Protein AF-A0A6P1VQV6-F1 (afdb_monomer)

Sequence (583 aa):
MKTQILFVFLLLISAYSWAQAPTNGLVAYYPFNAPNATDASGNNRDGTFVGGVSATNDRLGNPSQAYNFDGSAGCIVVSNWGILTGNAARTISVWFKTTIPASPQYMVSWGFLGTNQSNNIGTYTDGNNSTRSLGFFATDVNTLAVTDAVQYYDGRWHLLTFTHDGSTLKLYLDGTVQKTATNVTLNTASSGLAIGRFATGPYYFAGSLDEVRIYNRALTDTEVQQMYTAEAPVPPLAEFAKIGSNRFIHTIGQFNTSVGNMAGNTLSNSSGTNNTFTGYQTGRDNSTGSFNTLMGYRTGFANTTGSQNTLVGSEAGNQLTSSSNTMFGYQAGKSTTTGQNNTFVGVKAGINNTTGSNNIIIGPFSGTLITDGSDNVLIGYNSQSENGLHNATAIGTNSRVAISNAIILGNKANVGIGTSTPTARLHVRSEQAGESGVRFEQLTSQSPVTQTADQFLTVNEKGDVIKARYQLRISSASDWSDKVFAPTYQLRPLSSVDTYIKQYQHLPGIPSAKQVAKEGIDLVKMNTSLLEKVEELTLYSIQLEKELTSTKQQRQQDLQKLQALEQKQAELEGLLNQLLNRK

Secondary structure (DSSP, 8-state):
---SSSSSSSSS-SS--------TTEEEEE---TT-B--TTSS---BEEESSEEEE--TT--TTSEEEEESSS-EEEES----S-TT--EEEEEEEE-S--SS-EEEEEES-GGGS--EEEEEEE-TTS--EEEEEEETTEEEEEEETTS---SSS-EEEEEEE-SS-EEEEETTEEEEEE-S------S--EEESB-SSSS-B-EEEEEEEEEESSPPPHHHHHHHHHHHPPPPPS--S---SSS-SEE--STT-EEESTTTTGGGGG----S-EEESTTTTTT-SS--S-EEESTTTTTT-SS--S-EEESTTTTTT--SSS-EEESTTTTTT-SS--S-EEESTTTTTT-SS--S-EEESTTTTTT-SS-BS-EEESTT-EE-TT-BSEEEESTT-EE-STTEEEE-TT--EEES-SS--SSEEE--SSTT--S---TT--TTS---S--SEEEEE-TT--EEEEE-----SSGGGSGGGGGSTT--PPPHHHHHHHHHHHSS-TTSPPHHHHHHH---HHHHHHHHHHHHHHHHHHHHHHHHHHHHHHHHHHHHHHHHHHHHHHHHHHHHHHHHHHTT-

pLDDT: mean 85.8, std 14.9, range [31.5, 98.88]

Foldseek 3Di:
DPDDPPPPPPPPPPDPPLLAQDLVQWQFKQQQQPDFRATPNPNGQGWDWWPAKDFQADLQRHGRRWIFGAFFITKIWGFPQLDPAWLFWKKKKKKWFAQDQQAWWFFKKAQADVPQQIKTFTWHAPPVSPWIWGFIDGRPDDTDTDTPVDPRRPRHIKMWMWTHASFKIFTDILLHTRDIDGRDTGHGHSGIMMGQAYSDDRHGHGGMMGIIIMGRHGDDSVSSNSNSVSRHRPPPPQDDDDPDDARQWDPAPEAETAGEHLGCVQSNQACEHNEYYYEYQWCNQAHYEYQEYTYYALTVNCQHHEYQEYTYEHLTCNQDPYYQEYAAYHQFCNQAYHEHNEYAHEHCFCNQAHHEYQEYTHYYLEANQEHHEYQEYAEEHHGYEHYNEHCEYFYYHNTYTDHHPDHTYDDLDADEDVDPDGPDNYHYDDPDPPDRNDDDPPDDPPDDDPDDDQKDWDADPVRDIDIDGPDQDDPDPVLALCCCVDPPHDQDDVVVQVVCCVVQVDGPPADHPVCCVVPNDDPNNNVRSVVNVVSSVVVVVVVVVVVVVVVVVVVVVVVVVVVVVVVVVVVVVVVVVVVVVPD

Nearest PDB structures (foldseek):
  2uur-assembly1_A  TM=5.782E-01  e=1.391E-06  Homo sapiens
  8hl9-assembly1_A  TM=5.816E-01  e=2.232E-03  Homo sapiens
  2yro-assembly1_A  TM=5.698E-01  e=3.042E-03  Homo sapiens
  4gxl-assembly1_A  TM=5.493E-01  e=5.097E-03  Homo sapiens
  5glt-assembly2_B  TM=6.021E-01  e=4.689E-02  Toxascaris leonina

Radius of gyration: 60.09 Å; Cα contacts (8 Å, |Δi|>4): 1386; chains: 1; bounding box: 136×40×196 Å

InterPro domains:
  IPR006558 LamG-like jellyroll fold [SM00560] (88-222)
  IPR011049 Serralysin-like metalloprotease, C-terminal [G3DSA:2.150.10.10] (302-430)
  IPR013320 Concanavalin A-like lectin/glucanase domain superfamily [SSF49899] (15-230)

Organism: NCBI:txid2666025

Structure (mmCIF, N/CA/C/O backbone):
data_AF-A0A6P1VQV6-F1
#
_entry.id   AF-A0A6P1VQV6-F1
#
loop_
_atom_site.group_PDB
_atom_site.id
_atom_site.type_symbol
_atom_site.label_atom_id
_atom_site.label_alt_id
_atom_site.label_comp_id
_atom_site.label_asym_id
_atom_site.label_entity_id
_atom_site.label_seq_id
_atom_site.pdbx_PDB_ins_code
_atom_site.Cartn_x
_atom_site.Cartn_y
_atom_site.Cartn_z
_atom_site.occupancy
_atom_site.B_iso_or_equiv
_atom_site.auth_seq_id
_atom_site.auth_comp_id
_atom_site.auth_asym_id
_atom_site.auth_atom_id
_atom_site.pdbx_PDB_model_num
ATOM 1 N N . MET A 1 1 ? 31.727 -19.366 8.678 1.00 38.53 1 MET A N 1
ATOM 2 C CA . MET A 1 1 ? 30.779 -19.386 7.541 1.00 38.53 1 MET A CA 1
ATOM 3 C C . MET A 1 1 ? 31.203 -18.342 6.509 1.00 38.53 1 MET A C 1
ATOM 5 O O . MET A 1 1 ? 30.749 -17.210 6.560 1.00 38.53 1 MET A O 1
ATOM 9 N N . LYS A 1 2 ? 32.148 -18.686 5.628 1.00 38.84 2 LYS A N 1
ATOM 10 C CA . LYS A 1 2 ? 32.601 -17.858 4.495 1.00 38.84 2 LYS A CA 1
ATOM 11 C C . LYS A 1 2 ? 33.018 -18.802 3.364 1.00 38.84 2 LYS A C 1
ATOM 13 O O . LYS A 1 2 ? 34.196 -18.950 3.080 1.00 38.84 2 LYS A O 1
ATOM 18 N N . THR A 1 3 ? 32.046 -19.500 2.784 1.00 41.78 3 THR A N 1
ATOM 19 C CA . THR A 1 3 ? 32.271 -20.382 1.628 1.00 41.78 3 THR A CA 1
ATOM 20 C C . THR A 1 3 ? 30.920 -20.740 1.022 1.00 41.78 3 THR A C 1
ATOM 22 O O . THR A 1 3 ? 30.378 -21.784 1.351 1.00 41.78 3 THR A O 1
ATOM 25 N N . GLN A 1 4 ? 30.326 -19.845 0.217 1.00 40.72 4 GLN A N 1
ATOM 26 C CA . GLN A 1 4 ? 29.209 -20.197 -0.687 1.00 40.72 4 GLN A CA 1
ATOM 27 C C . GLN A 1 4 ? 28.824 -19.111 -1.723 1.00 40.72 4 GLN A C 1
ATOM 29 O O . GLN A 1 4 ? 27.684 -19.063 -2.165 1.00 40.72 4 GLN A O 1
ATOM 34 N N . ILE A 1 5 ? 29.754 -18.246 -2.161 1.00 38.34 5 ILE A N 1
ATOM 35 C CA . ILE A 1 5 ? 29.496 -17.252 -3.240 1.00 38.34 5 ILE A CA 1
ATOM 36 C C . ILE A 1 5 ? 30.551 -17.359 -4.364 1.00 38.34 5 ILE A C 1
ATOM 38 O O . ILE A 1 5 ? 30.891 -16.390 -5.024 1.00 38.34 5 ILE A O 1
ATOM 42 N N . LEU A 1 6 ? 31.097 -18.557 -4.609 1.00 34.12 6 LEU A N 1
ATOM 43 C CA . LEU A 1 6 ? 32.097 -18.772 -5.673 1.00 34.12 6 LEU A CA 1
ATOM 44 C C . LEU A 1 6 ? 31.663 -19.776 -6.757 1.00 34.12 6 LEU A C 1
ATOM 46 O O . LEU A 1 6 ? 32.505 -20.260 -7.501 1.00 34.12 6 LEU A O 1
ATOM 50 N N . PHE A 1 7 ? 30.368 -20.099 -6.860 1.00 34.22 7 PHE A N 1
ATOM 51 C CA . PHE A 1 7 ? 29.882 -21.169 -7.752 1.00 34.22 7 PHE A CA 1
ATOM 52 C C . PHE A 1 7 ? 28.947 -20.726 -8.890 1.00 34.22 7 PHE A C 1
ATOM 54 O O . PHE A 1 7 ? 28.450 -21.573 -9.622 1.00 34.22 7 PHE A O 1
ATOM 61 N N . VAL A 1 8 ? 28.735 -19.419 -9.095 1.00 34.22 8 VAL A N 1
ATOM 62 C CA . VAL A 1 8 ? 27.869 -18.910 -10.187 1.00 34.22 8 VAL A CA 1
ATOM 63 C C . VAL A 1 8 ? 28.660 -18.226 -11.317 1.00 34.22 8 VAL A C 1
ATOM 65 O O . VAL A 1 8 ? 28.112 -17.964 -12.379 1.00 34.22 8 VAL A O 1
ATOM 68 N N . PHE A 1 9 ? 29.974 -18.024 -11.169 1.00 32.59 9 PHE A N 1
ATOM 69 C CA . PHE A 1 9 ? 30.797 -17.342 -12.185 1.00 32.59 9 PHE A CA 1
ATOM 70 C C . PHE A 1 9 ? 31.570 -18.269 -13.144 1.00 32.59 9 PHE A C 1
ATOM 72 O O . PHE A 1 9 ? 32.328 -17.783 -13.976 1.00 32.59 9 PHE A O 1
ATOM 79 N N . LEU A 1 10 ? 31.381 -19.593 -13.062 1.00 31.50 10 LEU A N 1
ATOM 80 C CA . LEU A 1 10 ? 32.205 -20.578 -13.787 1.00 31.50 10 LEU A CA 1
ATOM 81 C C . LEU A 1 10 ? 31.443 -21.448 -14.808 1.00 31.50 10 LEU A C 1
ATOM 83 O O . LEU A 1 10 ? 32.001 -22.411 -15.319 1.00 31.50 10 LEU A O 1
ATOM 87 N N . LEU A 1 11 ? 30.197 -21.097 -15.148 1.00 32.72 11 LEU A N 1
ATOM 88 C CA . LEU A 1 11 ? 29.341 -21.856 -16.083 1.00 32.72 11 LEU A CA 1
ATOM 89 C C . LEU A 1 11 ? 29.078 -21.150 -17.432 1.00 32.72 11 LEU A C 1
ATOM 91 O O . LEU A 1 11 ? 28.146 -21.509 -18.143 1.00 32.72 11 LEU A O 1
ATOM 95 N N . LEU A 1 12 ? 29.910 -20.171 -17.811 1.00 34.69 12 LEU A N 1
ATOM 96 C CA . LEU A 1 12 ? 29.825 -19.461 -19.104 1.00 34.69 12 LEU A CA 1
ATOM 97 C C . LEU A 1 12 ? 31.150 -19.410 -19.894 1.00 34.69 12 LEU A C 1
ATOM 99 O O . LEU A 1 12 ? 31.277 -18.617 -20.820 1.00 34.69 12 LEU A O 1
ATOM 103 N N . ILE A 1 13 ? 32.138 -20.260 -19.578 1.00 36.28 13 ILE A N 1
ATOM 104 C CA . ILE A 1 13 ? 33.421 -20.326 -20.321 1.00 36.28 13 ILE A CA 1
ATOM 105 C C . ILE A 1 13 ? 33.730 -21.759 -20.792 1.00 36.28 13 ILE A C 1
ATOM 107 O O . ILE A 1 13 ? 34.865 -22.219 -20.766 1.00 36.28 13 ILE A O 1
ATOM 111 N N . SER A 1 14 ? 32.727 -22.510 -21.246 1.00 36.03 14 SER A N 1
ATOM 112 C CA . SER A 1 14 ? 32.969 -23.825 -21.856 1.00 36.03 14 SER A CA 1
ATOM 113 C C . SER A 1 14 ? 32.146 -24.004 -23.127 1.00 36.03 14 SER A C 1
ATOM 115 O O . SER A 1 14 ? 31.112 -24.664 -23.093 1.00 36.03 14 SER A O 1
ATOM 117 N N . ALA A 1 15 ? 32.610 -23.355 -24.206 1.00 33.25 15 ALA A N 1
ATOM 118 C CA . ALA A 1 15 ? 32.485 -23.754 -25.625 1.00 33.25 15 ALA A CA 1
ATOM 119 C C . ALA A 1 15 ? 32.636 -22.575 -26.622 1.00 33.25 15 ALA A C 1
ATOM 121 O O . ALA A 1 15 ? 32.031 -22.600 -27.687 1.00 33.25 15 ALA A O 1
ATOM 122 N N . TYR A 1 16 ? 33.453 -21.554 -26.342 1.00 35.62 16 TYR A N 1
ATOM 123 C CA . TYR A 1 16 ? 33.969 -20.704 -27.423 1.00 35.62 16 TYR A CA 1
ATOM 124 C C . TYR A 1 16 ? 35.334 -21.248 -27.839 1.00 35.62 16 TYR A C 1
ATOM 126 O O . TYR A 1 16 ? 36.373 -20.849 -27.316 1.00 35.62 16 TYR A O 1
ATOM 134 N N . SER A 1 17 ? 35.341 -22.199 -28.777 1.00 34.19 17 SER A N 1
ATOM 135 C CA . SER A 1 17 ? 36.482 -22.297 -29.686 1.00 34.19 17 SER A CA 1
ATOM 136 C C . SER A 1 17 ? 36.593 -20.928 -30.343 1.00 34.19 17 SER A C 1
ATOM 138 O O . SER A 1 17 ? 35.621 -20.482 -30.954 1.00 34.19 17 SER A O 1
ATOM 140 N N . TRP A 1 18 ? 37.708 -20.229 -30.155 1.00 40.75 18 TRP A N 1
ATOM 141 C CA . TRP A 1 18 ? 37.922 -18.932 -30.783 1.00 40.75 18 TRP A CA 1
ATOM 142 C C . TRP A 1 18 ? 37.828 -19.166 -32.290 1.00 40.75 18 TRP A C 1
ATOM 144 O O . TRP A 1 18 ? 38.700 -19.815 -32.867 1.00 40.75 18 TRP A O 1
ATOM 154 N N . ALA A 1 19 ? 36.718 -18.750 -32.904 1.00 53.16 19 ALA A N 1
ATOM 155 C CA . ALA A 1 19 ? 36.594 -18.776 -34.348 1.00 53.16 19 ALA A CA 1
ATOM 156 C C . ALA A 1 19 ? 37.734 -17.900 -34.873 1.00 53.16 19 ALA A C 1
ATOM 158 O O . ALA A 1 19 ? 37.881 -16.763 -34.439 1.00 53.16 19 ALA A O 1
ATOM 159 N N . GLN A 1 20 ? 38.599 -18.452 -35.713 1.00 65.06 20 GLN A N 1
ATOM 160 C CA . GLN A 1 20 ? 39.647 -17.685 -36.377 1.00 65.06 20 GLN A CA 1
ATOM 161 C C . GLN A 1 20 ? 39.238 -17.479 -37.829 1.00 65.06 20 GLN A C 1
ATOM 163 O O . GLN A 1 20 ? 38.557 -18.333 -38.405 1.00 65.06 20 GLN A O 1
ATOM 168 N N . ALA A 1 21 ? 39.651 -16.358 -38.424 1.00 77.00 21 ALA A N 1
ATOM 169 C CA . ALA A 1 21 ? 39.481 -16.156 -39.855 1.00 77.00 21 ALA A CA 1
ATOM 170 C C . ALA A 1 21 ? 40.073 -17.347 -40.630 1.00 77.00 21 ALA A C 1
ATOM 172 O O . ALA A 1 21 ? 41.138 -17.856 -40.256 1.00 77.00 21 ALA A O 1
ATOM 173 N N . PRO A 1 22 ? 39.419 -17.804 -41.713 1.00 85.31 22 PRO A N 1
ATOM 174 C CA . PRO A 1 22 ? 39.949 -18.889 -42.523 1.00 85.31 22 PRO A CA 1
ATOM 175 C C . PRO A 1 22 ? 41.367 -18.562 -43.005 1.00 85.31 22 PRO A C 1
ATOM 177 O O . PRO A 1 22 ? 41.625 -17.451 -43.464 1.00 85.31 22 PRO A O 1
ATOM 180 N N . THR A 1 23 ? 42.279 -19.532 -42.940 1.00 86.81 23 THR A N 1
ATOM 181 C CA . THR A 1 23 ? 43.652 -19.411 -43.472 1.00 86.81 23 THR A CA 1
ATOM 182 C C . THR A 1 23 ? 43.844 -20.205 -44.762 1.00 86.81 23 THR A C 1
ATOM 184 O O . THR A 1 23 ? 44.691 -19.870 -45.587 1.00 86.81 23 THR A O 1
ATOM 187 N N . ASN A 1 24 ? 43.024 -21.237 -44.988 1.00 90.56 24 ASN A N 1
ATOM 188 C CA . ASN A 1 24 ? 43.057 -22.016 -46.220 1.00 90.56 24 ASN A CA 1
ATOM 189 C C . ASN A 1 24 ? 42.698 -21.136 -47.428 1.00 90.56 24 ASN A C 1
ATOM 191 O O . ASN A 1 24 ? 41.622 -20.532 -47.462 1.00 90.56 24 ASN A O 1
ATOM 195 N N . GLY A 1 25 ? 43.581 -21.105 -48.426 1.00 91.19 25 GLY A N 1
ATOM 196 C CA . GLY A 1 25 ? 43.436 -20.316 -49.647 1.00 91.19 25 GLY A CA 1
ATOM 197 C C . GLY A 1 25 ? 43.768 -18.831 -49.491 1.00 91.19 25 GLY A C 1
ATOM 198 O O . GLY A 1 25 ? 43.535 -18.077 -50.430 1.00 91.19 25 GLY A O 1
ATOM 199 N N . LEU A 1 26 ? 44.281 -18.389 -48.335 1.00 94.25 26 LEU A N 1
ATOM 200 C CA . LEU A 1 26 ? 44.701 -17.005 -48.108 1.00 94.25 26 LEU A CA 1
ATOM 201 C C . LEU A 1 26 ? 45.962 -16.696 -48.933 1.00 94.25 26 LEU A C 1
ATOM 203 O O . LEU A 1 26 ? 46.981 -17.370 -48.798 1.00 94.25 26 LEU A O 1
ATOM 207 N N . VAL A 1 27 ? 45.889 -15.679 -49.792 1.00 94.12 27 VAL A N 1
ATOM 208 C CA . VAL A 1 27 ? 46.972 -15.294 -50.718 1.00 94.12 27 VAL A CA 1
ATOM 209 C C . VAL A 1 27 ? 47.555 -13.909 -50.457 1.00 94.12 27 VAL A C 1
ATOM 211 O O . VAL A 1 27 ? 48.635 -13.611 -50.963 1.00 94.12 27 VAL A O 1
ATOM 214 N N . ALA A 1 28 ? 46.843 -13.072 -49.702 1.00 94.31 28 ALA A N 1
ATOM 215 C CA . ALA A 1 28 ? 47.359 -11.825 -49.152 1.00 94.31 28 ALA A CA 1
ATOM 216 C C . ALA A 1 28 ? 46.562 -11.430 -47.907 1.00 94.31 28 ALA A C 1
ATOM 218 O O . ALA A 1 28 ? 45.337 -11.606 -47.867 1.00 94.31 28 ALA A O 1
ATOM 219 N N . TYR A 1 29 ? 47.254 -10.893 -46.907 1.00 95.44 29 TYR A N 1
ATOM 220 C CA . TYR A 1 29 ? 46.642 -10.432 -45.669 1.00 95.44 29 TYR A CA 1
ATOM 221 C C . TYR A 1 29 ? 47.349 -9.195 -45.128 1.00 95.44 29 TYR A C 1
ATOM 223 O O . TYR A 1 29 ? 48.518 -9.258 -44.764 1.00 95.44 29 TYR A O 1
ATOM 231 N N . TYR A 1 30 ? 46.617 -8.090 -45.032 1.00 95.50 30 TYR A N 1
ATOM 232 C CA . TYR A 1 30 ? 47.115 -6.833 -44.496 1.00 95.50 30 TYR A CA 1
ATOM 233 C C . TYR A 1 30 ? 46.387 -6.512 -43.184 1.00 95.50 30 TYR A C 1
ATOM 235 O O . TYR A 1 30 ? 45.277 -5.980 -43.228 1.00 95.50 30 TYR A O 1
ATOM 243 N N . PRO A 1 31 ? 46.995 -6.824 -42.023 1.00 91.25 31 PRO A N 1
ATOM 244 C CA . PRO A 1 31 ? 46.416 -6.517 -40.715 1.00 91.25 31 PRO A CA 1
ATOM 245 C C . PRO A 1 31 ? 46.521 -5.032 -40.347 1.00 91.25 31 PRO A C 1
ATOM 247 O O . PRO A 1 31 ? 45.975 -4.626 -39.341 1.00 91.25 31 PRO A O 1
ATOM 250 N N . PHE A 1 32 ? 47.280 -4.231 -41.108 1.00 92.25 32 PHE A N 1
ATOM 251 C CA . PHE A 1 32 ? 47.435 -2.785 -40.885 1.00 92.25 32 PHE A CA 1
ATOM 252 C C . PHE A 1 32 ? 47.920 -2.368 -39.488 1.00 92.25 32 PHE A C 1
ATOM 254 O O . PHE A 1 32 ? 47.651 -1.267 -39.007 1.00 92.25 32 PHE A O 1
ATOM 261 N N . ASN A 1 33 ? 48.779 -3.206 -38.911 1.00 87.56 33 ASN A N 1
ATOM 262 C CA . ASN A 1 33 ? 49.576 -2.877 -37.739 1.00 87.56 33 ASN A CA 1
ATOM 263 C C . ASN A 1 33 ? 50.712 -1.922 -38.121 1.00 87.56 33 ASN A C 1
ATOM 265 O O . ASN A 1 33 ? 51.646 -2.304 -38.827 1.00 87.56 33 ASN A O 1
ATOM 269 N N . ALA A 1 34 ? 50.647 -0.677 -37.648 1.00 86.06 34 ALA A N 1
ATOM 270 C CA . ALA A 1 34 ? 51.658 0.323 -37.960 1.00 86.06 34 ALA A CA 1
ATOM 271 C C . ALA A 1 34 ? 53.080 -0.124 -37.548 1.00 86.06 34 ALA A C 1
ATOM 273 O O . ALA A 1 34 ? 53.240 -0.800 -36.529 1.00 86.06 34 ALA A O 1
ATOM 274 N N . PRO A 1 35 ? 54.137 0.280 -38.284 1.00 84.94 35 PRO A N 1
ATOM 275 C CA . PRO A 1 35 ? 54.156 1.323 -39.314 1.00 84.94 35 PRO A CA 1
ATOM 276 C C . PRO A 1 35 ? 54.160 0.807 -40.765 1.00 84.94 35 PRO A C 1
ATOM 278 O O . PRO A 1 35 ? 54.466 1.585 -41.666 1.00 84.94 35 PRO A O 1
ATOM 281 N N . ASN A 1 36 ? 53.876 -0.474 -41.013 1.00 86.00 36 ASN A N 1
ATOM 282 C CA . ASN A 1 36 ? 54.041 -1.092 -42.329 1.00 86.00 36 ASN A CA 1
ATOM 283 C C . ASN A 1 36 ? 52.724 -1.621 -42.926 1.00 86.00 36 ASN A C 1
ATOM 285 O O . ASN A 1 36 ? 51.732 -1.845 -42.241 1.00 86.00 36 ASN A O 1
ATOM 289 N N . ALA A 1 37 ? 52.725 -1.811 -44.247 1.00 89.75 37 ALA A N 1
ATOM 290 C CA . ALA A 1 37 ? 51.671 -2.507 -44.984 1.00 89.75 37 ALA A CA 1
ATOM 291 C C . ALA A 1 37 ? 52.147 -3.917 -45.375 1.00 89.75 37 ALA A C 1
ATOM 293 O O . ALA A 1 37 ? 52.055 -4.319 -46.534 1.00 89.75 37 ALA A O 1
ATOM 294 N N . THR A 1 38 ? 52.722 -4.639 -44.412 1.00 93.00 38 THR A N 1
ATOM 295 C CA . THR A 1 38 ? 53.301 -5.971 -44.625 1.00 93.00 38 THR A CA 1
ATOM 296 C C . THR A 1 38 ? 52.216 -7.008 -44.900 1.00 93.00 38 THR A C 1
ATOM 298 O O . THR A 1 38 ? 51.170 -7.013 -44.246 1.00 93.00 38 THR A O 1
ATOM 301 N N . ASP A 1 39 ? 52.484 -7.908 -45.843 1.00 93.19 39 ASP A N 1
ATOM 302 C CA . ASP A 1 39 ? 51.649 -9.074 -46.103 1.00 93.19 39 ASP A CA 1
ATOM 303 C C . ASP A 1 39 ? 51.919 -10.177 -45.067 1.00 93.19 39 ASP A C 1
ATOM 305 O O . ASP A 1 39 ? 52.909 -10.908 -45.125 1.00 93.19 39 ASP A O 1
ATOM 309 N N . ALA A 1 40 ? 50.994 -10.334 -44.127 1.00 92.62 40 ALA A N 1
ATOM 310 C CA . ALA A 1 40 ? 51.038 -11.348 -43.082 1.00 92.62 40 ALA A CA 1
ATOM 311 C C . ALA A 1 40 ? 50.563 -12.740 -43.551 1.00 92.62 40 ALA A C 1
ATOM 313 O O . ALA A 1 40 ? 50.505 -13.663 -42.740 1.00 92.62 40 ALA A O 1
ATOM 314 N N . SER A 1 41 ? 50.236 -12.930 -44.839 1.00 90.56 41 SER A N 1
ATOM 315 C CA . SER A 1 41 ? 49.891 -14.258 -45.380 1.00 90.56 41 SER A CA 1
ATOM 316 C C . SER A 1 41 ? 51.109 -15.162 -45.606 1.00 90.56 41 SER A C 1
ATOM 318 O O . SER A 1 41 ? 50.947 -16.367 -45.786 1.00 90.56 41 SER A O 1
ATOM 320 N N . GLY A 1 42 ? 52.321 -14.592 -45.609 1.00 86.94 42 GLY A N 1
ATOM 321 C CA . GLY A 1 42 ? 53.566 -15.307 -45.905 1.00 86.94 42 GLY A CA 1
ATOM 322 C C . GLY A 1 42 ? 53.904 -15.407 -47.399 1.00 86.94 42 GLY A C 1
ATOM 323 O O . GLY A 1 42 ? 54.847 -16.110 -47.754 1.00 86.94 42 GLY A O 1
ATOM 324 N N . ASN A 1 43 ? 53.173 -14.706 -48.277 1.00 89.19 43 ASN A N 1
ATOM 325 C CA . ASN A 1 43 ? 53.386 -14.728 -49.730 1.00 89.19 43 ASN A CA 1
ATOM 326 C C . ASN A 1 43 ? 54.241 -13.556 -50.258 1.00 89.19 43 ASN A C 1
ATOM 328 O O . ASN A 1 43 ? 54.375 -13.400 -51.475 1.00 89.19 43 ASN A O 1
ATOM 332 N N . ASN A 1 44 ? 54.842 -12.755 -49.369 1.00 89.56 44 ASN A N 1
ATOM 333 C CA . ASN A 1 44 ? 55.725 -11.622 -49.685 1.00 89.56 44 ASN A CA 1
ATOM 334 C C . ASN A 1 44 ? 55.094 -10.598 -50.649 1.00 89.56 44 ASN A C 1
ATOM 336 O O . ASN A 1 44 ? 55.737 -10.127 -51.594 1.00 89.56 44 ASN A O 1
ATOM 340 N N . ARG A 1 45 ? 53.817 -10.259 -50.431 1.00 91.12 45 ARG A N 1
ATOM 341 C CA . ARG A 1 45 ? 53.079 -9.254 -51.216 1.00 91.12 45 ARG A CA 1
ATOM 342 C C . ARG A 1 45 ? 52.955 -7.927 -50.479 1.00 91.12 45 ARG A C 1
ATOM 344 O O . ARG A 1 45 ? 51.864 -7.367 -50.388 1.00 91.12 45 ARG A O 1
ATOM 351 N N . ASP A 1 46 ? 54.067 -7.432 -49.953 1.00 92.69 46 ASP A N 1
ATOM 352 C CA . ASP A 1 46 ? 54.083 -6.212 -49.150 1.00 92.69 46 ASP A CA 1
ATOM 353 C C . ASP A 1 46 ? 53.581 -4.996 -49.938 1.00 92.69 46 ASP A C 1
ATOM 355 O O . ASP A 1 46 ? 53.897 -4.791 -51.116 1.00 92.69 46 ASP A O 1
ATOM 359 N N . GLY A 1 47 ? 52.773 -4.184 -49.264 1.00 91.81 47 GLY A N 1
ATOM 360 C CA . GLY A 1 47 ? 52.267 -2.924 -49.772 1.00 91.81 47 GLY A CA 1
ATOM 361 C C . GLY A 1 47 ? 53.240 -1.774 -49.535 1.00 91.81 47 GLY A C 1
ATOM 362 O O . GLY A 1 47 ? 53.959 -1.720 -48.540 1.00 91.81 47 GLY A O 1
ATOM 363 N N . THR A 1 48 ? 53.231 -0.807 -50.446 1.00 93.00 48 THR A N 1
ATOM 364 C CA . THR A 1 48 ? 53.942 0.468 -50.310 1.00 93.00 48 THR A CA 1
ATOM 365 C C . THR A 1 48 ? 52.930 1.595 -50.144 1.00 93.00 48 THR A C 1
ATOM 367 O O . THR A 1 48 ? 52.039 1.744 -50.982 1.00 93.00 48 THR A O 1
ATOM 370 N N . PHE A 1 49 ? 53.063 2.392 -49.082 1.00 92.69 49 PHE A N 1
ATOM 371 C CA . PHE A 1 49 ? 52.237 3.585 -48.880 1.00 92.69 49 PHE A CA 1
ATOM 372 C C . PHE A 1 49 ? 52.536 4.652 -49.932 1.00 92.69 49 PHE A C 1
ATOM 374 O O . PHE A 1 49 ? 53.693 4.917 -50.259 1.00 92.69 49 PHE A O 1
ATOM 381 N N . VAL A 1 50 ? 51.487 5.305 -50.420 1.00 91.19 50 VAL A N 1
ATOM 382 C CA . VAL A 1 50 ? 51.561 6.419 -51.364 1.00 91.19 50 VAL A CA 1
ATOM 383 C C . VAL A 1 50 ? 50.563 7.482 -50.918 1.00 91.19 50 VAL A C 1
ATOM 385 O O . VAL A 1 50 ? 49.364 7.229 -50.953 1.00 91.19 50 VAL A O 1
ATOM 388 N N . GLY A 1 51 ? 51.065 8.658 -50.516 1.00 88.69 51 GLY A N 1
ATOM 389 C CA . GLY A 1 51 ? 50.254 9.804 -50.072 1.00 88.69 51 GLY A CA 1
ATOM 390 C C . GLY A 1 51 ? 49.384 9.524 -48.837 1.00 88.69 51 GLY A C 1
ATOM 391 O O . GLY A 1 51 ? 49.322 8.396 -48.376 1.00 88.69 51 GLY A O 1
ATOM 392 N N . GLY A 1 52 ? 48.740 10.559 -48.286 1.00 89.56 52 GLY A N 1
ATOM 393 C CA . GLY A 1 52 ? 47.468 10.539 -47.529 1.00 89.56 52 GLY A CA 1
ATOM 394 C C . GLY A 1 52 ? 47.073 9.393 -46.573 1.00 89.56 52 GLY A C 1
ATOM 395 O O . GLY A 1 52 ? 45.876 9.229 -46.343 1.00 89.56 52 GLY A O 1
ATOM 396 N N . VAL A 1 53 ? 48.001 8.596 -46.034 1.00 94.75 53 VAL A N 1
ATOM 397 C CA . VAL A 1 53 ? 47.719 7.462 -45.135 1.00 94.75 53 VAL A CA 1
ATOM 398 C C . VAL A 1 53 ? 48.332 7.711 -43.757 1.00 94.75 53 VAL A C 1
ATOM 400 O O . VAL A 1 53 ? 49.520 8.013 -43.644 1.00 94.75 53 VAL A O 1
ATOM 403 N N . SER A 1 54 ? 47.533 7.573 -42.697 1.00 95.38 54 SER A N 1
ATOM 404 C CA . SER A 1 54 ? 47.968 7.759 -41.306 1.00 95.38 54 SER A CA 1
ATOM 405 C C . SER A 1 54 ? 47.420 6.668 -40.387 1.00 95.38 54 SER A C 1
ATOM 407 O O . SER A 1 54 ? 46.330 6.146 -40.609 1.00 95.38 54 SER A O 1
ATOM 409 N N . ALA A 1 55 ? 48.180 6.281 -39.361 1.00 95.31 55 ALA A N 1
ATOM 410 C CA . ALA A 1 55 ? 47.741 5.261 -38.408 1.00 95.31 55 ALA A CA 1
ATOM 411 C C . ALA A 1 55 ? 46.533 5.751 -37.584 1.00 95.31 55 ALA A C 1
ATOM 413 O O . ALA A 1 55 ? 46.441 6.927 -37.228 1.00 95.31 55 ALA A O 1
ATOM 414 N N . THR A 1 56 ? 45.609 4.847 -37.270 1.00 94.44 56 THR A N 1
ATOM 415 C CA . THR A 1 56 ? 44.410 5.109 -36.465 1.00 94.44 56 THR A CA 1
ATOM 416 C C . THR A 1 56 ? 44.073 3.903 -35.583 1.00 94.44 56 THR A C 1
ATOM 418 O O . THR A 1 56 ? 44.764 2.885 -35.621 1.00 94.44 56 THR A O 1
ATOM 421 N N . ASN A 1 57 ? 43.041 4.026 -34.749 1.00 91.44 57 ASN A N 1
ATOM 422 C CA . ASN A 1 57 ? 42.583 2.924 -33.906 1.00 91.44 57 ASN A CA 1
ATOM 423 C C . ASN A 1 57 ? 41.830 1.889 -34.749 1.00 91.44 57 ASN A C 1
ATOM 425 O O . ASN A 1 57 ? 41.007 2.276 -35.585 1.00 91.44 57 ASN A O 1
ATOM 429 N N . ASP A 1 58 ? 42.069 0.608 -34.481 1.00 90.25 58 ASP A N 1
ATOM 430 C CA . ASP A 1 58 ? 41.363 -0.507 -35.120 1.00 90.25 58 ASP A CA 1
ATOM 431 C C . ASP A 1 58 ? 39.891 -0.617 -34.672 1.00 90.25 58 ASP A C 1
ATOM 433 O O . ASP A 1 58 ? 39.336 0.238 -33.963 1.00 90.25 58 ASP A O 1
ATOM 437 N N . ARG A 1 59 ? 39.230 -1.693 -35.101 1.00 88.12 59 ARG A N 1
ATOM 438 C CA . ARG A 1 59 ? 37.852 -2.022 -34.703 1.00 88.12 59 ARG A CA 1
ATOM 439 C C . ARG A 1 59 ? 37.679 -2.414 -33.238 1.00 88.12 59 ARG A C 1
ATOM 441 O O . ARG A 1 59 ? 36.578 -2.286 -32.710 1.00 88.12 59 ARG A O 1
ATOM 448 N N . LEU A 1 60 ? 38.744 -2.828 -32.563 1.00 85.88 60 LEU A N 1
ATOM 449 C CA . LEU A 1 60 ? 38.740 -3.200 -31.148 1.00 85.88 60 LEU A CA 1
ATOM 450 C C . LEU A 1 60 ? 39.160 -2.035 -30.233 1.00 85.88 60 LEU A C 1
ATOM 452 O O . LEU A 1 60 ? 39.125 -2.163 -29.010 1.00 85.88 60 LEU A O 1
ATOM 456 N N . GLY A 1 61 ? 39.509 -0.882 -30.811 1.00 85.56 61 GLY A N 1
ATOM 457 C CA . GLY A 1 61 ? 39.976 0.304 -30.098 1.00 85.56 61 GLY A CA 1
ATOM 458 C C . GLY A 1 61 ? 41.478 0.307 -29.807 1.00 85.56 61 GLY A C 1
ATOM 459 O O . GLY A 1 61 ? 41.949 1.218 -29.124 1.00 85.56 61 GLY A O 1
ATOM 460 N N . ASN A 1 62 ? 42.237 -0.661 -30.325 1.00 86.31 62 ASN A N 1
ATOM 461 C CA . ASN A 1 62 ? 43.683 -0.706 -30.182 1.00 86.31 62 ASN A CA 1
ATOM 462 C C . ASN A 1 62 ? 44.327 0.414 -31.013 1.00 86.31 62 ASN A C 1
ATOM 464 O O . ASN A 1 62 ? 44.021 0.561 -32.201 1.00 86.31 62 ASN A O 1
ATOM 468 N N . PRO A 1 63 ? 45.227 1.215 -30.419 1.00 88.75 63 PRO A N 1
ATOM 469 C CA . PRO A 1 63 ? 45.862 2.320 -31.119 1.00 88.75 63 PRO A CA 1
ATOM 470 C C . PRO A 1 63 ? 46.822 1.827 -32.206 1.00 88.75 63 PRO A C 1
ATOM 472 O O . PRO A 1 63 ? 47.581 0.883 -31.992 1.00 88.75 63 PRO A O 1
ATOM 475 N N . SER A 1 64 ? 46.826 2.520 -33.347 1.00 91.38 64 SER A N 1
ATOM 476 C CA . SER A 1 64 ? 47.745 2.292 -34.475 1.00 91.38 64 SER A CA 1
ATOM 477 C C . SER A 1 64 ? 47.693 0.885 -35.096 1.00 91.38 64 SER A C 1
ATOM 479 O O . SER A 1 64 ? 48.686 0.431 -35.664 1.00 91.38 64 SER A O 1
ATOM 481 N N . GLN A 1 65 ? 46.547 0.208 -34.997 1.00 92.81 65 GLN A N 1
ATOM 482 C CA . GLN A 1 65 ? 46.293 -1.107 -35.607 1.00 92.81 65 GLN A CA 1
ATOM 483 C C . GLN A 1 65 ? 45.328 -1.040 -36.803 1.00 92.81 65 GLN A C 1
ATOM 485 O O . GLN A 1 65 ? 44.793 -2.045 -37.235 1.00 92.81 65 GLN A O 1
ATOM 490 N N . ALA A 1 66 ? 45.094 0.156 -37.342 1.00 94.88 66 ALA A N 1
ATOM 491 C CA . ALA A 1 66 ? 44.418 0.360 -38.616 1.00 94.88 66 ALA A CA 1
ATOM 492 C C . ALA A 1 66 ? 44.982 1.605 -39.310 1.00 94.88 66 ALA A C 1
ATOM 494 O O . ALA A 1 66 ? 45.701 2.406 -38.698 1.00 94.88 66 ALA A O 1
ATOM 495 N N . TYR A 1 67 ? 44.601 1.827 -40.569 1.00 97.06 67 TYR A N 1
ATOM 496 C CA . TYR A 1 67 ? 44.999 3.017 -41.321 1.00 97.06 67 TYR A CA 1
ATOM 497 C C . TYR A 1 67 ? 43.803 3.859 -41.755 1.00 97.06 67 TYR A C 1
ATOM 499 O O . TYR A 1 67 ? 42.811 3.353 -42.274 1.00 97.06 67 TYR A O 1
ATOM 507 N N . ASN A 1 68 ? 43.919 5.172 -41.564 1.00 95.50 68 ASN A N 1
ATOM 508 C CA . ASN A 1 68 ? 43.027 6.177 -42.113 1.00 95.50 68 ASN A CA 1
ATOM 509 C C . ASN A 1 68 ? 43.556 6.676 -43.464 1.00 95.50 68 ASN A C 1
ATOM 511 O O . ASN A 1 68 ? 44.719 7.060 -43.579 1.00 95.50 68 ASN A O 1
ATOM 515 N N . PHE A 1 69 ? 42.668 6.724 -44.449 1.00 94.94 69 PHE A N 1
ATOM 516 C CA . PHE A 1 69 ? 42.887 7.217 -45.801 1.00 94.94 69 PHE A CA 1
ATOM 517 C C . PHE A 1 69 ? 42.166 8.561 -45.955 1.00 94.94 69 PHE A C 1
ATOM 519 O O . PHE A 1 69 ? 41.009 8.712 -45.552 1.00 94.94 69 PHE A O 1
ATOM 526 N N . ASP A 1 70 ? 42.867 9.557 -46.492 1.00 91.44 70 ASP A N 1
ATOM 527 C CA . ASP A 1 70 ? 42.418 10.954 -46.536 1.00 91.44 70 ASP A CA 1
ATOM 528 C C . ASP A 1 70 ? 41.373 11.276 -47.619 1.00 91.44 70 ASP A C 1
ATOM 530 O O . ASP A 1 70 ? 40.815 12.373 -47.624 1.00 91.44 70 ASP A O 1
ATOM 534 N N . GLY A 1 71 ? 41.110 10.347 -48.542 1.00 90.00 71 GLY A N 1
ATOM 535 C CA . GLY A 1 71 ? 40.207 10.557 -49.672 1.00 90.00 71 GLY A CA 1
ATOM 536 C C . GLY A 1 71 ? 40.766 11.408 -50.813 1.00 90.00 71 GLY A C 1
ATOM 537 O O . GLY A 1 71 ? 40.007 11.734 -51.724 1.00 90.00 71 GLY A O 1
ATOM 538 N N . SER A 1 72 ? 42.056 11.763 -50.802 1.00 90.06 72 SER A N 1
ATOM 539 C CA . SER A 1 72 ? 42.652 12.673 -51.795 1.00 90.06 72 SER A CA 1
ATOM 540 C C . SER A 1 72 ? 43.893 12.118 -52.495 1.00 90.06 72 SER A C 1
ATOM 542 O O . SER A 1 72 ? 44.056 12.306 -53.702 1.00 90.06 72 SER A O 1
ATOM 544 N N . ALA A 1 73 ? 44.760 11.430 -51.753 1.00 89.69 73 ALA A N 1
ATOM 545 C CA . ALA A 1 73 ? 46.012 10.883 -52.269 1.00 89.69 73 ALA A CA 1
ATOM 546 C C . ALA A 1 73 ? 46.425 9.579 -51.579 1.00 89.69 73 ALA A C 1
ATOM 548 O O . ALA A 1 73 ? 47.308 8.890 -52.087 1.00 89.69 73 ALA A O 1
ATOM 549 N N . GLY A 1 74 ? 45.819 9.249 -50.432 1.00 92.44 74 GLY A N 1
ATOM 550 C CA . GLY A 1 74 ? 46.179 8.093 -49.625 1.00 92.44 74 GLY A CA 1
ATOM 551 C C . GLY A 1 74 ? 45.840 6.766 -50.279 1.00 92.44 74 GLY A C 1
ATOM 552 O O . GLY A 1 74 ? 44.677 6.480 -50.544 1.00 92.44 74 GLY A O 1
ATOM 553 N N . CYS A 1 75 ? 46.848 5.928 -50.504 1.00 93.12 75 CYS A N 1
ATOM 554 C CA . CYS A 1 75 ? 46.663 4.544 -50.918 1.00 93.12 75 CYS A CA 1
ATOM 555 C C . CYS A 1 75 ? 47.859 3.655 -50.554 1.00 93.12 75 CYS A C 1
ATOM 557 O O . CYS A 1 75 ? 48.933 4.125 -50.178 1.00 93.12 75 CYS A O 1
ATOM 559 N N . ILE A 1 76 ? 47.666 2.347 -50.692 1.00 93.88 76 ILE A N 1
ATOM 560 C CA . ILE A 1 76 ? 48.711 1.329 -50.594 1.00 93.88 76 ILE A CA 1
ATOM 561 C C . ILE A 1 76 ? 48.754 0.583 -51.924 1.00 93.88 76 ILE A C 1
ATOM 563 O O . ILE A 1 76 ? 47.718 0.152 -52.433 1.00 93.88 76 ILE A O 1
ATOM 567 N N . VAL A 1 77 ? 49.945 0.432 -52.496 1.00 91.62 77 VAL A N 1
ATOM 568 C CA . VAL A 1 77 ? 50.155 -0.238 -53.786 1.00 91.62 77 VAL A CA 1
ATOM 569 C C . VAL A 1 77 ? 50.999 -1.485 -53.591 1.00 91.62 77 VAL A C 1
ATOM 571 O O . VAL A 1 77 ? 52.035 -1.437 -52.934 1.00 91.62 77 VAL A O 1
ATOM 574 N N . VAL A 1 78 ? 50.576 -2.589 -54.201 1.00 90.44 78 VAL A N 1
ATOM 575 C CA . VAL A 1 78 ? 51.297 -3.864 -54.177 1.00 90.44 78 VAL A CA 1
ATOM 576 C C . VAL A 1 78 ? 51.779 -4.171 -55.589 1.00 90.44 78 VAL A C 1
ATOM 578 O O . VAL A 1 78 ? 51.000 -4.539 -56.474 1.00 90.44 78 VAL A O 1
ATOM 581 N N . SER A 1 79 ? 53.082 -3.996 -55.806 1.00 81.88 79 SER A N 1
ATOM 582 C CA . SER A 1 79 ? 53.710 -4.123 -57.128 1.00 81.88 79 SER A CA 1
ATOM 583 C C . SER A 1 79 ? 53.862 -5.579 -57.584 1.00 81.88 79 SER A C 1
ATOM 585 O O . SER A 1 79 ? 53.846 -5.853 -58.780 1.00 81.88 79 SER A O 1
ATOM 587 N N . ASN A 1 80 ? 53.963 -6.526 -56.645 1.00 82.50 80 ASN A N 1
ATOM 588 C CA . ASN A 1 80 ? 54.074 -7.961 -56.913 1.00 82.50 80 ASN A CA 1
ATOM 589 C C . ASN A 1 80 ? 52.723 -8.668 -56.678 1.00 82.50 80 ASN A C 1
ATOM 591 O O . ASN A 1 80 ? 52.565 -9.379 -55.687 1.00 82.50 80 ASN A O 1
ATOM 595 N N . TRP A 1 81 ? 51.722 -8.443 -57.540 1.00 86.38 81 TRP A N 1
ATOM 596 C CA . TRP A 1 81 ? 50.407 -9.104 -57.433 1.00 86.38 81 TRP A CA 1
ATOM 597 C C . TRP A 1 81 ? 50.313 -10.351 -58.316 1.00 86.38 81 TRP A C 1
ATOM 599 O O . TRP A 1 81 ? 50.361 -11.455 -57.794 1.00 86.38 81 TRP A O 1
ATOM 609 N N . GLY A 1 82 ? 50.209 -10.216 -59.642 1.00 82.62 82 GLY A N 1
ATOM 610 C CA . GLY A 1 82 ? 50.281 -11.334 -60.598 1.00 82.62 82 GLY A CA 1
ATOM 611 C C . GLY A 1 82 ? 49.240 -12.460 -60.444 1.00 82.62 82 GLY A C 1
ATOM 612 O O . GLY A 1 82 ? 49.310 -13.436 -61.186 1.00 82.62 82 GLY A O 1
ATOM 613 N N . ILE A 1 83 ? 48.293 -12.358 -59.505 1.00 86.00 83 ILE A N 1
ATOM 614 C CA . ILE A 1 83 ? 47.328 -13.407 -59.137 1.00 86.00 83 ILE A CA 1
ATOM 615 C C . ILE A 1 83 ? 45.880 -12.922 -59.278 1.00 86.00 83 ILE A C 1
ATOM 617 O O . ILE A 1 83 ? 45.623 -11.758 -59.574 1.00 86.00 83 ILE A O 1
ATOM 621 N N . LEU A 1 84 ? 44.925 -13.830 -59.045 1.00 86.81 84 LEU A N 1
ATOM 622 C CA . LEU A 1 84 ? 43.486 -13.594 -59.210 1.00 86.81 84 LEU A CA 1
ATOM 623 C C . LEU A 1 84 ? 43.099 -13.144 -60.628 1.00 86.81 84 LEU A C 1
ATOM 625 O O . LEU A 1 84 ? 42.249 -12.269 -60.799 1.00 86.81 84 LEU A O 1
ATOM 629 N N . THR A 1 85 ? 43.699 -13.769 -61.639 1.00 89.12 85 THR A N 1
ATOM 630 C CA . THR A 1 85 ? 43.471 -13.487 -63.060 1.00 89.12 85 THR A CA 1
ATOM 631 C C . THR A 1 85 ? 42.264 -14.231 -63.624 1.00 89.12 85 THR A C 1
ATOM 633 O O . THR A 1 85 ? 41.815 -15.241 -63.076 1.00 89.12 85 THR A O 1
ATOM 636 N N . GLY A 1 86 ? 41.719 -13.720 -64.731 1.00 89.88 86 GLY A N 1
ATOM 637 C CA . GLY A 1 86 ? 40.597 -14.325 -65.446 1.00 89.88 86 GLY A CA 1
ATOM 638 C C . GLY A 1 86 ? 39.408 -14.620 -64.530 1.00 89.88 86 GLY A C 1
ATOM 639 O O . GLY A 1 86 ? 39.090 -13.832 -63.634 1.00 89.88 86 GLY A O 1
ATOM 640 N N . ASN A 1 87 ? 38.796 -15.791 -64.715 1.00 91.81 87 ASN A N 1
ATOM 641 C CA . ASN A 1 87 ? 37.560 -16.209 -64.049 1.00 91.81 87 ASN A CA 1
ATOM 642 C C . ASN A 1 87 ? 37.756 -17.158 -62.837 1.00 91.81 87 ASN A C 1
ATOM 644 O O . ASN A 1 87 ? 36.805 -17.787 -62.391 1.00 91.81 87 ASN A O 1
ATOM 648 N N . ALA A 1 88 ? 38.968 -17.275 -62.283 1.00 92.44 88 ALA A N 1
ATOM 649 C CA . ALA A 1 88 ? 39.248 -18.143 -61.128 1.00 92.44 88 ALA A CA 1
ATOM 650 C C . ALA A 1 88 ? 38.361 -17.880 -59.880 1.00 92.44 88 ALA A C 1
ATOM 652 O O . ALA A 1 88 ? 37.820 -16.799 -59.691 1.00 92.44 88 ALA A O 1
ATOM 653 N N . ALA A 1 89 ? 38.225 -18.835 -58.964 1.00 94.88 89 ALA A N 1
ATOM 654 C CA . ALA A 1 89 ? 37.525 -18.560 -57.705 1.00 94.88 89 ALA A CA 1
ATOM 655 C C . ALA A 1 89 ? 38.332 -17.585 -56.820 1.00 94.88 89 ALA A C 1
ATOM 657 O O . ALA A 1 89 ? 39.564 -17.630 -56.813 1.00 94.88 89 ALA A O 1
ATOM 658 N N . ARG A 1 90 ? 37.661 -16.696 -56.073 1.00 94.75 90 ARG A N 1
ATOM 659 C CA . ARG A 1 90 ? 38.317 -15.738 -55.164 1.00 94.75 90 ARG A CA 1
ATOM 660 C C . ARG A 1 90 ? 37.392 -15.143 -54.107 1.00 94.75 90 ARG A C 1
ATOM 662 O O . ARG A 1 90 ? 36.177 -15.119 -54.276 1.00 94.75 90 ARG A O 1
ATOM 669 N N . THR A 1 91 ? 37.994 -14.604 -53.050 1.00 96.81 91 THR A N 1
ATOM 670 C CA . THR A 1 91 ? 37.309 -13.807 -52.023 1.00 96.81 91 THR A CA 1
ATOM 671 C C . THR A 1 91 ? 38.145 -12.591 -51.670 1.00 96.81 91 THR A C 1
ATOM 673 O O . THR A 1 91 ? 39.358 -12.713 -51.524 1.00 96.81 91 THR A O 1
ATOM 676 N N . ILE A 1 92 ? 37.509 -11.432 -51.525 1.00 95.62 92 ILE A N 1
ATOM 677 C CA . ILE A 1 92 ? 38.141 -10.220 -50.999 1.00 95.62 92 ILE A CA 1
ATOM 678 C C . ILE A 1 92 ? 37.293 -9.751 -49.823 1.00 95.62 92 ILE A C 1
ATOM 680 O O . ILE A 1 92 ? 36.071 -9.666 -49.939 1.00 95.62 92 ILE A O 1
ATOM 684 N N . SER A 1 93 ? 37.938 -9.459 -48.699 1.00 95.75 93 SER A N 1
ATOM 685 C CA . SER A 1 93 ? 37.296 -8.964 -47.489 1.00 95.75 93 SER A CA 1
ATOM 686 C C . SER A 1 93 ? 38.059 -7.779 -46.920 1.00 95.75 93 SER A C 1
ATOM 688 O O . SER A 1 93 ? 39.287 -7.775 -46.943 1.00 95.75 93 SER A O 1
ATOM 690 N N . VAL A 1 94 ? 37.337 -6.791 -46.401 1.00 96.19 94 VAL A N 1
ATOM 691 C CA . VAL A 1 94 ? 37.920 -5.600 -45.779 1.00 96.19 94 VAL A CA 1
ATOM 692 C C . VAL A 1 94 ? 37.015 -5.085 -44.666 1.00 96.19 94 VAL A C 1
ATOM 694 O O . VAL A 1 94 ? 35.801 -4.967 -44.853 1.00 96.19 94 VAL A O 1
ATOM 697 N N . TRP A 1 95 ? 37.607 -4.766 -43.516 1.00 95.31 95 TRP A N 1
ATOM 698 C CA . TRP A 1 95 ? 36.944 -3.959 -42.502 1.00 95.31 95 TRP A CA 1
ATOM 699 C C . TRP A 1 95 ? 37.089 -2.484 -42.873 1.00 95.31 95 TRP A C 1
ATOM 701 O O . TRP A 1 95 ? 38.184 -2.021 -43.193 1.00 95.31 95 TRP A O 1
ATOM 711 N N . PHE A 1 96 ? 35.993 -1.731 -42.847 1.00 93.88 96 PHE A N 1
ATOM 712 C CA . PHE A 1 96 ? 35.996 -0.314 -43.197 1.00 93.88 96 PHE A CA 1
ATOM 713 C C . PHE A 1 96 ? 35.147 0.518 -42.237 1.00 93.88 96 PHE A C 1
ATOM 715 O O . PHE A 1 96 ? 34.193 0.025 -41.642 1.00 93.88 96 PHE A O 1
ATOM 722 N N . LYS A 1 97 ? 35.489 1.800 -42.112 1.00 92.62 97 LYS A N 1
ATOM 723 C CA . LYS A 1 97 ? 34.744 2.805 -41.348 1.00 92.62 97 LYS A CA 1
ATOM 724 C C . LYS A 1 97 ? 34.746 4.123 -42.107 1.00 92.62 97 LYS A C 1
ATOM 726 O O . LYS A 1 97 ? 35.812 4.665 -42.394 1.00 92.62 97 LYS A O 1
ATOM 731 N N . THR A 1 98 ? 33.571 4.667 -42.408 1.00 88.69 98 THR A N 1
ATOM 732 C CA . THR A 1 98 ? 33.441 5.951 -43.113 1.00 88.69 98 THR A CA 1
ATOM 733 C C . THR A 1 98 ? 32.209 6.728 -42.655 1.00 88.69 98 THR A C 1
ATOM 735 O O . THR A 1 98 ? 31.260 6.155 -42.125 1.00 88.69 98 THR A O 1
ATOM 738 N N . THR A 1 99 ? 32.240 8.044 -42.856 1.00 84.31 99 THR A N 1
ATOM 739 C CA . THR A 1 99 ? 31.118 8.975 -42.655 1.00 84.31 99 THR A CA 1
ATOM 740 C C . THR A 1 99 ? 30.773 9.750 -43.929 1.00 84.31 99 THR A C 1
ATOM 742 O O . THR A 1 99 ? 29.875 10.592 -43.913 1.00 84.31 99 THR A O 1
ATOM 745 N N . ILE A 1 100 ? 31.486 9.499 -45.036 1.00 68.88 100 ILE A N 1
ATOM 746 C CA . ILE A 1 100 ? 31.383 10.280 -46.272 1.00 68.88 100 ILE A CA 1
ATOM 747 C C . ILE A 1 100 ? 30.743 9.418 -47.363 1.00 68.88 100 ILE A C 1
ATOM 749 O O . ILE A 1 100 ? 31.362 8.472 -47.840 1.00 68.88 100 ILE A O 1
ATOM 753 N N . PRO A 1 101 ? 29.527 9.757 -47.817 1.00 63.38 101 PRO A N 1
ATOM 754 C CA . PRO A 1 101 ? 28.818 8.938 -48.795 1.00 63.38 101 PRO A CA 1
ATOM 755 C C . PRO A 1 101 ? 28.870 9.484 -50.241 1.00 63.38 101 PRO A C 1
ATOM 757 O O . PRO A 1 101 ? 28.196 8.940 -51.107 1.00 63.38 101 PRO A O 1
ATOM 760 N N . ALA A 1 102 ? 29.579 10.589 -50.518 1.00 56.97 102 ALA A N 1
ATOM 761 C CA . ALA A 1 102 ? 29.224 11.485 -51.633 1.00 56.97 102 ALA A CA 1
ATOM 762 C C . ALA A 1 102 ? 30.072 11.410 -52.926 1.00 56.97 102 ALA A C 1
ATOM 764 O O . ALA A 1 102 ? 29.759 12.123 -53.877 1.00 56.97 102 ALA A O 1
ATOM 765 N N . SER A 1 103 ? 31.101 10.566 -53.016 1.00 71.62 103 SER A N 1
ATOM 766 C CA . SER A 1 103 ? 31.843 10.323 -54.269 1.00 71.62 103 SER A CA 1
ATOM 767 C C . SER A 1 103 ? 32.167 8.833 -54.432 1.00 71.62 103 SER A C 1
ATOM 769 O O . SER A 1 103 ? 32.162 8.115 -53.429 1.00 71.62 103 SER A O 1
ATOM 771 N N . PRO A 1 104 ? 32.434 8.334 -55.659 1.00 80.38 104 PRO A N 1
ATOM 772 C CA . PRO A 1 104 ? 32.970 6.992 -55.838 1.00 80.38 104 PRO A CA 1
ATOM 773 C C . PRO A 1 104 ? 34.300 6.854 -55.098 1.00 80.38 104 PRO A C 1
ATOM 775 O O . PRO A 1 104 ? 35.257 7.582 -55.376 1.00 80.38 104 PRO A O 1
ATOM 778 N N . GLN A 1 105 ? 34.344 5.931 -54.146 1.00 86.50 105 GLN A N 1
ATOM 779 C CA . GLN A 1 105 ? 35.497 5.682 -53.294 1.00 86.50 105 GLN A CA 1
ATOM 780 C C . GLN A 1 105 ? 35.789 4.194 -53.285 1.00 86.50 105 GLN A C 1
ATOM 782 O O . GLN A 1 105 ? 34.895 3.380 -53.083 1.00 86.50 105 GLN A O 1
ATOM 787 N N . TYR A 1 106 ? 37.048 3.818 -53.466 1.00 88.62 106 TYR A N 1
ATOM 788 C CA . TYR A 1 106 ? 37.407 2.418 -53.659 1.00 88.62 106 TYR A CA 1
ATOM 789 C C . TYR A 1 106 ? 38.327 1.952 -52.545 1.00 88.62 106 TYR A C 1
ATOM 791 O O . TYR A 1 106 ? 39.395 2.517 -52.325 1.00 88.62 106 TYR A O 1
ATOM 799 N N . MET A 1 107 ? 37.891 0.912 -51.844 1.00 93.19 107 MET A N 1
ATOM 800 C CA . MET A 1 107 ? 38.609 0.323 -50.722 1.00 93.19 107 MET A CA 1
ATOM 801 C C . MET A 1 107 ? 39.687 -0.630 -51.227 1.00 93.19 107 MET A C 1
ATOM 803 O O . MET A 1 107 ? 40.821 -0.551 -50.775 1.00 93.19 107 MET A O 1
ATOM 807 N N . VAL A 1 108 ? 39.363 -1.503 -52.187 1.00 93.50 108 VAL A N 1
ATOM 808 C CA . VAL A 1 108 ? 40.308 -2.472 -52.766 1.00 93.50 108 VAL A CA 1
ATOM 809 C C . VAL A 1 108 ? 40.050 -2.607 -54.265 1.00 93.50 108 VAL A C 1
ATOM 811 O O . VAL A 1 108 ? 38.913 -2.841 -54.664 1.00 93.50 108 VAL A O 1
ATOM 814 N N . SER A 1 109 ? 41.100 -2.497 -55.080 1.00 90.62 109 SER A N 1
ATOM 815 C CA . SER A 1 109 ? 41.047 -2.544 -56.549 1.00 90.62 109 SER A CA 1
ATOM 816 C C . SER A 1 109 ? 42.147 -3.446 -57.117 1.00 90.62 109 SER A C 1
ATOM 818 O O . SER A 1 109 ? 43.300 -3.346 -56.698 1.00 90.62 109 SER A O 1
ATOM 820 N N . TRP A 1 110 ? 41.828 -4.302 -58.092 1.00 89.12 110 TRP A N 1
ATOM 821 C CA . TRP A 1 110 ? 42.781 -5.213 -58.747 1.00 89.12 110 TRP A CA 1
ATOM 822 C C . TRP A 1 110 ? 42.475 -5.407 -60.240 1.00 89.12 110 TRP A C 1
ATOM 824 O O . TRP A 1 110 ? 41.364 -5.148 -60.696 1.00 89.12 110 TRP A O 1
ATOM 834 N N . GLY A 1 111 ? 43.467 -5.842 -61.027 1.00 81.31 111 GLY A N 1
ATOM 835 C CA . GLY A 1 111 ? 43.314 -6.065 -62.477 1.00 81.31 111 GLY A CA 1
ATOM 836 C C . GLY A 1 111 ? 43.391 -4.806 -63.363 1.00 81.31 111 GLY A C 1
ATOM 837 O O . GLY A 1 111 ? 42.941 -4.850 -64.495 1.00 81.31 111 GLY A O 1
ATOM 838 N N . PHE A 1 112 ? 43.933 -3.694 -62.840 1.00 75.38 112 PHE A N 1
ATOM 839 C CA . PHE A 1 112 ? 4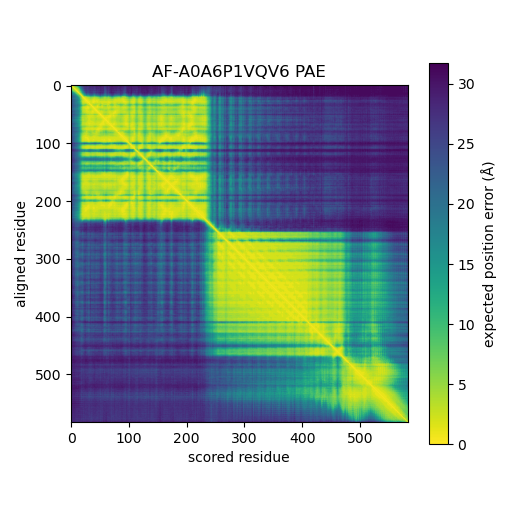4.141 -2.352 -63.437 1.00 75.38 112 PHE A CA 1
ATOM 840 C C . PHE A 1 112 ? 43.627 -2.027 -64.871 1.00 75.38 112 PHE A C 1
ATOM 842 O O . PHE A 1 112 ? 43.989 -2.645 -65.862 1.00 75.38 112 PHE A O 1
ATOM 849 N N . LEU A 1 113 ? 42.916 -0.894 -64.998 1.00 54.19 113 LEU A N 1
ATOM 850 C CA . LEU A 1 113 ? 42.202 -0.397 -66.195 1.00 54.19 113 LEU A CA 1
ATOM 851 C C . LEU A 1 113 ? 43.021 0.068 -67.411 1.00 54.19 113 LEU A C 1
ATOM 853 O O . LEU A 1 113 ? 42.424 0.533 -68.378 1.00 54.19 113 LEU A O 1
ATOM 857 N N . GLY A 1 114 ? 44.341 -0.112 -67.452 1.00 61.06 114 GLY A N 1
ATOM 858 C CA . GLY A 1 114 ? 45.046 0.019 -68.738 1.00 61.06 114 GLY A CA 1
ATOM 859 C C . GLY A 1 114 ? 44.494 -0.939 -69.814 1.00 61.06 114 GLY A C 1
ATOM 860 O O . GLY A 1 114 ? 44.765 -0.748 -70.995 1.00 61.06 114 GLY A O 1
ATOM 861 N N . THR A 1 115 ? 43.718 -1.953 -69.396 1.00 56.06 115 THR A N 1
ATOM 862 C CA . THR A 1 115 ? 43.252 -3.083 -70.207 1.00 56.06 115 THR A CA 1
ATOM 863 C C . THR A 1 115 ? 41.746 -3.397 -70.102 1.00 56.06 115 THR A C 1
ATOM 865 O O . THR A 1 115 ? 41.338 -4.438 -70.600 1.00 56.06 115 THR A O 1
ATOM 868 N N . ASN A 1 116 ? 40.905 -2.546 -69.485 1.00 69.00 116 ASN A N 1
ATOM 869 C CA . ASN A 1 116 ? 39.468 -2.819 -69.237 1.00 69.00 116 ASN A CA 1
ATOM 870 C C . ASN A 1 116 ? 39.165 -4.121 -68.453 1.00 69.00 116 ASN A C 1
ATOM 872 O O . ASN A 1 116 ? 38.145 -4.751 -68.675 1.00 69.00 116 ASN A O 1
ATOM 876 N N . GLN A 1 117 ? 40.037 -4.546 -67.534 1.00 83.00 117 GLN A N 1
ATOM 877 C CA . GLN A 1 117 ? 39.907 -5.835 -66.827 1.00 83.00 117 GLN A CA 1
ATOM 878 C C . GLN A 1 117 ? 40.020 -5.685 -65.298 1.00 83.00 117 GLN A C 1
ATOM 880 O O . GLN A 1 117 ? 40.600 -6.537 -64.612 1.00 83.00 117 GLN A O 1
ATOM 885 N N . SER A 1 118 ? 39.502 -4.573 -64.755 1.00 85.19 118 SER A N 1
ATOM 886 C CA . SER A 1 118 ? 39.605 -4.256 -63.328 1.00 85.19 118 SER A CA 1
ATOM 887 C C . SER A 1 118 ? 38.382 -4.699 -62.535 1.00 85.19 118 SER A C 1
ATOM 889 O O . SER A 1 118 ? 37.269 -4.782 -63.050 1.00 85.19 118 SER A O 1
ATOM 891 N N . ASN A 1 119 ? 38.607 -4.948 -61.250 1.00 87.81 119 ASN A N 1
ATOM 892 C CA . ASN A 1 119 ? 37.596 -5.294 -60.266 1.00 87.81 119 ASN A CA 1
ATOM 893 C C . ASN A 1 119 ? 37.870 -4.500 -58.993 1.00 87.81 119 ASN A C 1
ATOM 895 O O . ASN A 1 119 ? 39.027 -4.265 -58.640 1.00 87.81 119 ASN A O 1
ATOM 899 N N . ASN A 1 120 ? 36.813 -4.062 -58.323 1.00 88.44 120 ASN A N 1
ATOM 900 C CA . ASN A 1 120 ? 36.920 -3.080 -57.261 1.00 88.44 120 ASN A CA 1
ATOM 901 C C . ASN A 1 120 ? 35.803 -3.284 -56.243 1.00 88.44 120 ASN A C 1
ATOM 903 O O . ASN A 1 120 ? 34.684 -3.654 -56.601 1.00 88.44 120 ASN A O 1
ATOM 907 N N . ILE A 1 121 ? 36.102 -2.995 -54.983 1.00 90.31 121 ILE A N 1
ATOM 908 C CA . ILE A 1 121 ? 35.140 -2.971 -53.887 1.00 90.31 121 ILE A CA 1
ATOM 909 C C . ILE A 1 121 ? 35.157 -1.580 -53.269 1.00 90.31 121 ILE A C 1
ATOM 911 O O . ILE A 1 121 ? 36.227 -1.041 -52.974 1.00 90.31 121 ILE A O 1
ATOM 915 N N . GLY A 1 122 ? 33.982 -0.990 -53.080 1.00 87.69 122 GLY A N 1
ATOM 916 C CA . GLY A 1 122 ? 33.864 0.360 -52.546 1.00 87.69 122 GLY A CA 1
ATOM 917 C C . GLY A 1 122 ? 32.470 0.949 -52.696 1.00 87.69 122 GLY A C 1
ATOM 918 O O . GLY A 1 122 ? 31.482 0.219 -52.799 1.00 87.69 122 GLY A O 1
ATOM 919 N N . THR A 1 123 ? 32.396 2.273 -52.703 1.00 83.12 123 THR A N 1
ATOM 920 C CA . THR A 1 123 ? 31.177 3.032 -52.952 1.00 83.12 123 THR A CA 1
ATOM 921 C C . THR A 1 123 ? 31.120 3.527 -54.393 1.00 83.12 123 THR A C 1
ATOM 923 O O . THR A 1 123 ? 32.131 3.869 -55.008 1.00 83.12 123 THR A O 1
ATOM 926 N N . TYR A 1 124 ? 29.907 3.609 -54.921 1.00 75.94 124 TYR A N 1
ATOM 927 C CA . TYR A 1 124 ? 29.604 4.136 -56.243 1.00 75.94 124 TYR A CA 1
ATOM 928 C C . TYR A 1 124 ? 28.343 4.988 -56.188 1.00 75.94 124 TYR A C 1
ATOM 930 O O . TYR A 1 124 ? 27.458 4.763 -55.356 1.00 75.94 124 TYR A O 1
ATOM 938 N N . THR A 1 125 ? 28.268 5.951 -57.097 1.00 69.38 125 THR A N 1
ATOM 939 C CA . THR A 1 125 ? 27.069 6.735 -57.369 1.00 69.38 125 THR A CA 1
ATOM 940 C C . THR A 1 125 ? 26.610 6.437 -58.785 1.00 69.38 125 THR A C 1
ATOM 942 O O . THR A 1 125 ? 27.435 6.348 -59.695 1.00 69.38 125 THR A O 1
ATOM 945 N N . ASP A 1 126 ? 25.300 6.274 -58.989 1.00 63.47 126 ASP A N 1
ATOM 946 C CA . ASP A 1 126 ? 24.769 6.241 -60.354 1.00 63.47 126 ASP A CA 1
ATOM 947 C C . ASP A 1 126 ? 25.151 7.526 -61.117 1.00 63.47 126 ASP A C 1
ATOM 949 O O . ASP A 1 126 ? 25.487 8.551 -60.521 1.00 63.47 126 ASP A O 1
ATOM 953 N N . GLY A 1 127 ? 25.109 7.491 -62.452 1.00 57.94 127 GLY A N 1
ATOM 954 C CA . GLY A 1 127 ? 25.467 8.644 -63.294 1.00 57.94 127 GLY A CA 1
ATOM 955 C C . GLY A 1 127 ? 24.653 9.924 -63.027 1.00 57.94 127 GLY A C 1
ATOM 956 O O . GLY A 1 127 ? 24.992 10.972 -63.569 1.00 57.94 127 GLY A O 1
ATOM 957 N N . ASN A 1 128 ? 23.619 9.852 -62.177 1.00 59.84 128 ASN A N 1
ATOM 958 C CA . ASN A 1 128 ? 22.766 10.956 -61.744 1.00 59.84 128 ASN A CA 1
ATOM 959 C C . ASN A 1 128 ? 22.994 11.354 -60.266 1.00 59.84 128 ASN A C 1
ATOM 961 O O . ASN A 1 128 ? 22.209 12.132 -59.722 1.00 59.84 128 ASN A O 1
ATOM 965 N N . ASN A 1 129 ? 24.028 10.823 -59.598 1.00 60.03 129 ASN A N 1
ATOM 966 C CA . ASN A 1 129 ? 24.358 11.044 -58.181 1.00 60.03 129 ASN A CA 1
ATOM 967 C C . ASN A 1 129 ? 23.190 10.825 -57.193 1.00 60.03 129 ASN A C 1
ATOM 969 O O . ASN A 1 129 ? 23.177 11.404 -56.105 1.00 60.03 129 ASN A O 1
ATOM 973 N N . SER A 1 130 ? 22.202 10.008 -57.564 1.00 58.59 130 SER A N 1
ATOM 974 C CA . SER A 1 130 ? 20.929 9.871 -56.844 1.00 58.59 130 SER A CA 1
ATOM 975 C C . SER A 1 130 ? 20.868 8.620 -55.968 1.00 58.59 130 SER A C 1
ATOM 977 O O . SER A 1 130 ? 20.287 8.669 -54.886 1.00 58.59 130 SER A O 1
ATOM 979 N N . THR A 1 131 ? 21.506 7.528 -56.394 1.00 58.03 131 THR A N 1
ATOM 980 C CA . THR A 1 131 ? 21.598 6.280 -55.624 1.00 58.03 131 THR A CA 1
ATOM 981 C C . THR A 1 131 ? 23.038 6.041 -55.210 1.00 58.03 131 THR A C 1
ATOM 983 O O . THR A 1 131 ? 23.928 5.996 -56.066 1.00 58.03 131 THR A O 1
ATOM 986 N N . ARG A 1 132 ? 23.277 5.860 -53.910 1.00 68.12 132 ARG A N 1
ATOM 987 C CA . ARG A 1 132 ? 24.587 5.483 -53.381 1.00 68.12 132 ARG A CA 1
ATOM 988 C C . ARG A 1 132 ? 24.577 3.995 -53.072 1.00 68.12 132 ARG A C 1
ATOM 990 O O . ARG A 1 132 ? 23.552 3.373 -52.775 1.00 68.12 132 ARG A O 1
ATOM 997 N N . SER A 1 133 ? 25.711 3.379 -53.351 1.00 74.69 133 SER A N 1
ATOM 998 C CA . SER A 1 133 ? 25.799 1.936 -53.493 1.00 74.69 133 SER A CA 1
ATOM 999 C C . SER A 1 133 ? 27.134 1.452 -52.968 1.00 74.69 133 SER A C 1
ATOM 1001 O O . SER A 1 133 ? 28.172 1.912 -53.435 1.00 74.69 133 SER A O 1
ATOM 1003 N N . LEU A 1 134 ? 27.106 0.522 -52.015 1.00 83.56 134 LEU A N 1
ATOM 1004 C CA . LEU A 1 134 ? 28.284 -0.193 -51.526 1.00 83.56 134 LEU A CA 1
ATOM 1005 C C . LEU A 1 134 ? 28.342 -1.548 -52.224 1.00 83.56 134 LEU A C 1
ATOM 1007 O O . LEU A 1 134 ? 27.370 -2.307 -52.164 1.00 83.56 134 LEU A O 1
ATOM 1011 N N . GLY A 1 135 ? 29.445 -1.880 -52.887 1.00 83.75 135 GLY A N 1
ATOM 1012 C CA . GLY A 1 135 ? 29.488 -3.154 -53.588 1.00 83.75 135 GLY A CA 1
ATOM 1013 C C . GLY A 1 135 ? 30.730 -3.454 -54.395 1.00 83.75 135 GLY A C 1
ATOM 1014 O O . GLY A 1 135 ? 31.806 -2.906 -54.162 1.00 83.75 135 GLY A O 1
ATOM 1015 N N . PHE A 1 136 ? 30.540 -4.390 -55.319 1.00 86.75 136 PHE A N 1
ATOM 1016 C CA . PHE A 1 136 ? 31.531 -4.892 -56.249 1.00 86.75 136 PHE A CA 1
ATOM 1017 C C . PHE A 1 136 ? 31.290 -4.323 -57.648 1.00 86.75 136 PHE A C 1
ATOM 1019 O O . PHE A 1 136 ? 30.173 -4.367 -58.175 1.00 86.75 136 PHE A O 1
ATOM 1026 N N . PHE A 1 137 ? 32.371 -3.857 -58.264 1.00 83.88 137 PHE A N 1
ATOM 1027 C CA . PHE A 1 137 ? 32.383 -3.239 -59.583 1.00 83.88 137 PHE A CA 1
ATOM 1028 C C . PHE A 1 137 ? 33.480 -3.874 -60.415 1.00 83.88 137 PHE A C 1
ATOM 1030 O O . PHE A 1 137 ? 34.644 -3.850 -60.012 1.00 83.88 137 PHE A O 1
ATOM 1037 N N . ALA A 1 138 ? 33.140 -4.370 -61.595 1.00 79.88 138 ALA A N 1
ATOM 1038 C CA . ALA A 1 138 ? 34.135 -4.792 -62.562 1.00 79.88 138 ALA A CA 1
ATOM 1039 C C . ALA A 1 138 ? 33.783 -4.287 -63.957 1.00 79.88 138 ALA A C 1
ATOM 1041 O O . ALA A 1 138 ? 32.634 -3.956 -64.232 1.00 79.88 138 ALA A O 1
ATOM 1042 N N . THR A 1 139 ? 34.795 -4.152 -64.811 1.00 72.12 139 THR A N 1
ATOM 1043 C CA . THR A 1 139 ? 34.648 -3.474 -66.109 1.00 72.12 139 THR A CA 1
ATOM 1044 C C . THR A 1 139 ? 33.722 -4.221 -67.075 1.00 72.12 139 THR A C 1
ATOM 1046 O O . THR A 1 139 ? 32.987 -3.587 -67.825 1.00 72.12 139 THR A O 1
ATOM 1049 N N . ASP A 1 140 ? 33.713 -5.554 -66.998 1.00 68.50 140 ASP A N 1
ATOM 1050 C CA . ASP A 1 140 ? 33.060 -6.433 -67.979 1.00 68.50 140 ASP A CA 1
ATOM 1051 C C . ASP A 1 140 ? 31.770 -7.096 -67.460 1.00 68.50 140 ASP A C 1
ATOM 1053 O O . ASP A 1 140 ? 31.167 -7.924 -68.144 1.00 68.50 140 ASP A O 1
ATOM 1057 N N . VAL A 1 141 ? 31.335 -6.767 -66.240 1.00 68.50 141 VAL A N 1
ATOM 1058 C CA . VAL A 1 141 ? 30.129 -7.342 -65.619 1.00 68.50 141 VAL A CA 1
ATOM 1059 C C . VAL A 1 141 ? 29.296 -6.252 -64.958 1.00 68.50 141 VAL A C 1
ATOM 1061 O O . VAL A 1 141 ? 29.812 -5.226 -64.523 1.00 68.50 141 VAL A O 1
ATOM 1064 N N . ASN A 1 142 ? 27.990 -6.493 -64.840 1.00 73.69 142 ASN A N 1
ATOM 1065 C CA . ASN A 1 142 ? 27.104 -5.572 -64.138 1.00 73.69 142 ASN A CA 1
ATOM 1066 C C . ASN A 1 142 ? 27.522 -5.423 -62.669 1.00 73.69 142 ASN A C 1
ATOM 1068 O O . ASN A 1 142 ? 27.758 -6.412 -61.972 1.00 73.69 142 ASN A O 1
ATOM 1072 N N . THR A 1 143 ? 27.541 -4.178 -62.198 1.00 73.12 143 THR A N 1
ATOM 1073 C CA . THR A 1 143 ? 27.725 -3.813 -60.792 1.00 73.12 143 THR A CA 1
ATOM 1074 C C . THR A 1 143 ? 26.809 -4.625 -59.875 1.00 73.12 143 THR A C 1
ATOM 1076 O O . THR A 1 143 ? 25.590 -4.634 -60.065 1.00 73.12 143 THR A O 1
ATOM 1079 N N . LEU A 1 144 ? 27.379 -5.237 -58.830 1.00 79.00 144 LEU A N 1
ATOM 1080 C CA . LEU A 1 144 ? 26.604 -5.826 -57.739 1.00 79.00 144 LEU A CA 1
ATOM 1081 C C . LEU A 1 144 ? 26.736 -4.946 -56.499 1.00 79.00 144 LEU A C 1
ATOM 1083 O O . LEU A 1 144 ? 27.794 -4.908 -55.876 1.00 79.00 144 LEU A O 1
ATOM 1087 N N . ALA A 1 145 ? 25.658 -4.261 -56.125 1.00 73.88 145 ALA A N 1
ATOM 1088 C CA . ALA A 1 145 ? 25.667 -3.325 -55.009 1.00 73.88 145 ALA A CA 1
ATOM 1089 C C . ALA A 1 145 ? 24.480 -3.484 -54.053 1.00 73.88 145 ALA A C 1
ATOM 1091 O O . ALA A 1 145 ? 23.383 -3.911 -54.432 1.00 73.88 145 ALA A O 1
ATOM 1092 N N . VAL A 1 146 ? 24.718 -3.098 -52.801 1.00 67.69 146 VAL A N 1
ATOM 1093 C CA . VAL A 1 146 ? 23.702 -2.840 -51.779 1.00 67.69 146 VAL A CA 1
ATOM 1094 C C . VAL A 1 146 ? 23.261 -1.381 -51.899 1.00 67.69 146 VAL A C 1
ATOM 1096 O O . VAL A 1 146 ? 24.103 -0.489 -51.953 1.00 67.69 146 VAL A O 1
ATOM 1099 N N . THR A 1 147 ? 21.951 -1.139 -51.949 1.00 64.12 147 THR A N 1
ATOM 1100 C CA . THR A 1 147 ? 21.352 0.208 -51.994 1.00 64.12 147 THR A CA 1
ATOM 1101 C C . THR A 1 147 ? 21.335 0.877 -50.613 1.00 64.12 147 THR A C 1
ATOM 1103 O O . THR A 1 147 ? 21.281 0.176 -49.604 1.00 64.12 147 THR A O 1
ATOM 1106 N N . ASP A 1 148 ? 21.241 2.211 -50.576 1.00 57.53 148 ASP A N 1
ATOM 1107 C CA . ASP A 1 148 ? 21.209 3.112 -49.395 1.00 57.53 148 ASP A CA 1
ATOM 1108 C C . ASP A 1 148 ? 20.288 2.751 -48.207 1.00 57.53 148 ASP A C 1
ATOM 1110 O O . ASP A 1 148 ? 20.379 3.361 -47.141 1.00 57.53 148 ASP A O 1
ATOM 1114 N N . ALA A 1 149 ? 19.398 1.764 -48.342 1.00 57.28 149 ALA A N 1
ATOM 1115 C CA . ALA A 1 149 ? 18.574 1.269 -47.236 1.00 57.28 149 ALA A CA 1
ATOM 1116 C C . ALA A 1 149 ? 19.405 0.676 -46.077 1.00 57.28 149 ALA A C 1
ATOM 1118 O O . ALA A 1 149 ? 18.896 0.547 -44.963 1.00 57.28 149 ALA A O 1
ATOM 1119 N N . VAL A 1 150 ? 20.675 0.333 -46.320 1.00 63.66 150 VAL A N 1
ATOM 1120 C CA . VAL A 1 150 ? 21.611 -0.171 -45.310 1.00 63.66 150 VAL A CA 1
ATOM 1121 C C . VAL A 1 150 ? 22.567 0.955 -44.898 1.00 63.66 150 VAL A C 1
ATOM 1123 O O . VAL A 1 150 ? 23.346 1.441 -45.712 1.00 63.66 150 VAL A O 1
ATOM 1126 N N . GLN A 1 151 ? 22.498 1.397 -43.638 1.00 71.94 151 GLN A N 1
ATOM 1127 C CA . GLN A 1 151 ? 23.347 2.469 -43.093 1.00 71.94 151 GLN A CA 1
ATOM 1128 C C . GLN A 1 151 ? 24.787 1.963 -42.889 1.00 71.94 151 GLN A C 1
ATOM 1130 O O . GLN A 1 151 ? 25.100 1.446 -41.826 1.00 71.94 151 GLN A O 1
ATOM 1135 N N . TYR A 1 152 ? 25.647 2.092 -43.906 1.00 78.94 152 TYR A N 1
ATOM 1136 C CA . TYR A 1 152 ? 27.058 1.659 -43.857 1.00 78.94 152 TYR A CA 1
ATOM 1137 C C . TYR A 1 152 ? 28.066 2.807 -43.641 1.00 78.94 152 TYR A C 1
ATOM 1139 O O . TYR A 1 152 ? 29.266 2.578 -43.506 1.00 78.94 152 TYR A O 1
ATOM 1147 N N . TYR A 1 153 ? 27.599 4.057 -43.673 1.00 82.81 153 TYR A N 1
ATOM 1148 C CA . TYR A 1 153 ? 28.402 5.276 -43.490 1.00 82.81 153 TYR A CA 1
ATOM 1149 C C . TYR A 1 153 ? 28.113 5.948 -42.135 1.00 82.81 153 TYR A C 1
ATOM 1151 O O . TYR A 1 153 ? 28.187 7.167 -41.989 1.00 82.81 153 TYR A O 1
ATOM 1159 N N . ASP A 1 154 ? 27.741 5.157 -41.132 1.00 84.31 154 ASP A N 1
ATOM 1160 C CA . ASP A 1 154 ? 27.334 5.616 -39.800 1.00 84.31 154 ASP A CA 1
ATOM 1161 C C . ASP A 1 154 ? 28.525 5.917 -38.860 1.00 84.31 154 ASP A C 1
ATOM 1163 O O . ASP A 1 154 ? 28.340 6.199 -37.673 1.00 84.31 154 ASP A O 1
ATOM 1167 N N . GLY A 1 155 ? 29.755 5.873 -39.384 1.00 86.69 155 GLY A N 1
ATOM 1168 C CA . GLY A 1 155 ? 30.984 6.051 -38.617 1.00 86.69 155 GLY A CA 1
ATOM 1169 C C . GLY A 1 155 ? 31.396 4.833 -37.786 1.00 86.69 155 GLY A C 1
ATOM 1170 O O . GLY A 1 155 ? 32.307 4.959 -36.963 1.00 86.69 155 GLY A O 1
ATOM 1171 N N . ARG A 1 156 ? 30.769 3.666 -37.983 1.00 89.38 156 ARG A N 1
ATOM 1172 C CA . ARG A 1 156 ? 31.155 2.397 -37.352 1.00 89.38 156 ARG A CA 1
ATOM 1173 C C . ARG A 1 156 ? 31.974 1.517 -38.292 1.00 89.38 156 ARG A C 1
ATOM 1175 O O . ARG A 1 156 ? 32.077 1.767 -39.489 1.00 89.38 156 ARG A O 1
ATOM 1182 N N . TRP A 1 157 ? 32.616 0.513 -37.700 1.00 92.19 157 TRP A N 1
ATOM 1183 C CA . TRP A 1 157 ? 33.350 -0.513 -38.429 1.00 92.19 157 TRP A CA 1
ATOM 1184 C C . TRP A 1 157 ? 32.385 -1.562 -38.981 1.00 92.19 157 TRP A C 1
ATOM 1186 O O . TRP A 1 157 ? 31.621 -2.149 -38.217 1.00 92.19 157 TRP A O 1
ATOM 1196 N N . HIS A 1 158 ? 32.478 -1.816 -40.281 1.00 91.38 158 HIS A N 1
ATOM 1197 C CA . HIS A 1 158 ? 31.712 -2.825 -41.004 1.00 91.38 158 HIS A CA 1
ATOM 1198 C C . HIS A 1 158 ? 32.644 -3.761 -41.768 1.00 91.38 158 HIS A C 1
ATOM 1200 O O . HIS A 1 158 ? 33.705 -3.337 -42.230 1.00 91.38 158 HIS A O 1
ATOM 1206 N N . LEU A 1 159 ? 32.229 -5.014 -41.945 1.00 93.38 159 LEU A N 1
ATOM 1207 C CA . LEU A 1 159 ? 32.950 -5.987 -42.764 1.00 93.38 159 LEU A CA 1
ATOM 1208 C C . LEU A 1 159 ? 32.281 -6.118 -44.127 1.00 93.38 159 LEU A C 1
ATOM 1210 O O . LEU A 1 159 ? 31.154 -6.603 -44.225 1.00 93.38 159 LEU A O 1
ATOM 1214 N N . LEU A 1 160 ? 32.995 -5.734 -45.181 1.00 93.88 160 LEU A N 1
ATOM 1215 C CA . LEU A 1 160 ? 32.563 -5.936 -46.557 1.00 93.88 160 LEU A CA 1
ATOM 1216 C C . LEU A 1 160 ? 33.301 -7.129 -47.148 1.00 93.88 160 LEU A C 1
ATOM 1218 O O . LEU A 1 160 ? 34.531 -7.124 -47.225 1.00 93.88 160 LEU A O 1
ATOM 1222 N N . THR A 1 161 ? 32.552 -8.134 -47.596 1.00 94.94 161 THR A N 1
ATOM 1223 C CA . THR A 1 161 ? 33.129 -9.336 -48.203 1.00 94.94 161 THR A CA 1
ATOM 1224 C C . THR A 1 161 ? 32.480 -9.630 -49.545 1.00 94.94 161 THR A C 1
ATOM 1226 O O . THR A 1 161 ? 31.270 -9.516 -49.727 1.00 94.94 161 THR A O 1
ATOM 1229 N N . PHE A 1 162 ? 33.302 -10.051 -50.490 1.00 93.88 162 PHE A N 1
ATOM 1230 C CA . PHE A 1 162 ? 32.917 -10.497 -51.816 1.00 93.88 162 PHE A CA 1
ATOM 1231 C C . PHE A 1 162 ? 33.416 -11.919 -52.026 1.00 93.88 162 PHE A C 1
ATOM 1233 O O . PHE A 1 162 ? 34.592 -12.170 -51.772 1.00 93.88 162 PHE A O 1
ATOM 1240 N N . THR A 1 163 ? 32.587 -12.814 -52.561 1.00 95.88 163 THR A N 1
ATOM 1241 C CA . THR A 1 163 ? 33.022 -14.155 -52.979 1.00 95.88 163 THR A CA 1
ATOM 1242 C C . THR A 1 163 ? 32.613 -14.430 -54.423 1.00 95.88 163 THR A C 1
ATOM 1244 O O . THR A 1 163 ? 31.532 -14.036 -54.863 1.00 95.88 163 THR A O 1
ATOM 1247 N N . HIS A 1 164 ? 33.484 -15.102 -55.176 1.00 94.44 164 HIS A N 1
ATOM 1248 C CA . HIS A 1 164 ? 33.205 -15.600 -56.522 1.00 94.44 164 HIS A CA 1
ATOM 1249 C C . HIS A 1 164 ? 33.759 -17.013 -56.682 1.00 94.44 164 HIS A C 1
ATOM 1251 O O . HIS A 1 164 ? 34.933 -17.247 -56.402 1.00 94.44 164 HIS A O 1
ATOM 1257 N N . ASP A 1 165 ? 32.922 -17.965 -57.091 1.00 95.19 165 ASP A N 1
ATOM 1258 C CA . ASP A 1 165 ? 33.283 -19.391 -57.183 1.00 95.19 165 ASP A CA 1
ATOM 1259 C C . ASP A 1 165 ? 33.663 -19.856 -58.603 1.00 95.19 165 ASP A C 1
ATOM 1261 O O . ASP A 1 165 ? 33.930 -21.036 -58.817 1.00 95.19 165 ASP A O 1
ATOM 1265 N N . GLY A 1 166 ? 33.705 -18.935 -59.571 1.00 91.06 166 GLY A N 1
ATOM 1266 C CA . GLY A 1 166 ? 33.820 -19.239 -61.001 1.00 91.06 166 GLY A CA 1
ATOM 1267 C C . GLY A 1 166 ? 32.534 -18.970 -61.792 1.00 91.06 166 GLY A C 1
ATOM 1268 O O . GLY A 1 166 ? 32.595 -18.827 -63.011 1.00 91.06 166 GLY A O 1
ATOM 1269 N N . SER A 1 167 ? 31.381 -18.854 -61.130 1.00 92.00 167 SER A N 1
ATOM 1270 C CA . SER A 1 167 ? 30.092 -18.544 -61.772 1.00 92.00 167 SER A CA 1
ATOM 1271 C C . SER A 1 167 ? 29.162 -17.711 -60.888 1.00 92.00 167 SER A C 1
ATOM 1273 O O . SER A 1 167 ? 28.469 -16.811 -61.362 1.00 92.00 167 SER A O 1
ATOM 1275 N N . THR A 1 168 ? 29.137 -17.985 -59.591 1.00 93.69 168 THR A N 1
ATOM 1276 C CA . THR A 1 168 ? 28.307 -17.292 -58.612 1.00 93.69 168 THR A CA 1
ATOM 1277 C C . THR A 1 168 ? 29.126 -16.229 -57.912 1.00 93.69 168 THR A C 1
ATOM 1279 O O . THR A 1 168 ? 30.216 -16.500 -57.418 1.00 93.69 168 THR A O 1
ATOM 1282 N N . LEU A 1 169 ? 28.567 -15.028 -57.833 1.00 92.38 169 LEU A N 1
ATOM 1283 C CA . LEU A 1 169 ? 29.115 -13.868 -57.154 1.00 92.38 169 LEU A CA 1
ATOM 1284 C C . LEU A 1 169 ? 28.203 -13.505 -55.980 1.00 92.38 169 LEU A C 1
ATOM 1286 O O . LEU A 1 169 ? 27.002 -13.302 -56.173 1.00 92.38 169 LEU A O 1
ATOM 1290 N N . LYS A 1 170 ? 28.751 -13.396 -54.770 1.00 93.81 170 LYS A N 1
ATOM 1291 C CA . LYS A 1 170 ? 28.013 -12.970 -53.575 1.00 93.81 170 LYS A CA 1
ATOM 1292 C C . LYS A 1 170 ? 28.674 -11.764 -52.919 1.00 93.81 170 LYS A C 1
ATOM 1294 O O . LYS A 1 170 ? 29.897 -11.677 -52.832 1.00 93.81 170 LYS A O 1
ATOM 1299 N N . LEU A 1 171 ? 27.835 -10.853 -52.436 1.00 92.00 171 LEU A N 1
ATOM 1300 C CA . LEU A 1 171 ? 28.229 -9.685 -51.657 1.00 92.00 171 LEU A CA 1
ATOM 1301 C C . LEU A 1 171 ? 27.667 -9.823 -50.247 1.00 92.00 171 LEU A C 1
ATOM 1303 O O . LEU A 1 171 ? 26.471 -10.077 -50.089 1.00 92.00 171 LEU A O 1
ATOM 1307 N N . TYR A 1 172 ? 28.517 -9.623 -49.248 1.00 92.81 172 TYR A N 1
ATOM 1308 C CA . TYR A 1 172 ? 28.181 -9.718 -47.837 1.00 92.81 172 TYR A CA 1
ATOM 1309 C C . TYR A 1 172 ? 28.500 -8.405 -47.140 1.00 92.81 172 TYR A C 1
ATOM 1311 O O . TYR A 1 172 ? 29.525 -7.783 -47.419 1.00 92.81 172 TYR A O 1
ATOM 1319 N N . LEU A 1 173 ? 27.645 -8.036 -46.195 1.00 91.62 173 LEU A N 1
ATOM 1320 C CA . LEU A 1 173 ? 27.913 -6.984 -45.226 1.00 91.62 173 LEU A CA 1
ATOM 1321 C C . LEU A 1 173 ? 27.703 -7.574 -43.835 1.00 91.62 173 LEU A C 1
ATOM 1323 O O . LEU A 1 173 ? 26.689 -8.235 -43.592 1.00 91.62 173 LEU A O 1
ATOM 1327 N N . ASP A 1 174 ? 28.677 -7.377 -42.954 1.00 91.81 174 ASP A N 1
ATOM 1328 C CA . ASP A 1 174 ? 28.630 -7.811 -41.556 1.00 91.81 174 ASP A CA 1
ATOM 1329 C C . ASP A 1 174 ? 28.284 -9.305 -41.403 1.00 91.81 174 ASP A C 1
ATOM 1331 O O . ASP A 1 174 ? 27.421 -9.712 -40.626 1.00 91.81 174 ASP A O 1
ATOM 1335 N N . GLY A 1 175 ? 28.926 -10.143 -42.224 1.00 90.88 175 GLY A N 1
ATOM 1336 C CA . GLY A 1 175 ? 28.755 -11.599 -42.200 1.00 90.88 175 GLY A CA 1
ATOM 1337 C C . GLY A 1 175 ? 27.471 -12.124 -42.858 1.00 90.88 175 GLY A C 1
ATOM 1338 O O . GLY A 1 175 ? 27.266 -13.335 -42.892 1.00 90.88 175 GLY A O 1
ATOM 1339 N N . THR A 1 176 ? 26.611 -11.254 -43.399 1.00 91.06 176 THR A N 1
ATOM 1340 C CA . THR A 1 176 ? 25.314 -11.633 -43.989 1.00 91.06 176 THR A CA 1
ATOM 1341 C C . THR A 1 176 ? 25.277 -11.403 -45.498 1.00 91.06 176 THR A C 1
ATOM 1343 O O . THR A 1 176 ? 25.743 -10.371 -45.979 1.00 91.06 176 THR A O 1
ATOM 1346 N N . VAL A 1 177 ? 24.712 -12.348 -46.263 1.00 91.50 177 VAL A N 1
ATOM 1347 C CA . VAL A 1 177 ? 24.549 -12.213 -47.724 1.00 91.50 177 VAL A CA 1
ATOM 1348 C C . VAL A 1 177 ? 23.571 -11.077 -48.027 1.00 91.50 177 VAL A C 1
ATOM 1350 O O . VAL A 1 177 ? 22.405 -11.137 -47.649 1.00 91.50 177 VAL A O 1
ATOM 1353 N N . GLN A 1 178 ? 24.031 -10.069 -48.762 1.00 89.50 178 GLN A N 1
ATOM 1354 C CA . GLN A 1 178 ? 23.222 -8.931 -49.202 1.00 89.50 178 GLN A CA 1
ATOM 1355 C C . GLN A 1 178 ? 22.697 -9.122 -50.625 1.00 89.50 178 GLN A C 1
ATOM 1357 O O . GLN A 1 178 ? 21.550 -8.791 -50.935 1.00 89.50 178 GLN A O 1
ATOM 1362 N N . LYS A 1 179 ? 23.543 -9.652 -51.516 1.00 88.50 179 LYS A N 1
ATOM 1363 C CA . LYS A 1 179 ? 23.213 -9.884 -52.925 1.00 88.50 179 LYS A CA 1
ATOM 1364 C C . LYS A 1 179 ? 23.896 -11.140 -53.453 1.00 88.50 179 LYS A C 1
ATOM 1366 O O . LYS A 1 179 ? 24.984 -11.508 -53.014 1.00 88.50 179 LYS A O 1
ATOM 1371 N N . THR A 1 180 ? 23.266 -11.770 -54.439 1.00 91.62 180 THR A N 1
ATOM 1372 C CA . THR A 1 180 ? 23.809 -12.913 -55.180 1.00 91.62 180 THR A CA 1
ATOM 1373 C C . THR A 1 180 ? 23.517 -12.732 -56.665 1.00 91.62 180 THR A C 1
ATOM 1375 O O . THR A 1 180 ? 22.385 -12.425 -57.034 1.00 91.62 180 THR A O 1
ATOM 1378 N N . ALA A 1 181 ? 24.528 -12.935 -57.504 1.00 90.00 181 ALA A N 1
ATOM 1379 C CA . ALA A 1 181 ? 24.416 -13.006 -58.954 1.00 90.00 181 ALA A CA 1
ATOM 1380 C C . ALA A 1 181 ? 24.982 -14.347 -59.435 1.00 90.00 181 ALA A C 1
ATOM 1382 O O . ALA A 1 181 ? 25.984 -14.825 -58.911 1.00 90.00 181 ALA A O 1
ATOM 1383 N N . THR A 1 182 ? 24.331 -14.968 -60.414 1.00 91.56 182 THR A N 1
ATOM 1384 C CA . THR A 1 182 ? 24.747 -16.249 -61.007 1.00 91.56 182 THR A CA 1
ATOM 1385 C C . THR A 1 182 ? 25.142 -16.043 -62.465 1.00 91.56 182 THR A C 1
ATOM 1387 O O . THR A 1 182 ? 24.772 -15.033 -63.064 1.00 91.56 182 THR A O 1
ATOM 1390 N N . ASN A 1 183 ? 25.886 -16.992 -63.041 1.00 89.88 183 ASN A N 1
ATOM 1391 C CA . ASN A 1 183 ? 26.402 -16.917 -64.414 1.00 89.88 183 ASN A CA 1
ATOM 1392 C C . ASN A 1 183 ? 27.301 -15.691 -64.664 1.00 89.88 183 ASN A C 1
ATOM 1394 O O . ASN A 1 183 ? 27.332 -15.136 -65.761 1.00 89.88 183 ASN A O 1
ATOM 1398 N N . VAL A 1 184 ? 28.040 -15.261 -63.641 1.00 88.75 184 VAL A N 1
ATOM 1399 C CA . VAL A 1 184 ? 29.001 -14.162 -63.721 1.00 88.75 184 VAL A CA 1
ATOM 1400 C C . VAL A 1 184 ? 30.366 -14.708 -64.119 1.00 88.75 184 VAL A C 1
ATOM 1402 O O . VAL A 1 184 ? 30.976 -15.480 -63.379 1.00 88.75 184 VAL A O 1
ATOM 1405 N N . THR A 1 185 ? 30.869 -14.252 -65.265 1.00 89.62 185 THR A N 1
ATOM 1406 C CA . THR A 1 185 ? 32.238 -14.524 -65.719 1.00 89.62 185 THR A CA 1
ATOM 1407 C C . THR A 1 185 ? 33.093 -13.276 -65.537 1.00 89.62 185 THR A C 1
ATOM 1409 O O . THR A 1 185 ? 32.816 -12.243 -66.137 1.00 89.62 185 THR A O 1
ATOM 1412 N N . LEU A 1 186 ? 34.132 -13.372 -64.712 1.00 88.62 186 LEU A N 1
ATOM 1413 C CA . LEU A 1 186 ? 35.109 -12.311 -64.500 1.00 88.62 186 LEU A CA 1
ATOM 1414 C C . LEU A 1 186 ? 36.244 -12.409 -65.520 1.00 88.62 186 LEU A C 1
ATOM 1416 O O . LEU A 1 186 ? 36.756 -13.491 -65.812 1.00 88.62 186 LEU A O 1
ATOM 1420 N N . ASN A 1 187 ? 36.682 -11.253 -66.001 1.00 87.44 187 ASN A N 1
ATOM 1421 C CA . ASN A 1 187 ? 37.815 -11.106 -66.900 1.00 87.44 187 ASN A CA 1
ATOM 1422 C C . ASN A 1 187 ? 38.833 -10.160 -66.257 1.00 87.44 187 ASN A C 1
ATOM 1424 O O . ASN A 1 187 ? 38.784 -8.949 -66.433 1.00 87.44 187 ASN A O 1
ATOM 1428 N N . THR A 1 188 ? 39.719 -10.727 -65.438 1.00 87.81 188 THR A N 1
ATOM 1429 C CA . THR A 1 188 ? 40.643 -9.957 -64.595 1.00 87.81 188 THR A CA 1
ATOM 1430 C C . THR A 1 188 ? 42.075 -10.023 -65.117 1.00 87.81 188 THR A C 1
ATOM 1432 O O . THR A 1 188 ? 42.607 -11.121 -65.302 1.00 87.81 188 THR A O 1
ATOM 1435 N N . ALA A 1 189 ? 42.740 -8.880 -65.299 1.00 85.00 189 ALA A N 1
ATOM 1436 C CA . ALA A 1 189 ? 44.144 -8.850 -65.714 1.00 85.00 189 ALA A CA 1
ATOM 1437 C C . ALA A 1 189 ? 45.100 -9.263 -64.580 1.00 85.00 189 ALA A C 1
ATOM 1439 O O . ALA A 1 189 ? 44.776 -9.161 -63.399 1.00 85.00 189 ALA A O 1
ATOM 1440 N N . SER A 1 190 ? 46.325 -9.666 -64.934 1.00 79.38 190 SER A N 1
ATOM 1441 C CA . SER A 1 190 ? 47.406 -10.027 -63.993 1.00 79.38 190 SER A CA 1
ATOM 1442 C C . SER A 1 190 ? 48.126 -8.837 -63.354 1.00 79.38 190 SER A C 1
ATOM 1444 O O . SER A 1 190 ? 49.252 -8.972 -62.876 1.00 79.38 190 SER A O 1
ATOM 1446 N N . SER A 1 191 ? 47.514 -7.658 -63.376 1.00 77.44 191 SER A N 1
ATOM 1447 C CA . SER A 1 191 ? 48.104 -6.405 -62.902 1.00 77.44 191 SER A CA 1
ATOM 1448 C C . SER A 1 191 ? 48.086 -6.297 -61.365 1.00 77.44 191 SER A C 1
ATOM 1450 O O . SER A 1 191 ? 47.514 -7.146 -60.695 1.00 77.44 191 SER A O 1
ATOM 1452 N N . GLY A 1 192 ? 48.731 -5.274 -60.793 1.00 83.44 192 GLY A N 1
ATOM 1453 C CA . GLY A 1 192 ? 48.856 -5.076 -59.337 1.00 83.44 192 GLY A CA 1
ATOM 1454 C C . GLY A 1 192 ? 47.540 -4.908 -58.537 1.00 83.44 192 GLY A C 1
ATOM 1455 O O . GLY A 1 192 ? 46.443 -4.829 -59.098 1.00 83.44 192 GLY A O 1
ATOM 1456 N N . LEU A 1 193 ? 47.688 -4.782 -57.215 1.00 90.69 193 LEU A N 1
ATOM 1457 C CA . LEU A 1 193 ? 46.618 -4.483 -56.252 1.00 90.69 193 LEU A CA 1
ATOM 1458 C C . LEU A 1 193 ? 46.802 -3.063 -55.696 1.00 90.69 193 LEU A C 1
ATOM 1460 O O . LEU A 1 193 ? 47.925 -2.633 -55.418 1.00 90.69 193 LEU A O 1
ATOM 1464 N N . ALA A 1 194 ? 45.697 -2.346 -55.515 1.00 91.75 194 ALA A N 1
ATOM 1465 C CA . ALA A 1 194 ? 45.659 -1.075 -54.807 1.00 91.75 194 ALA A CA 1
ATOM 1466 C C . ALA A 1 194 ? 44.613 -1.112 -53.687 1.00 91.75 194 ALA A C 1
ATOM 1468 O O . ALA A 1 194 ? 43.486 -1.553 -53.901 1.00 91.75 194 ALA A O 1
ATOM 1469 N N . ILE A 1 195 ? 44.982 -0.614 -52.510 1.00 94.75 195 ILE A N 1
ATOM 1470 C CA . ILE A 1 195 ? 44.094 -0.450 -51.357 1.00 94.75 195 ILE A CA 1
ATOM 1471 C C . ILE A 1 195 ? 43.937 1.050 -51.088 1.00 94.75 195 ILE A C 1
ATOM 1473 O O . ILE A 1 195 ? 44.916 1.796 -51.115 1.00 94.75 195 ILE A O 1
ATOM 1477 N N . GLY A 1 196 ? 42.706 1.500 -50.868 1.00 93.12 196 GLY A N 1
ATOM 1478 C CA . GLY A 1 196 ? 42.355 2.901 -50.642 1.00 93.12 196 GLY A CA 1
ATOM 1479 C C . GLY A 1 196 ? 42.236 3.754 -51.908 1.00 93.12 196 GLY A C 1
ATOM 1480 O O . GLY A 1 196 ? 42.089 4.969 -51.803 1.00 93.12 196 GLY A O 1
ATOM 1481 N N . ARG A 1 197 ? 42.291 3.158 -53.107 1.00 89.88 197 ARG A N 1
ATOM 1482 C CA . ARG A 1 197 ? 42.047 3.876 -54.367 1.00 89.88 197 ARG A CA 1
ATOM 1483 C C . ARG A 1 197 ? 41.488 3.000 -55.473 1.00 89.88 197 ARG A C 1
ATOM 1485 O O . ARG A 1 197 ? 41.613 1.773 -55.441 1.00 89.88 197 ARG A O 1
ATOM 1492 N N . PHE A 1 198 ? 40.955 3.658 -56.497 1.00 86.12 198 PHE A N 1
ATOM 1493 C CA . PHE A 1 198 ? 40.631 3.026 -57.768 1.00 86.12 198 PHE A CA 1
ATOM 1494 C C . PHE A 1 198 ? 41.890 2.659 -58.551 1.00 86.12 198 PHE A C 1
ATOM 1496 O O . PHE A 1 198 ? 42.963 3.235 -58.365 1.00 86.12 198 PHE A O 1
ATOM 1503 N N . ALA A 1 199 ? 41.731 1.733 -59.492 1.00 71.31 199 ALA A N 1
ATOM 1504 C CA . ALA A 1 199 ? 42.777 1.345 -60.424 1.00 71.31 199 ALA A CA 1
ATOM 1505 C C . ALA A 1 199 ? 43.369 2.527 -61.230 1.00 71.31 199 ALA A C 1
ATOM 1507 O O . ALA A 1 199 ? 44.567 2.534 -61.506 1.00 71.31 199 ALA A O 1
ATOM 1508 N N . THR A 1 200 ? 42.564 3.522 -61.618 1.00 70.31 200 THR A N 1
ATOM 1509 C CA . THR A 1 200 ? 42.994 4.660 -62.459 1.00 70.31 200 THR A CA 1
ATOM 1510 C C . THR A 1 200 ? 42.258 5.948 -62.097 1.00 70.31 200 THR A C 1
ATOM 1512 O O . THR A 1 200 ? 41.063 5.910 -61.852 1.00 70.31 200 THR A O 1
ATOM 1515 N N . GLY A 1 201 ? 42.907 7.111 -62.159 1.00 72.69 201 GLY A N 1
ATOM 1516 C CA . GLY A 1 201 ? 42.249 8.400 -61.885 1.00 72.69 201 GLY A CA 1
ATOM 1517 C C . GLY A 1 201 ? 42.166 8.764 -60.391 1.00 72.69 201 GLY A C 1
ATOM 1518 O O . GLY A 1 201 ? 42.653 8.014 -59.546 1.00 72.69 201 GLY A O 1
ATOM 1519 N N . PRO A 1 202 ? 41.600 9.937 -60.046 1.00 81.62 202 PRO A N 1
ATOM 1520 C CA . PRO A 1 202 ? 41.740 10.554 -58.723 1.00 81.62 202 PRO A CA 1
ATOM 1521 C C . PRO A 1 202 ? 40.682 10.084 -57.703 1.00 81.62 202 PRO A C 1
ATOM 1523 O O . PRO A 1 202 ? 40.150 10.893 -56.947 1.00 81.62 202 PRO A O 1
ATOM 1526 N N . TYR A 1 203 ? 40.337 8.794 -57.690 1.00 87.62 203 TYR A N 1
ATOM 1527 C CA . TYR A 1 203 ? 39.300 8.254 -56.802 1.00 87.62 203 TYR A CA 1
ATOM 1528 C C . TYR A 1 203 ? 39.933 7.508 -55.625 1.00 87.62 203 TYR A C 1
ATOM 1530 O O . TYR A 1 203 ? 40.459 6.405 -55.794 1.00 87.62 203 TYR A O 1
ATOM 1538 N N . TYR A 1 204 ? 39.861 8.106 -54.438 1.00 90.50 204 TYR A N 1
ATOM 1539 C CA . TYR A 1 204 ? 40.489 7.613 -53.212 1.00 90.50 204 TYR A CA 1
ATOM 1540 C C . TYR A 1 204 ? 39.449 7.381 -52.119 1.00 90.50 204 TYR A C 1
ATOM 1542 O O . TYR A 1 204 ? 38.430 8.067 -52.063 1.00 90.50 204 TYR A O 1
ATOM 1550 N N . PHE A 1 205 ? 39.697 6.407 -51.248 1.00 92.12 205 PHE A N 1
ATOM 1551 C CA . PHE A 1 205 ? 38.837 6.128 -50.105 1.00 92.12 205 PHE A CA 1
ATOM 1552 C C . PHE A 1 205 ? 39.039 7.152 -48.991 1.00 92.12 205 PHE A C 1
ATOM 1554 O O . PHE A 1 205 ? 40.175 7.461 -48.638 1.00 92.12 205 PHE A O 1
ATOM 1561 N N . ALA A 1 206 ? 37.937 7.660 -48.434 1.00 91.56 206 ALA A N 1
ATOM 1562 C CA . ALA A 1 206 ? 37.954 8.551 -47.281 1.00 91.56 206 ALA A CA 1
ATOM 1563 C C . ALA A 1 206 ? 37.373 7.818 -46.067 1.00 91.56 206 ALA A C 1
ATOM 1565 O O . ALA A 1 206 ? 36.159 7.617 -45.958 1.00 91.56 206 ALA A O 1
ATOM 1566 N N . GLY A 1 207 ? 38.243 7.402 -45.152 1.00 93.00 207 GLY A N 1
ATOM 1567 C CA . GLY A 1 207 ? 37.850 6.612 -43.990 1.00 93.00 207 GLY A CA 1
ATOM 1568 C C . GLY A 1 207 ? 38.966 5.707 -43.495 1.00 93.00 207 GLY A C 1
ATOM 1569 O O . GLY A 1 207 ? 40.101 5.778 -43.957 1.00 93.00 207 GLY A O 1
ATOM 1570 N N . SER A 1 208 ? 38.645 4.833 -42.549 1.00 95.25 208 SER A N 1
ATOM 1571 C CA . SER A 1 208 ? 39.592 3.856 -42.010 1.00 95.25 208 SER A CA 1
ATOM 1572 C C . SER A 1 208 ? 39.385 2.487 -42.651 1.00 95.25 208 SER A C 1
ATOM 1574 O O . SER A 1 208 ? 38.240 2.074 -42.832 1.00 95.25 208 SER A O 1
ATOM 1576 N N . LEU A 1 209 ? 40.478 1.797 -42.982 1.00 96.19 209 LEU A N 1
ATOM 1577 C CA . LEU A 1 209 ? 40.482 0.397 -43.409 1.00 96.19 209 LEU A CA 1
ATOM 1578 C C . LEU A 1 209 ? 41.311 -0.433 -42.433 1.00 96.19 209 LEU A C 1
ATOM 1580 O O . LEU A 1 209 ? 42.295 0.054 -41.872 1.00 96.19 209 LEU A O 1
ATOM 1584 N N . ASP A 1 210 ? 40.905 -1.683 -42.269 1.00 95.19 210 ASP A N 1
ATOM 1585 C CA . ASP A 1 210 ? 41.531 -2.672 -41.402 1.00 95.19 210 ASP A CA 1
ATOM 1586 C C . ASP A 1 210 ? 41.374 -4.076 -42.024 1.00 95.19 210 ASP A C 1
ATOM 1588 O O . ASP A 1 210 ? 40.477 -4.299 -42.847 1.00 95.19 210 ASP A O 1
ATOM 1592 N N . GLU A 1 211 ? 42.251 -5.012 -41.654 1.00 94.06 211 GLU A N 1
ATOM 1593 C CA . GLU A 1 211 ? 42.102 -6.452 -41.924 1.00 94.06 211 GLU A CA 1
ATOM 1594 C C . GLU A 1 211 ? 41.762 -6.833 -43.383 1.00 94.06 211 GLU A C 1
ATOM 1596 O O . GLU A 1 211 ? 40.820 -7.590 -43.662 1.00 94.06 211 GLU A O 1
ATOM 1601 N N . VAL A 1 212 ? 42.516 -6.315 -44.355 1.00 95.69 212 VAL A N 1
ATOM 1602 C CA . VAL A 1 212 ? 42.274 -6.654 -45.766 1.00 95.69 212 VAL A CA 1
ATOM 1603 C C . VAL A 1 212 ? 42.748 -8.080 -46.030 1.00 95.69 212 VAL A C 1
ATOM 1605 O O . VAL A 1 212 ? 43.943 -8.370 -45.954 1.00 95.69 212 VAL A O 1
ATOM 1608 N N . ARG A 1 213 ? 41.822 -8.976 -46.382 1.00 95.50 213 ARG A N 1
ATOM 1609 C CA . ARG A 1 213 ? 42.097 -10.391 -46.673 1.00 95.50 213 ARG A CA 1
ATOM 1610 C C . ARG A 1 213 ? 41.691 -10.763 -48.080 1.00 95.50 213 ARG A C 1
ATOM 1612 O O . ARG A 1 213 ? 40.610 -10.402 -48.546 1.00 95.50 213 ARG A O 1
ATOM 1619 N N . ILE A 1 214 ? 42.548 -11.532 -48.740 1.00 95.62 214 ILE A N 1
ATOM 1620 C CA . ILE A 1 214 ? 42.328 -11.974 -50.111 1.00 95.62 214 ILE A CA 1
ATOM 1621 C C . ILE A 1 214 ? 42.589 -13.472 -50.213 1.00 95.62 214 ILE A C 1
ATOM 1623 O O . ILE A 1 214 ? 43.644 -13.954 -49.802 1.00 95.62 214 ILE A O 1
ATOM 1627 N N . TYR A 1 215 ? 41.638 -14.198 -50.798 1.00 96.62 215 TYR A N 1
ATOM 1628 C CA . TYR A 1 215 ? 41.680 -15.646 -50.969 1.00 96.62 215 TYR A CA 1
ATOM 1629 C C . TYR A 1 215 ? 41.587 -16.046 -52.442 1.00 96.62 215 TYR A C 1
ATOM 1631 O O . TYR A 1 215 ? 40.856 -15.424 -53.212 1.00 96.62 215 TYR A O 1
ATOM 1639 N N . ASN A 1 216 ? 42.249 -17.140 -52.823 1.00 95.25 216 ASN A N 1
ATOM 1640 C CA . ASN A 1 216 ? 42.167 -17.764 -54.154 1.00 95.25 216 ASN A CA 1
ATOM 1641 C C . ASN A 1 216 ? 41.030 -18.796 -54.286 1.00 95.25 216 ASN A C 1
ATOM 1643 O O . ASN A 1 216 ? 41.088 -19.705 -55.114 1.00 95.25 216 ASN A O 1
ATOM 1647 N N . ARG A 1 217 ? 40.006 -18.669 -53.442 1.00 96.31 217 ARG A N 1
ATOM 1648 C CA . ARG A 1 217 ? 38.784 -19.472 -53.463 1.00 96.31 217 ARG A CA 1
ATOM 1649 C C . ARG A 1 217 ? 37.601 -18.637 -52.993 1.00 96.31 217 ARG A C 1
ATOM 1651 O O . ARG A 1 217 ? 37.786 -17.624 -52.314 1.00 96.31 217 ARG A O 1
ATOM 1658 N N . ALA A 1 218 ? 36.393 -19.094 -53.294 1.00 96.75 218 ALA A N 1
ATOM 1659 C CA . ALA A 1 218 ? 35.198 -18.586 -52.637 1.00 96.75 218 ALA A CA 1
ATOM 1660 C C . ALA A 1 218 ? 35.150 -19.097 -51.188 1.00 96.75 218 ALA A C 1
ATOM 1662 O O . ALA A 1 218 ? 35.253 -20.303 -50.948 1.00 96.75 218 ALA A O 1
ATOM 1663 N N . LEU A 1 219 ? 35.011 -18.186 -50.226 1.00 97.06 219 LEU A N 1
ATOM 1664 C CA . LEU A 1 219 ? 34.597 -18.544 -48.874 1.00 97.06 219 LEU A CA 1
ATOM 1665 C C . LEU A 1 219 ? 33.110 -18.915 -48.883 1.00 97.06 219 LEU A C 1
ATOM 1667 O O . LEU A 1 219 ? 32.311 -18.338 -49.623 1.00 97.06 219 LEU A O 1
ATOM 1671 N N . THR A 1 220 ? 32.743 -19.886 -48.056 1.00 96.00 220 THR A N 1
ATOM 1672 C CA . THR A 1 220 ? 31.343 -20.266 -47.828 1.00 96.00 220 THR A CA 1
ATOM 1673 C C . THR A 1 220 ? 30.624 -19.237 -46.953 1.00 96.00 220 THR A C 1
ATOM 1675 O O . THR A 1 220 ? 31.258 -18.481 -46.218 1.00 96.00 220 THR A O 1
ATOM 1678 N N . ASP A 1 221 ? 29.286 -19.241 -46.971 1.00 94.19 221 ASP A N 1
ATOM 1679 C CA . ASP A 1 221 ? 28.474 -18.339 -46.137 1.00 94.19 221 ASP A CA 1
ATOM 1680 C C . ASP A 1 221 ? 28.828 -18.481 -44.643 1.00 94.19 221 ASP A C 1
ATOM 1682 O O . ASP A 1 221 ? 28.946 -17.487 -43.929 1.00 94.19 221 ASP A O 1
ATOM 1686 N N . THR A 1 222 ? 29.086 -19.712 -44.189 1.00 91.06 222 THR A N 1
ATOM 1687 C CA . THR A 1 222 ? 29.523 -20.006 -42.819 1.00 91.06 222 THR A CA 1
ATOM 1688 C C . THR A 1 222 ? 30.905 -19.436 -42.513 1.00 91.06 222 THR A C 1
ATOM 1690 O O . THR A 1 222 ? 31.091 -18.854 -41.450 1.00 91.06 222 THR A O 1
ATOM 1693 N N . GLU A 1 223 ? 31.868 -19.564 -43.426 1.00 93.88 223 GLU A N 1
ATOM 1694 C CA . GLU A 1 223 ? 33.218 -19.020 -43.231 1.00 93.88 223 GLU A CA 1
ATOM 1695 C C . GLU A 1 223 ? 33.214 -17.488 -43.163 1.00 93.88 223 GLU A C 1
ATOM 1697 O O . GLU A 1 223 ? 33.911 -16.910 -42.329 1.00 93.88 223 GLU A O 1
ATOM 1702 N N . VAL A 1 224 ? 32.401 -16.824 -43.993 1.00 93.88 224 VAL A N 1
ATOM 1703 C CA . VAL A 1 224 ? 32.250 -15.359 -43.964 1.00 93.88 224 VAL A CA 1
ATOM 1704 C C . VAL A 1 224 ? 31.587 -14.903 -42.661 1.00 93.88 224 VAL A C 1
ATOM 1706 O O . VAL A 1 224 ? 32.055 -13.955 -42.029 1.00 93.88 224 VAL A O 1
ATOM 1709 N N . GLN A 1 225 ? 30.541 -15.601 -42.212 1.00 89.62 225 GLN A N 1
ATOM 1710 C CA . GLN A 1 225 ? 29.887 -15.305 -40.939 1.00 89.62 225 GLN A CA 1
ATOM 1711 C C . GLN A 1 225 ? 30.832 -15.520 -39.748 1.00 89.62 225 GLN A C 1
ATOM 1713 O O . GLN A 1 225 ? 30.896 -14.676 -38.856 1.00 89.62 225 GLN A O 1
ATOM 1718 N N . GLN A 1 226 ? 31.592 -16.617 -39.737 1.00 87.38 226 GLN A N 1
ATOM 1719 C CA . GLN A 1 226 ? 32.563 -16.909 -38.681 1.00 87.38 226 GLN A CA 1
ATOM 1720 C C . GLN A 1 226 ? 33.653 -15.839 -38.611 1.00 87.38 226 GLN A C 1
ATOM 1722 O O . GLN A 1 226 ? 33.924 -15.337 -37.521 1.00 87.38 226 GLN A O 1
ATOM 1727 N N . MET A 1 227 ? 34.204 -15.434 -39.761 1.00 90.00 227 MET A N 1
ATOM 1728 C CA . MET A 1 227 ? 35.182 -14.346 -39.859 1.00 90.00 227 MET A CA 1
ATOM 1729 C C . MET A 1 227 ? 34.630 -13.031 -39.293 1.00 90.00 227 MET A C 1
ATOM 1731 O O . MET A 1 227 ? 35.317 -12.381 -38.513 1.00 90.00 227 MET A O 1
ATOM 1735 N N . TYR A 1 228 ? 33.377 -12.673 -39.604 1.00 90.25 228 TYR A N 1
ATOM 1736 C CA . TYR A 1 228 ? 32.729 -11.512 -38.985 1.00 90.25 228 TYR A CA 1
ATOM 1737 C C . TYR A 1 228 ? 32.637 -11.661 -37.465 1.00 90.25 228 TYR A C 1
ATOM 1739 O O . TYR A 1 228 ? 33.105 -10.800 -36.733 1.00 90.25 228 TYR A O 1
ATOM 1747 N N . THR A 1 229 ? 32.067 -12.762 -36.970 1.00 85.56 229 THR A N 1
ATOM 1748 C CA . THR A 1 229 ? 31.823 -12.941 -35.528 1.00 85.56 229 THR A CA 1
ATOM 1749 C C . THR A 1 229 ? 33.097 -13.020 -34.688 1.00 85.56 229 THR A C 1
ATOM 1751 O O . THR A 1 229 ? 33.078 -12.616 -33.529 1.00 85.56 229 THR A O 1
ATOM 1754 N N . ALA A 1 230 ? 34.190 -13.525 -35.261 1.00 81.56 230 ALA A N 1
ATOM 1755 C CA . ALA A 1 230 ? 35.498 -13.607 -34.618 1.00 81.56 230 ALA A CA 1
ATOM 1756 C C . ALA A 1 230 ? 36.131 -12.231 -34.376 1.00 81.56 230 ALA A C 1
ATOM 1758 O O . ALA A 1 230 ? 36.914 -12.053 -33.446 1.00 81.56 230 ALA A O 1
ATOM 1759 N N . GLU A 1 231 ? 35.808 -11.276 -35.242 1.00 83.88 231 GLU A N 1
ATOM 1760 C CA . GLU A 1 231 ? 36.524 -10.012 -35.376 1.00 83.88 231 GLU A CA 1
ATOM 1761 C C . GLU A 1 231 ? 35.626 -8.794 -35.205 1.00 83.88 231 GLU A C 1
ATOM 1763 O O . GLU A 1 231 ? 36.107 -7.665 -35.303 1.00 83.88 231 GLU A O 1
ATOM 1768 N N . ALA A 1 232 ? 34.329 -9.004 -34.986 1.00 81.38 232 ALA A N 1
ATOM 1769 C CA . ALA A 1 232 ? 33.383 -7.921 -34.853 1.00 81.38 232 ALA A CA 1
ATOM 1770 C C . ALA A 1 232 ? 33.798 -7.010 -33.692 1.00 81.38 232 ALA A C 1
ATOM 1772 O O . ALA A 1 232 ? 34.154 -7.517 -32.621 1.00 81.38 232 ALA A O 1
ATOM 1773 N N . PRO A 1 233 ? 33.745 -5.676 -33.876 1.00 75.00 233 PRO A N 1
ATOM 1774 C CA . PRO A 1 233 ? 33.932 -4.752 -32.771 1.00 75.00 233 PRO A CA 1
ATOM 1775 C C . PRO A 1 233 ? 32.987 -5.180 -31.652 1.00 75.00 233 PRO A C 1
ATOM 1777 O O . PRO A 1 233 ? 31.782 -5.309 -31.883 1.00 75.00 233 PRO A O 1
ATOM 1780 N N . VAL A 1 234 ? 33.520 -5.432 -30.451 1.00 61.31 234 VAL A N 1
ATOM 1781 C CA . VAL A 1 234 ? 32.662 -5.672 -29.288 1.00 61.31 234 VAL A CA 1
ATOM 1782 C C . VAL A 1 234 ? 31.781 -4.429 -29.194 1.00 61.31 234 VAL A C 1
ATOM 1784 O O . VAL A 1 234 ? 32.332 -3.332 -29.040 1.00 61.31 234 VAL A O 1
ATOM 1787 N N . PRO A 1 235 ? 30.447 -4.536 -29.353 1.00 52.16 235 PRO A N 1
ATOM 1788 C CA . PRO A 1 235 ? 29.606 -3.366 -29.201 1.00 52.16 235 PRO A CA 1
ATOM 1789 C C . PRO A 1 235 ? 29.932 -2.781 -27.825 1.00 52.16 235 PRO A C 1
ATOM 1791 O O . PRO A 1 235 ? 30.108 -3.558 -26.877 1.00 52.16 235 PRO A O 1
ATOM 1794 N N . PRO A 1 236 ? 30.086 -1.449 -27.689 1.00 45.84 236 PRO A N 1
ATOM 1795 C CA . PRO A 1 236 ? 30.317 -0.858 -26.379 1.00 45.84 236 PRO A CA 1
ATOM 1796 C C . PRO A 1 236 ? 29.304 -1.465 -25.404 1.00 45.84 236 PRO A C 1
ATOM 1798 O O . PRO A 1 236 ? 28.159 -1.688 -25.796 1.00 45.84 236 PRO A O 1
ATOM 1801 N N . LEU A 1 237 ? 29.747 -1.770 -24.178 1.00 42.88 237 LEU A N 1
ATOM 1802 C CA . LEU A 1 237 ? 29.045 -2.470 -23.079 1.00 42.88 237 LEU A CA 1
ATOM 1803 C C . LEU A 1 237 ? 27.716 -1.809 -22.610 1.00 42.88 237 LEU A C 1
ATOM 1805 O O . LEU A 1 237 ? 27.336 -1.885 -21.447 1.00 42.88 237 LEU A O 1
ATOM 1809 N N . ALA A 1 238 ? 26.988 -1.154 -23.511 1.00 39.97 238 ALA A N 1
ATOM 1810 C CA . ALA A 1 238 ? 25.763 -0.398 -23.329 1.00 39.97 238 ALA A CA 1
ATOM 1811 C C . ALA A 1 238 ? 24.701 -0.704 -24.411 1.00 39.97 238 ALA A C 1
ATOM 1813 O O . ALA A 1 238 ? 23.890 0.165 -24.728 1.00 39.97 238 ALA A O 1
ATOM 1814 N N . GLU A 1 239 ? 24.653 -1.917 -24.970 1.00 40.34 239 GLU A N 1
ATOM 1815 C CA . GLU A 1 239 ? 23.503 -2.338 -25.791 1.00 40.34 239 GLU A CA 1
ATOM 1816 C C . GLU A 1 239 ? 22.968 -3.717 -25.385 1.00 40.34 239 GLU A C 1
ATOM 1818 O O . GLU A 1 239 ? 22.777 -4.619 -26.194 1.00 40.34 239 GLU A O 1
ATOM 1823 N N . PHE A 1 240 ? 22.659 -3.872 -24.095 1.00 39.78 240 PHE A N 1
ATOM 1824 C CA . PHE A 1 240 ? 21.672 -4.871 -23.699 1.00 39.78 240 PHE A CA 1
ATOM 1825 C C . PHE A 1 240 ? 20.279 -4.399 -24.157 1.00 39.78 240 PHE A C 1
ATOM 1827 O O . PHE A 1 240 ? 19.731 -3.429 -23.636 1.00 39.78 240 PHE A O 1
ATOM 1834 N N . ALA A 1 241 ? 19.736 -5.120 -25.142 1.00 39.66 241 ALA A N 1
ATOM 1835 C CA . ALA A 1 241 ? 18.335 -5.171 -25.568 1.00 39.66 241 ALA A CA 1
ATOM 1836 C C . ALA A 1 241 ? 17.692 -3.862 -26.082 1.00 39.66 241 ALA A C 1
ATOM 1838 O O . ALA A 1 241 ? 16.985 -3.158 -25.363 1.00 39.66 241 ALA A O 1
ATOM 1839 N N . LYS A 1 242 ? 17.787 -3.610 -27.394 1.00 37.56 242 LYS A N 1
ATOM 1840 C CA . LYS A 1 242 ? 16.724 -2.888 -28.113 1.00 37.56 242 LYS A CA 1
ATOM 1841 C C . LYS A 1 242 ? 15.597 -3.867 -28.453 1.00 37.56 242 LYS A C 1
ATOM 1843 O O . LYS A 1 242 ? 15.753 -4.700 -29.338 1.00 37.56 242 LYS A O 1
ATOM 1848 N N . ILE A 1 243 ? 14.447 -3.733 -27.793 1.00 42.78 243 ILE A N 1
ATOM 1849 C CA . ILE A 1 243 ? 13.152 -4.165 -28.341 1.00 42.78 243 ILE A CA 1
ATOM 1850 C C . ILE A 1 243 ? 12.379 -2.878 -28.646 1.00 42.78 243 ILE A C 1
ATOM 1852 O O . ILE A 1 243 ? 11.805 -2.257 -27.754 1.00 42.78 243 ILE A O 1
ATOM 1856 N N . GLY A 1 244 ? 12.417 -2.446 -29.908 1.00 46.22 244 GLY A N 1
ATOM 1857 C CA . GLY A 1 244 ? 11.751 -1.230 -30.390 1.00 46.22 244 GLY A CA 1
ATOM 1858 C C . GLY A 1 244 ? 12.556 0.070 -30.242 1.00 46.22 244 GLY A C 1
ATOM 1859 O O . GLY A 1 244 ? 13.679 0.094 -29.743 1.00 46.22 244 GLY A O 1
ATOM 1860 N N . SER A 1 245 ? 11.962 1.175 -30.703 1.00 43.97 245 SER A N 1
ATOM 1861 C CA . SER A 1 245 ? 12.593 2.497 -30.868 1.00 43.97 245 SER A CA 1
ATOM 1862 C C . SER A 1 245 ? 12.938 3.239 -29.566 1.00 43.97 245 SER A C 1
ATOM 1864 O O . SER A 1 245 ? 13.235 4.428 -29.615 1.00 43.97 245 SER A O 1
ATOM 1866 N N . ASN A 1 246 ? 12.877 2.589 -28.398 1.00 45.06 246 ASN A N 1
ATOM 1867 C CA . ASN A 1 246 ? 13.020 3.249 -27.101 1.00 45.06 246 ASN A CA 1
ATOM 1868 C C . ASN A 1 246 ? 13.929 2.474 -26.134 1.00 45.06 246 ASN A C 1
ATOM 1870 O O . ASN A 1 246 ? 13.728 1.291 -25.880 1.00 45.06 246 ASN A O 1
ATOM 1874 N N . ARG A 1 247 ? 14.913 3.203 -25.584 1.00 48.47 247 ARG A N 1
ATOM 1875 C CA . ARG A 1 247 ? 15.938 2.797 -24.599 1.00 48.47 247 ARG A CA 1
ATOM 1876 C C . ARG A 1 247 ? 15.362 1.889 -23.496 1.00 48.47 247 ARG A C 1
ATOM 1878 O O . ARG A 1 247 ? 14.487 2.325 -22.753 1.00 48.47 247 ARG A O 1
ATOM 1885 N N . PHE A 1 248 ? 15.864 0.655 -23.380 1.00 54.31 248 PHE A N 1
ATOM 1886 C CA . PHE A 1 248 ? 15.380 -0.326 -22.397 1.00 54.31 248 PHE A CA 1
ATOM 1887 C C . PHE A 1 248 ? 16.031 -0.174 -21.015 1.00 54.31 248 PHE A C 1
ATOM 1889 O O . PHE A 1 248 ? 15.360 -0.423 -20.022 1.00 54.31 248 PHE A O 1
ATOM 1896 N N . ILE A 1 249 ? 17.284 0.284 -20.924 1.00 53.66 249 ILE A N 1
ATOM 1897 C CA . ILE A 1 249 ? 17.986 0.523 -19.653 1.00 53.66 249 ILE A CA 1
ATOM 1898 C C . ILE A 1 249 ? 18.692 1.876 -19.734 1.00 53.66 249 ILE A C 1
ATOM 1900 O O . ILE A 1 249 ? 19.459 2.133 -20.663 1.00 53.66 249 ILE A O 1
ATOM 1904 N N . HIS A 1 250 ? 18.432 2.750 -18.767 1.00 58.00 250 HIS A N 1
ATOM 1905 C CA . HIS A 1 250 ? 19.149 4.004 -18.588 1.00 58.00 250 HIS A CA 1
ATOM 1906 C C . HIS A 1 250 ? 19.692 4.045 -17.157 1.00 58.00 250 HIS A C 1
ATOM 1908 O O . HIS A 1 250 ? 18.934 4.138 -16.192 1.00 58.00 250 HIS A O 1
ATOM 1914 N N . THR A 1 251 ? 21.016 3.998 -17.014 1.00 52.75 251 THR A N 1
ATOM 1915 C CA . THR A 1 251 ? 21.685 4.495 -15.806 1.00 52.75 251 THR A CA 1
ATOM 1916 C C . THR A 1 251 ? 21.706 6.012 -15.951 1.00 52.75 251 THR A C 1
ATOM 1918 O O . THR A 1 251 ? 22.385 6.534 -16.833 1.00 52.75 251 THR A O 1
ATOM 1921 N N . ILE A 1 252 ? 20.844 6.726 -15.230 1.00 57.34 252 ILE A N 1
ATOM 1922 C CA . ILE A 1 252 ? 20.691 8.183 -15.357 1.00 57.34 252 ILE A CA 1
ATOM 1923 C C . ILE A 1 252 ? 21.169 8.831 -14.060 1.00 57.34 252 ILE A C 1
ATOM 1925 O O . ILE A 1 252 ? 20.551 8.584 -13.041 1.00 57.34 252 ILE A O 1
ATOM 1929 N N . GLY A 1 253 ? 22.231 9.636 -14.041 1.00 56.97 253 GLY A N 1
ATOM 1930 C CA . GLY A 1 253 ? 22.757 10.185 -12.777 1.00 56.97 253 GLY A CA 1
ATOM 1931 C C . GLY A 1 253 ? 23.439 9.134 -11.879 1.00 56.97 253 GLY A C 1
ATOM 1932 O O . GLY A 1 253 ? 23.523 7.954 -12.226 1.00 56.97 253 GLY A O 1
ATOM 1933 N N . GLN A 1 254 ? 23.988 9.558 -10.736 1.00 67.56 254 GLN A N 1
ATOM 1934 C CA . GLN A 1 254 ? 24.708 8.650 -9.834 1.00 67.56 254 GLN A CA 1
ATOM 1935 C C . GLN A 1 254 ? 23.740 7.616 -9.226 1.00 67.56 254 GLN A C 1
ATOM 1937 O O . GLN A 1 254 ? 22.780 7.971 -8.544 1.00 67.56 254 GLN A O 1
ATOM 1942 N N . PHE A 1 255 ? 24.013 6.330 -9.477 1.00 80.56 255 PHE A N 1
ATOM 1943 C CA . PHE A 1 255 ? 23.357 5.175 -8.844 1.00 80.56 255 PHE A CA 1
ATOM 1944 C C . PHE A 1 255 ? 21.840 5.004 -9.088 1.00 80.56 255 PHE A C 1
ATOM 1946 O O . PHE A 1 255 ? 21.173 4.346 -8.292 1.00 80.56 255 PHE A O 1
ATOM 1953 N N . ASN A 1 256 ? 21.273 5.536 -10.181 1.00 84.50 256 ASN A N 1
ATOM 1954 C CA . ASN A 1 256 ? 19.885 5.226 -10.560 1.00 84.50 256 ASN A CA 1
ATOM 1955 C C . ASN A 1 256 ? 19.807 4.076 -11.581 1.00 84.50 256 ASN A C 1
ATOM 1957 O O . ASN A 1 256 ? 20.608 4.006 -12.511 1.00 84.50 256 ASN A O 1
ATOM 1961 N N . THR A 1 257 ? 18.782 3.231 -11.465 1.00 87.38 257 THR A N 1
ATOM 1962 C CA . THR A 1 257 ? 18.423 2.185 -12.436 1.00 87.38 257 THR A CA 1
ATOM 1963 C C . THR A 1 257 ? 17.053 2.504 -13.023 1.00 87.38 257 THR A C 1
ATOM 1965 O O . THR A 1 257 ? 16.075 2.509 -12.285 1.00 87.38 257 THR A O 1
ATOM 1968 N N . SER A 1 258 ? 16.950 2.773 -14.327 1.00 86.88 258 SER A N 1
ATOM 1969 C CA . SER A 1 258 ? 15.661 2.985 -15.007 1.00 86.88 258 SER A CA 1
ATOM 1970 C C . SER A 1 258 ? 15.470 1.994 -16.150 1.00 86.88 258 SER A C 1
ATOM 1972 O O . SER A 1 258 ? 16.301 1.927 -17.054 1.00 86.88 258 SER A O 1
ATOM 1974 N N . VAL A 1 259 ? 14.371 1.238 -16.114 1.00 86.75 259 VAL A N 1
ATOM 1975 C CA . VAL A 1 259 ? 14.011 0.222 -17.111 1.00 86.75 259 VAL A CA 1
ATOM 1976 C C . VAL A 1 259 ? 12.612 0.499 -17.655 1.00 86.75 259 VAL A C 1
ATOM 1978 O O . VAL A 1 259 ? 11.655 0.568 -16.889 1.00 86.75 259 VAL A O 1
ATOM 1981 N N . GLY A 1 260 ? 12.472 0.616 -18.975 1.00 82.62 260 GLY A N 1
ATOM 1982 C CA . GLY A 1 260 ? 11.191 0.876 -19.644 1.00 82.62 260 GLY A CA 1
ATOM 1983 C C . GLY A 1 260 ? 11.063 2.275 -20.255 1.00 82.62 260 GLY A C 1
ATOM 1984 O O . GLY A 1 260 ? 11.774 3.218 -19.907 1.00 82.62 260 GLY A O 1
ATOM 1985 N N . ASN A 1 261 ? 10.149 2.412 -21.221 1.00 84.19 261 ASN A N 1
ATOM 1986 C CA . ASN A 1 261 ? 10.004 3.649 -21.986 1.00 84.19 261 ASN A CA 1
ATOM 1987 C C . ASN A 1 261 ? 9.623 4.837 -21.084 1.00 84.19 261 ASN A C 1
ATOM 1989 O O . ASN A 1 261 ? 8.621 4.789 -20.370 1.00 84.19 261 ASN A O 1
ATOM 1993 N N . MET A 1 262 ? 10.420 5.910 -21.162 1.00 86.25 262 MET A N 1
ATOM 1994 C CA . MET A 1 262 ? 10.290 7.139 -20.366 1.00 86.25 262 MET A CA 1
ATOM 1995 C C . MET A 1 262 ? 10.371 6.940 -18.840 1.00 86.25 262 MET A C 1
ATOM 1997 O O . MET A 1 262 ? 9.975 7.840 -18.097 1.00 86.25 262 MET A O 1
ATOM 2001 N N . ALA A 1 263 ? 10.863 5.793 -18.358 1.00 89.12 263 ALA A N 1
ATOM 2002 C CA . ALA A 1 263 ? 11.147 5.612 -16.939 1.00 89.12 263 ALA A CA 1
ATOM 2003 C C . ALA A 1 263 ? 12.251 6.590 -16.507 1.00 89.12 263 ALA A C 1
ATOM 2005 O O . ALA A 1 263 ? 13.309 6.635 -17.135 1.00 89.12 263 ALA A O 1
ATOM 2006 N N . GLY A 1 264 ? 11.989 7.398 -15.475 1.00 86.25 264 GLY A N 1
ATOM 2007 C CA . GLY A 1 264 ? 12.955 8.371 -14.951 1.00 86.25 264 GLY A CA 1
ATOM 2008 C C . GLY A 1 264 ? 13.424 9.432 -15.946 1.00 86.25 264 GLY A C 1
ATOM 2009 O O . GLY A 1 264 ? 14.529 9.936 -15.794 1.00 86.25 264 GLY A O 1
ATOM 2010 N N . ASN A 1 265 ? 12.637 9.754 -16.979 1.00 84.25 265 ASN A N 1
ATOM 2011 C CA . ASN A 1 265 ? 13.062 10.571 -18.124 1.00 84.25 265 ASN A CA 1
ATOM 2012 C C . ASN A 1 265 ? 13.748 11.904 -17.755 1.00 84.25 265 ASN A C 1
ATOM 2014 O O . ASN A 1 265 ? 14.621 12.366 -18.483 1.00 84.25 265 ASN A O 1
ATOM 2018 N N . THR A 1 266 ? 13.372 12.526 -16.639 1.00 81.75 266 THR A N 1
ATOM 2019 C CA . THR A 1 266 ? 13.948 13.796 -16.168 1.00 81.75 266 THR A CA 1
ATOM 2020 C C . THR A 1 266 ? 15.241 13.653 -15.356 1.00 81.75 266 THR A C 1
ATOM 2022 O O . THR A 1 266 ? 15.884 14.662 -15.070 1.00 81.75 266 THR A O 1
ATOM 2025 N N . LEU A 1 267 ? 15.683 12.433 -15.024 1.00 75.94 267 LEU A N 1
ATOM 2026 C CA . LEU A 1 267 ? 16.872 12.209 -14.193 1.00 75.94 267 LEU A CA 1
ATOM 2027 C C . LEU A 1 267 ? 18.203 12.571 -14.888 1.00 75.94 267 LEU A C 1
ATOM 2029 O O . LEU A 1 267 ? 19.236 12.647 -14.229 1.00 75.94 267 LEU A O 1
ATOM 2033 N N . SER A 1 268 ? 18.220 12.809 -16.208 1.00 67.56 268 SER A N 1
ATOM 2034 C CA . SER A 1 268 ? 19.458 13.067 -16.975 1.00 67.56 268 SER A CA 1
ATOM 2035 C C . SER A 1 268 ? 20.117 14.398 -16.651 1.00 67.56 268 SER A C 1
ATOM 2037 O O . SER A 1 268 ? 21.302 14.560 -16.913 1.00 67.56 268 SER A O 1
ATOM 2039 N N . ASN A 1 269 ? 19.358 15.317 -16.056 1.00 65.25 269 ASN A N 1
ATOM 2040 C CA . ASN A 1 269 ? 19.806 16.646 -15.647 1.00 65.25 269 ASN A CA 1
ATOM 2041 C C . ASN A 1 269 ? 19.419 16.932 -14.181 1.00 65.25 269 ASN A C 1
ATOM 2043 O O . ASN A 1 269 ? 19.112 18.065 -13.822 1.00 65.25 269 ASN A O 1
ATOM 2047 N N . SER A 1 270 ? 19.364 15.883 -13.356 1.00 73.62 270 SER A N 1
ATOM 2048 C CA . SER A 1 270 ? 18.829 15.892 -11.991 1.00 73.62 270 SER A CA 1
ATOM 2049 C C . SER A 1 270 ? 19.919 15.655 -10.941 1.00 73.62 270 SER A C 1
ATOM 2051 O O . SER A 1 270 ? 20.899 14.960 -11.203 1.00 73.62 270 SER A O 1
ATOM 2053 N N . SER A 1 271 ? 19.720 16.176 -9.725 1.00 80.94 271 SER A N 1
ATOM 2054 C CA . SER A 1 271 ? 20.499 15.813 -8.529 1.00 80.94 271 SER A CA 1
ATOM 2055 C C . SER A 1 271 ? 19.974 14.566 -7.794 1.00 80.94 271 SER A C 1
ATOM 2057 O O . SER A 1 271 ? 20.559 14.162 -6.790 1.00 80.94 271 SER A O 1
ATOM 2059 N N . GLY A 1 272 ? 18.880 13.958 -8.261 1.00 83.44 272 GLY A N 1
ATOM 2060 C CA . GLY A 1 272 ? 18.270 12.775 -7.660 1.00 83.44 272 GLY A CA 1
ATOM 2061 C C . GLY A 1 272 ? 19.124 11.523 -7.863 1.00 83.44 272 GLY A C 1
ATOM 2062 O O . GLY A 1 272 ? 19.545 11.218 -8.982 1.00 83.44 272 GLY A O 1
ATOM 2063 N N . THR A 1 273 ? 19.376 10.776 -6.789 1.00 87.31 273 THR A N 1
ATOM 2064 C CA . THR A 1 273 ? 20.246 9.584 -6.791 1.00 87.31 273 THR A CA 1
ATOM 2065 C C . THR A 1 273 ? 19.580 8.383 -6.112 1.00 87.31 273 THR A C 1
ATOM 2067 O O . THR A 1 273 ? 18.578 8.516 -5.405 1.00 87.31 273 THR A O 1
ATOM 2070 N N . ASN A 1 274 ? 20.144 7.187 -6.307 1.00 89.88 274 ASN A N 1
ATOM 2071 C CA . ASN A 1 274 ? 19.717 5.943 -5.650 1.00 89.88 274 ASN A CA 1
ATOM 2072 C C . ASN A 1 274 ? 18.254 5.527 -5.921 1.00 89.88 274 ASN A C 1
ATOM 2074 O O . ASN A 1 274 ? 17.585 4.973 -5.049 1.00 89.88 274 ASN A O 1
ATOM 2078 N N . ASN A 1 275 ? 17.738 5.795 -7.118 1.00 91.38 275 ASN A N 1
ATOM 2079 C CA . ASN A 1 275 ? 16.387 5.430 -7.534 1.00 91.38 275 ASN A CA 1
ATOM 2080 C C . ASN A 1 275 ? 16.371 4.149 -8.386 1.00 91.38 275 ASN A C 1
ATOM 2082 O O . ASN A 1 275 ? 17.226 3.955 -9.247 1.00 91.38 275 ASN A O 1
ATOM 2086 N N . THR A 1 276 ? 15.356 3.304 -8.212 1.00 93.56 276 THR A N 1
ATOM 2087 C CA . THR A 1 276 ? 15.086 2.134 -9.065 1.00 93.56 276 THR A CA 1
ATOM 2088 C C . THR A 1 276 ? 13.702 2.258 -9.685 1.00 93.56 276 THR A C 1
ATOM 2090 O O . THR A 1 276 ? 12.706 2.141 -8.976 1.00 93.56 276 THR A O 1
ATOM 2093 N N . PHE A 1 277 ? 13.624 2.483 -10.996 1.00 93.00 277 PHE A N 1
ATOM 2094 C CA . PHE A 1 277 ? 12.385 2.641 -11.758 1.00 93.00 277 PHE A C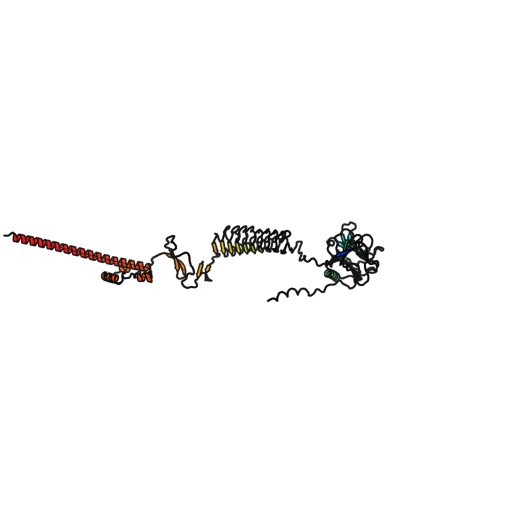A 1
ATOM 2095 C C . PHE A 1 277 ? 12.236 1.528 -12.791 1.00 93.00 277 PHE A C 1
ATOM 2097 O O . PHE A 1 277 ? 13.150 1.257 -13.569 1.00 93.00 277 PHE A O 1
ATOM 2104 N N . THR A 1 278 ? 11.083 0.866 -12.827 1.00 93.62 278 THR A N 1
ATOM 2105 C CA . THR A 1 278 ? 10.814 -0.214 -13.788 1.00 93.62 278 THR A CA 1
ATOM 2106 C C . THR A 1 278 ? 9.380 -0.158 -14.305 1.00 93.62 278 THR A C 1
ATOM 2108 O O . THR A 1 278 ? 8.436 -0.383 -13.552 1.00 93.62 278 THR A O 1
ATOM 2111 N N . GLY A 1 279 ? 9.203 0.089 -15.602 1.00 92.50 279 GLY A N 1
ATOM 2112 C CA . GLY A 1 279 ? 7.902 0.147 -16.267 1.00 92.50 279 GLY A CA 1
ATOM 2113 C C . GLY A 1 279 ? 7.749 1.344 -17.207 1.00 92.50 279 GLY A C 1
ATOM 2114 O O . GLY A 1 279 ? 8.643 2.169 -17.375 1.00 92.50 279 GLY A O 1
ATOM 2115 N N . TYR A 1 280 ? 6.598 1.428 -17.874 1.00 91.75 280 TYR A N 1
ATOM 2116 C CA . TYR A 1 280 ? 6.280 2.542 -18.769 1.00 91.75 280 TYR A CA 1
ATOM 2117 C C . TYR A 1 280 ? 5.976 3.813 -17.963 1.00 91.75 280 TYR A C 1
ATOM 2119 O O . TYR A 1 280 ? 5.056 3.811 -17.142 1.00 91.75 280 TYR A O 1
ATOM 2127 N N . GLN A 1 281 ? 6.711 4.900 -18.229 1.00 92.56 281 GLN A N 1
ATOM 2128 C CA . GLN A 1 281 ? 6.551 6.218 -17.591 1.00 92.56 281 GLN A CA 1
ATOM 2129 C C . GLN A 1 281 ? 6.605 6.199 -16.050 1.00 92.56 281 GLN A C 1
ATOM 2131 O O . GLN A 1 281 ? 5.995 7.033 -15.376 1.00 92.56 281 GLN A O 1
ATOM 2136 N N . THR 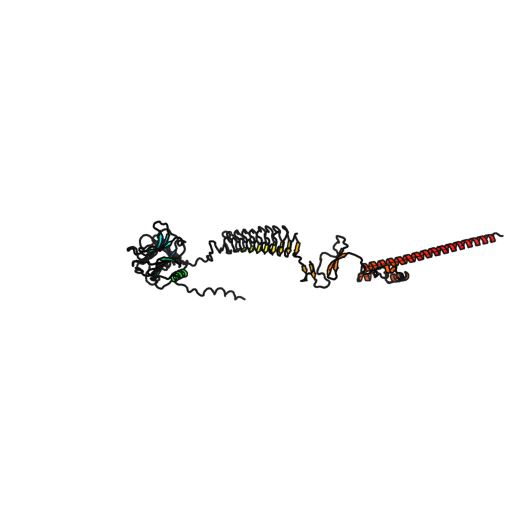A 1 282 ? 7.317 5.234 -15.478 1.00 94.69 282 THR A N 1
ATOM 2137 C CA . THR A 1 282 ? 7.547 5.129 -14.036 1.00 94.69 282 THR A CA 1
ATOM 2138 C C . THR A 1 282 ? 8.479 6.244 -13.563 1.00 94.69 282 THR A C 1
ATOM 2140 O O . THR A 1 282 ? 9.555 6.415 -14.135 1.00 94.69 282 THR A O 1
ATOM 2143 N N . GLY A 1 283 ? 8.087 7.011 -12.540 1.00 93.31 283 GLY A N 1
ATOM 2144 C CA . GLY A 1 283 ? 8.909 8.116 -12.021 1.00 93.31 283 GLY A CA 1
ATOM 2145 C C . GLY A 1 283 ? 9.295 9.161 -13.076 1.00 93.31 283 GLY A C 1
ATOM 2146 O O . GLY A 1 283 ? 10.376 9.737 -12.988 1.00 93.31 283 GLY A O 1
ATOM 2147 N N . ARG A 1 284 ? 8.468 9.338 -14.118 1.00 90.69 284 ARG A N 1
ATOM 2148 C CA . ARG A 1 284 ? 8.804 10.103 -15.331 1.00 90.69 284 ARG A CA 1
ATOM 2149 C C . ARG A 1 284 ? 9.290 11.522 -15.033 1.00 90.69 284 ARG A C 1
ATOM 2151 O O . ARG A 1 284 ? 10.251 11.937 -15.677 1.00 90.69 284 ARG A O 1
ATOM 2158 N N . ASP A 1 285 ? 8.622 12.216 -14.112 1.00 91.56 285 ASP A N 1
ATOM 2159 C CA . ASP A 1 285 ? 8.849 13.638 -13.830 1.00 91.56 285 ASP A CA 1
ATOM 2160 C C . ASP A 1 285 ? 9.794 13.876 -12.629 1.00 91.56 285 ASP A C 1
ATOM 2162 O O . ASP A 1 285 ? 9.934 15.010 -12.168 1.00 91.56 285 ASP A O 1
ATOM 2166 N N . ASN A 1 286 ? 10.473 12.831 -12.132 1.00 88.44 286 ASN A N 1
ATOM 2167 C CA . ASN A 1 286 ? 11.395 12.935 -10.997 1.00 88.44 286 ASN A CA 1
ATOM 2168 C C . ASN A 1 286 ? 12.657 13.728 -11.338 1.00 88.44 286 ASN A C 1
ATOM 2170 O O . ASN A 1 286 ? 13.490 13.298 -12.140 1.00 88.44 286 ASN A O 1
ATOM 2174 N N . SER A 1 287 ? 12.775 14.910 -10.733 1.00 86.81 287 SER A N 1
ATOM 2175 C CA . SER A 1 287 ? 13.805 15.903 -11.022 1.00 86.81 287 SER A CA 1
ATOM 2176 C C . SER A 1 287 ? 14.796 16.112 -9.883 1.00 86.81 287 SER A C 1
ATOM 2178 O O . SER A 1 287 ? 15.905 16.563 -10.161 1.00 86.81 287 SER A O 1
ATOM 2180 N N . THR A 1 288 ? 14.476 15.776 -8.630 1.00 88.88 288 THR A N 1
ATOM 2181 C CA . THR A 1 288 ? 15.436 15.827 -7.499 1.00 88.88 288 THR A CA 1
ATOM 2182 C C . THR A 1 288 ? 15.224 14.738 -6.441 1.00 88.88 288 THR A C 1
ATOM 2184 O O . THR A 1 288 ? 16.056 14.581 -5.544 1.00 88.88 288 THR A O 1
ATOM 2187 N N . GLY A 1 289 ? 14.139 13.965 -6.531 1.00 91.38 289 GLY A N 1
ATOM 2188 C CA . GLY A 1 289 ? 13.809 12.915 -5.575 1.00 91.38 289 GLY A CA 1
ATOM 2189 C C . GLY A 1 289 ? 14.836 11.781 -5.581 1.00 91.38 289 GLY A C 1
ATOM 2190 O O . GLY A 1 289 ? 15.300 11.334 -6.631 1.00 91.38 289 GLY A O 1
ATOM 2191 N N . SER A 1 290 ? 15.181 11.290 -4.395 1.00 92.75 290 SER A N 1
ATOM 2192 C CA . SER A 1 290 ? 16.197 10.249 -4.202 1.00 92.75 290 SER A CA 1
ATOM 2193 C C . SER A 1 290 ? 15.653 9.061 -3.409 1.00 92.75 290 SER A C 1
ATOM 2195 O O . SER A 1 290 ? 14.649 9.176 -2.703 1.00 92.75 290 SER A O 1
ATOM 2197 N N . PHE A 1 291 ? 16.332 7.916 -3.484 1.00 94.56 291 PHE A N 1
ATOM 2198 C CA . PHE A 1 291 ? 15.989 6.707 -2.716 1.00 94.56 291 PHE A CA 1
ATOM 2199 C C . PHE A 1 291 ? 14.578 6.155 -2.988 1.00 94.56 291 PHE A C 1
ATOM 2201 O O . PHE A 1 291 ? 13.942 5.603 -2.090 1.00 94.56 291 PHE A O 1
ATOM 2208 N N . ASN A 1 292 ? 14.056 6.315 -4.206 1.00 96.06 292 ASN A N 1
ATOM 2209 C CA . ASN A 1 292 ? 12.740 5.793 -4.574 1.00 96.06 292 ASN A CA 1
ATOM 2210 C C . ASN A 1 292 ? 12.845 4.429 -5.275 1.00 96.06 292 ASN A C 1
ATOM 2212 O O . ASN A 1 292 ? 13.657 4.253 -6.180 1.00 96.06 292 ASN A O 1
ATOM 2216 N N . THR A 1 293 ? 11.962 3.492 -4.935 1.00 97.75 293 THR A N 1
ATOM 2217 C CA . THR A 1 293 ? 11.781 2.219 -5.655 1.00 97.75 293 THR A CA 1
ATOM 2218 C C . THR A 1 293 ? 10.386 2.182 -6.262 1.00 97.75 293 THR A C 1
ATOM 2220 O O . THR A 1 293 ? 9.402 2.056 -5.537 1.00 97.75 293 THR A O 1
ATOM 2223 N N . LEU A 1 294 ? 10.285 2.321 -7.585 1.00 97.56 294 LEU A N 1
ATOM 2224 C CA . LEU A 1 294 ? 9.025 2.465 -8.313 1.00 97.56 294 LEU A CA 1
ATOM 2225 C C . LEU A 1 294 ? 8.891 1.388 -9.399 1.00 97.56 294 LEU A C 1
ATOM 2227 O O . LEU A 1 294 ? 9.780 1.238 -10.238 1.00 97.56 294 LEU A O 1
ATOM 2231 N N . MET A 1 295 ? 7.767 0.671 -9.437 1.00 98.00 295 MET A N 1
ATOM 2232 C CA . MET A 1 295 ? 7.550 -0.408 -10.406 1.00 98.00 295 MET A CA 1
ATOM 2233 C C . MET A 1 295 ? 6.103 -0.482 -10.918 1.00 98.00 295 MET A C 1
ATOM 2235 O O . MET A 1 295 ? 5.166 -0.611 -10.132 1.00 98.00 295 MET A O 1
ATOM 2239 N N . GLY A 1 296 ? 5.921 -0.481 -12.242 1.00 97.19 296 GLY A N 1
ATOM 2240 C CA . GLY A 1 296 ? 4.622 -0.617 -12.913 1.00 97.19 296 GLY A CA 1
ATOM 2241 C C . GLY A 1 296 ? 4.336 0.476 -13.949 1.00 97.19 296 GLY A C 1
ATOM 2242 O O . GLY A 1 296 ? 5.172 1.324 -14.242 1.00 97.19 296 GLY A O 1
ATOM 2243 N N . TYR A 1 297 ? 3.139 0.459 -14.537 1.00 97.19 297 TYR A N 1
ATOM 2244 C CA . TYR A 1 297 ? 2.691 1.471 -15.503 1.00 97.19 297 TYR A CA 1
ATOM 2245 C C . TYR A 1 297 ? 2.345 2.794 -14.800 1.00 97.19 297 TYR A C 1
ATOM 2247 O O . TYR A 1 297 ? 1.469 2.813 -13.938 1.00 97.19 297 TYR A O 1
ATOM 2255 N N . ARG A 1 298 ? 3.011 3.899 -15.170 1.00 97.31 298 ARG A N 1
ATOM 2256 C CA . ARG A 1 298 ? 2.791 5.263 -14.633 1.00 97.31 298 ARG A CA 1
ATOM 2257 C C . ARG A 1 298 ? 2.805 5.349 -13.097 1.00 97.31 298 ARG A C 1
ATOM 2259 O O . ARG A 1 298 ? 2.121 6.186 -12.501 1.00 97.31 298 ARG A O 1
ATOM 2266 N N . THR A 1 299 ? 3.571 4.476 -12.451 1.00 98.38 299 THR A N 1
ATOM 2267 C CA . THR A 1 299 ? 3.798 4.466 -11.001 1.00 98.38 299 THR A CA 1
ATOM 2268 C C . THR A 1 299 ? 4.658 5.665 -10.605 1.00 98.38 299 THR A C 1
ATOM 2270 O O . THR A 1 299 ? 5.714 5.877 -11.205 1.00 98.38 299 THR A O 1
ATOM 2273 N N . GLY A 1 300 ? 4.210 6.471 -9.637 1.00 97.00 300 GLY A N 1
ATOM 2274 C CA . GLY A 1 300 ? 4.918 7.696 -9.239 1.00 97.00 300 GLY A CA 1
ATOM 2275 C C . GLY A 1 300 ? 5.139 8.696 -10.382 1.00 97.00 300 GLY A C 1
ATOM 2276 O O . GLY A 1 300 ? 6.155 9.380 -10.387 1.00 97.00 300 GLY A O 1
ATOM 2277 N N . PHE A 1 301 ? 4.255 8.727 -11.389 1.00 96.31 301 PHE A N 1
ATOM 2278 C CA . PHE A 1 301 ? 4.431 9.505 -12.626 1.00 96.31 301 PHE A CA 1
ATOM 2279 C C . PHE A 1 301 ? 4.785 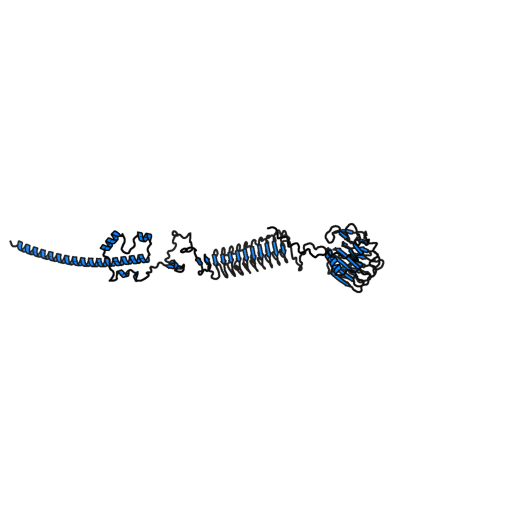10.976 -12.369 1.00 96.31 301 PHE A C 1
ATOM 2281 O O . PHE A 1 301 ? 5.760 11.457 -12.939 1.00 96.31 301 PHE A O 1
ATOM 2288 N N . ALA A 1 302 ? 4.021 11.642 -11.498 1.00 94.75 302 ALA A N 1
ATOM 2289 C CA . ALA A 1 302 ? 4.169 13.059 -11.171 1.00 94.75 302 ALA A CA 1
ATOM 2290 C C . ALA A 1 302 ? 5.151 13.332 -10.016 1.00 94.75 302 ALA A C 1
ATOM 2292 O O . ALA A 1 302 ? 5.209 14.460 -9.528 1.00 94.75 302 ALA A O 1
ATOM 2293 N N . ASN A 1 303 ? 5.905 12.327 -9.550 1.00 91.75 303 ASN A N 1
ATOM 2294 C CA . ASN A 1 303 ? 6.853 12.525 -8.458 1.00 91.75 303 ASN A CA 1
ATOM 2295 C C . ASN A 1 303 ? 8.016 13.382 -8.914 1.00 91.75 303 ASN A C 1
ATOM 2297 O O . ASN A 1 303 ? 8.910 12.852 -9.550 1.00 91.75 303 ASN A O 1
ATOM 2301 N N . THR A 1 304 ? 7.998 14.669 -8.567 1.00 90.00 304 THR A N 1
ATOM 2302 C CA . THR A 1 304 ? 9.030 15.646 -8.926 1.00 90.00 304 THR A CA 1
ATOM 2303 C C . THR A 1 304 ? 10.188 15.665 -7.929 1.00 90.00 304 THR A C 1
ATOM 2305 O O . THR A 1 304 ? 11.343 15.521 -8.330 1.00 90.00 304 THR A O 1
ATOM 2308 N N . THR A 1 305 ? 9.901 15.807 -6.631 1.00 91.06 305 THR A N 1
ATOM 2309 C CA . THR A 1 305 ? 10.915 16.006 -5.573 1.00 91.06 305 THR A CA 1
ATOM 2310 C C . THR A 1 305 ? 10.833 14.989 -4.427 1.00 91.06 305 THR A C 1
ATOM 2312 O O . THR A 1 305 ? 11.729 14.924 -3.581 1.00 91.06 305 THR A O 1
ATOM 2315 N N . GLY A 1 306 ? 9.785 14.164 -4.395 1.00 94.19 306 GLY A N 1
ATOM 2316 C CA . GLY A 1 306 ? 9.537 13.176 -3.352 1.00 94.19 306 GLY A CA 1
ATOM 2317 C C . GLY A 1 306 ? 10.620 12.101 -3.296 1.00 94.19 306 GLY A C 1
ATOM 2318 O O . GLY A 1 306 ? 11.023 11.521 -4.311 1.00 94.19 306 GLY A O 1
ATOM 2319 N N . SER A 1 307 ? 11.085 11.824 -2.084 1.00 95.94 307 SER A N 1
ATOM 2320 C CA . SER A 1 307 ? 12.162 10.877 -1.793 1.00 95.94 307 SER A CA 1
ATOM 2321 C C . SER A 1 307 ? 11.677 9.737 -0.900 1.00 95.94 307 SER A C 1
ATOM 2323 O O . SER A 1 307 ? 10.650 9.853 -0.236 1.00 95.94 307 SER A O 1
ATOM 2325 N N . GLN A 1 308 ? 12.430 8.638 -0.845 1.00 97.38 308 GLN A N 1
ATOM 2326 C CA . GLN A 1 308 ? 12.164 7.515 0.070 1.00 97.38 308 GLN A CA 1
ATOM 2327 C C . GLN A 1 308 ? 10.792 6.843 -0.142 1.00 97.38 308 GLN A C 1
ATOM 2329 O O . GLN A 1 308 ? 10.210 6.297 0.795 1.00 97.38 308 GLN A O 1
ATOM 2334 N N . ASN A 1 309 ? 10.258 6.869 -1.367 1.00 98.19 309 ASN A N 1
ATOM 2335 C CA . ASN A 1 309 ? 8.999 6.202 -1.691 1.00 98.19 309 ASN A CA 1
ATOM 2336 C C . ASN A 1 309 ? 9.229 4.783 -2.231 1.00 98.19 309 ASN A C 1
ATOM 2338 O O . ASN A 1 309 ? 10.090 4.563 -3.083 1.00 98.19 309 ASN A O 1
ATOM 2342 N N . THR A 1 310 ? 8.397 3.832 -1.807 1.00 98.62 310 THR A N 1
ATOM 2343 C CA . THR A 1 310 ? 8.330 2.476 -2.376 1.00 98.62 310 THR A CA 1
ATOM 2344 C C . THR A 1 310 ? 6.956 2.263 -2.996 1.00 98.62 310 THR A C 1
ATOM 2346 O O . THR A 1 310 ? 5.984 2.038 -2.278 1.00 98.62 310 THR A O 1
ATOM 2349 N N . LEU A 1 311 ? 6.853 2.354 -4.323 1.00 98.56 311 LEU A N 1
ATOM 2350 C CA . LEU A 1 311 ? 5.581 2.277 -5.044 1.00 98.56 311 LEU A CA 1
ATOM 2351 C C . LEU A 1 311 ? 5.593 1.116 -6.045 1.00 98.56 311 LEU A C 1
ATOM 2353 O O . LEU A 1 311 ? 6.445 1.053 -6.928 1.00 98.56 311 LEU A O 1
ATOM 2357 N N . VAL A 1 312 ? 4.624 0.211 -5.957 1.00 98.69 312 VAL A N 1
ATOM 2358 C CA . VAL A 1 312 ? 4.522 -0.965 -6.828 1.00 98.69 312 VAL A CA 1
ATOM 2359 C C . VAL A 1 312 ? 3.077 -1.156 -7.274 1.00 98.69 312 VAL A C 1
ATOM 2361 O O . VAL A 1 312 ? 2.171 -1.287 -6.457 1.00 98.69 312 VAL A O 1
ATOM 2364 N N . GLY A 1 313 ? 2.850 -1.210 -8.583 1.00 98.19 313 GLY A N 1
ATOM 2365 C CA . GLY A 1 313 ? 1.531 -1.401 -9.182 1.00 98.19 313 GLY A CA 1
ATOM 2366 C C . GLY A 1 313 ? 1.170 -0.297 -10.170 1.00 98.19 313 GLY A C 1
ATOM 2367 O O . GLY A 1 313 ? 1.656 0.831 -10.086 1.00 98.19 313 GLY A O 1
ATOM 2368 N N . SER A 1 314 ? 0.306 -0.627 -11.131 1.00 98.44 314 SER A N 1
ATOM 2369 C CA . SER A 1 314 ? -0.138 0.322 -12.155 1.00 98.44 314 SER A CA 1
ATOM 2370 C C . SER A 1 314 ? -0.851 1.518 -11.517 1.00 98.44 314 SER A C 1
ATOM 2372 O O . SER A 1 314 ? -1.823 1.348 -10.781 1.00 98.44 314 SER A O 1
ATOM 2374 N N . GLU A 1 315 ? -0.365 2.719 -11.834 1.00 98.44 315 GLU A N 1
ATOM 2375 C CA . GLU A 1 315 ? -0.818 4.018 -11.323 1.00 98.44 315 GLU A CA 1
ATOM 2376 C C . GLU A 1 315 ? -0.764 4.173 -9.789 1.00 98.44 315 GLU A C 1
ATOM 2378 O O . GLU A 1 315 ? -1.434 5.051 -9.240 1.00 98.44 315 GLU A O 1
ATOM 2383 N N . ALA A 1 316 ? 0.028 3.358 -9.081 1.00 98.69 316 ALA A N 1
ATOM 2384 C CA . ALA A 1 316 ? 0.280 3.579 -7.657 1.00 98.69 316 ALA A CA 1
ATOM 2385 C C . ALA A 1 316 ? 1.013 4.918 -7.451 1.00 98.69 316 ALA A C 1
ATOM 2387 O O . ALA A 1 316 ? 2.003 5.199 -8.138 1.00 98.69 316 ALA A O 1
ATOM 2388 N N . GLY A 1 317 ? 0.494 5.763 -6.554 1.00 97.94 317 GLY A N 1
ATOM 2389 C CA . GLY A 1 317 ? 1.017 7.108 -6.285 1.00 97.94 317 GLY A CA 1
ATOM 2390 C C . GLY A 1 317 ? 1.184 7.983 -7.531 1.00 97.94 317 GLY A C 1
ATOM 2391 O O . GLY A 1 317 ? 2.164 8.709 -7.641 1.00 97.94 317 GLY A O 1
ATOM 2392 N N . ASN A 1 318 ? 0.294 7.880 -8.522 1.00 98.00 318 ASN A N 1
ATOM 2393 C CA . ASN A 1 318 ? 0.462 8.559 -9.811 1.00 98.00 318 ASN A CA 1
ATOM 2394 C C . ASN A 1 318 ? 0.649 10.087 -9.699 1.00 98.00 318 ASN A C 1
ATOM 2396 O O . ASN A 1 318 ? 1.441 10.637 -10.460 1.00 98.00 318 ASN A O 1
ATOM 2400 N N . GLN A 1 319 ? -0.054 10.738 -8.767 1.00 97.06 319 GLN A N 1
ATOM 2401 C CA . GLN A 1 319 ? 0.003 12.186 -8.511 1.00 97.06 319 GLN A CA 1
ATOM 2402 C C . GLN A 1 319 ? 0.966 12.576 -7.369 1.00 97.06 319 GLN A C 1
ATOM 2404 O O . GLN A 1 319 ? 0.998 13.736 -6.961 1.00 97.06 319 GLN A O 1
ATOM 2409 N N . LEU A 1 320 ? 1.737 11.615 -6.845 1.00 95.56 320 LEU A N 1
ATOM 2410 C CA . LEU A 1 320 ? 2.560 11.790 -5.648 1.00 95.56 320 LEU A CA 1
ATOM 2411 C C . LEU A 1 320 ? 3.678 12.790 -5.891 1.00 95.56 320 LEU A C 1
ATOM 2413 O O . LEU A 1 320 ? 4.457 12.573 -6.800 1.00 95.56 320 LEU A O 1
ATOM 2417 N N . THR A 1 321 ? 3.801 13.813 -5.045 1.00 94.00 321 THR A N 1
ATOM 2418 C CA . THR A 1 321 ? 4.929 14.772 -5.032 1.00 94.00 321 THR A CA 1
ATOM 2419 C C . THR A 1 321 ? 5.699 14.772 -3.706 1.00 94.00 321 THR A C 1
ATOM 2421 O O . THR A 1 321 ? 6.655 15.521 -3.534 1.00 94.00 321 THR A O 1
ATOM 2424 N N . SER A 1 322 ? 5.279 13.940 -2.753 1.00 95.44 322 SER A N 1
ATOM 2425 C CA . SER A 1 322 ? 5.763 13.896 -1.374 1.00 95.44 322 SER A CA 1
ATOM 2426 C C . SER A 1 322 ? 6.675 12.694 -1.091 1.00 95.44 322 SER A C 1
ATOM 2428 O O . SER A 1 322 ? 6.867 11.813 -1.932 1.00 95.44 322 SER A O 1
ATOM 2430 N N . SER A 1 323 ? 7.257 12.664 0.110 1.00 97.31 323 SER A N 1
ATOM 2431 C CA . SER A 1 323 ? 8.243 11.662 0.533 1.00 97.31 323 SER A CA 1
ATOM 2432 C C . SER A 1 323 ? 7.675 10.597 1.478 1.00 97.31 323 SER A C 1
ATOM 2434 O O . SER A 1 323 ? 6.638 10.796 2.116 1.00 97.31 323 SER A O 1
ATOM 2436 N N . SER A 1 324 ? 8.420 9.499 1.617 1.00 98.06 324 SER A N 1
ATOM 2437 C CA . SER A 1 324 ? 8.239 8.466 2.649 1.00 98.06 324 SER A CA 1
ATOM 2438 C C . SER A 1 324 ? 6.939 7.661 2.562 1.00 98.06 324 SER A C 1
ATOM 2440 O O . SER A 1 324 ? 6.412 7.216 3.578 1.00 98.06 324 SER A O 1
ATOM 2442 N N . ASN A 1 325 ? 6.401 7.444 1.362 1.00 98.56 325 ASN A N 1
ATOM 2443 C CA . ASN A 1 325 ? 5.191 6.645 1.169 1.00 98.56 325 ASN A CA 1
ATOM 2444 C C . ASN A 1 325 ? 5.502 5.229 0.669 1.00 98.56 325 ASN A C 1
ATOM 2446 O O . ASN A 1 325 ? 6.323 5.025 -0.225 1.00 98.56 325 ASN A O 1
ATOM 2450 N N . THR A 1 326 ? 4.770 4.249 1.193 1.00 98.75 326 THR A N 1
ATOM 2451 C CA . THR A 1 326 ? 4.743 2.871 0.695 1.00 98.75 326 THR A CA 1
ATOM 2452 C C . THR A 1 326 ? 3.390 2.612 0.049 1.00 98.75 326 THR A C 1
ATOM 2454 O O . THR A 1 326 ? 2.368 2.675 0.726 1.00 98.75 326 THR A O 1
ATOM 2457 N N . MET A 1 327 ? 3.348 2.321 -1.252 1.00 98.56 327 MET A N 1
ATOM 2458 C CA . MET A 1 327 ? 2.097 2.048 -1.968 1.00 98.56 327 MET A CA 1
ATOM 2459 C C . MET A 1 327 ? 2.217 0.783 -2.812 1.00 98.56 327 MET A C 1
ATOM 2461 O O . MET A 1 327 ? 3.044 0.716 -3.714 1.00 98.56 327 MET A O 1
ATOM 2465 N N . PHE A 1 328 ? 1.378 -0.215 -2.559 1.00 98.69 328 PHE A N 1
ATOM 2466 C CA . PHE A 1 328 ? 1.413 -1.500 -3.248 1.00 98.69 328 PHE A CA 1
ATOM 2467 C C . PHE A 1 328 ? 0.016 -1.884 -3.751 1.00 98.69 328 PHE A C 1
ATOM 2469 O O . PHE A 1 328 ? -0.869 -2.189 -2.958 1.00 98.69 328 PHE A O 1
ATOM 2476 N N . GLY A 1 329 ? -0.193 -1.911 -5.067 1.00 98.50 329 GLY A N 1
ATOM 2477 C CA . GLY A 1 329 ? -1.449 -2.325 -5.699 1.00 98.50 329 GLY A CA 1
ATOM 2478 C C . GLY A 1 329 ? -1.894 -1.418 -6.847 1.00 98.50 329 GLY A C 1
ATOM 2479 O O . GLY A 1 329 ? -1.406 -0.304 -7.019 1.00 98.50 329 GLY A O 1
ATOM 2480 N N . TYR A 1 330 ? -2.850 -1.894 -7.653 1.00 98.75 330 TYR A N 1
ATOM 2481 C CA . TYR A 1 330 ? -3.460 -1.092 -8.721 1.00 98.75 330 TYR A CA 1
ATOM 2482 C C . TYR A 1 330 ? -4.125 0.161 -8.133 1.00 98.75 330 TYR A C 1
ATOM 2484 O O . TYR A 1 330 ? -5.049 0.038 -7.327 1.00 98.75 330 TYR A O 1
ATOM 2492 N N . GLN A 1 331 ? -3.665 1.346 -8.545 1.00 98.69 331 GLN A N 1
ATOM 2493 C CA . GLN A 1 331 ? -4.160 2.657 -8.100 1.00 98.69 331 GLN A CA 1
ATOM 2494 C C . GLN A 1 331 ? -4.112 2.895 -6.576 1.00 98.69 331 GLN A C 1
ATOM 2496 O O . GLN A 1 331 ? -4.878 3.712 -6.058 1.00 98.69 331 GLN A O 1
ATOM 2501 N N . ALA A 1 332 ? -3.228 2.209 -5.842 1.00 98.81 332 ALA A N 1
ATOM 2502 C CA . ALA A 1 332 ? -2.992 2.514 -4.430 1.00 98.81 332 ALA A CA 1
ATOM 2503 C C . ALA A 1 332 ? -2.459 3.954 -4.290 1.00 98.81 332 ALA A C 1
ATOM 2505 O O . ALA A 1 332 ? -1.487 4.316 -4.954 1.00 98.81 332 ALA A O 1
ATOM 2506 N N . GLY A 1 333 ? -3.126 4.789 -3.487 1.00 98.38 333 GLY A N 1
ATOM 2507 C CA . GLY A 1 333 ? -2.762 6.198 -3.283 1.00 98.38 333 GLY A CA 1
ATOM 2508 C C . GLY A 1 333 ? -2.673 7.048 -4.548 1.00 98.38 333 GLY A C 1
ATOM 2509 O O . GLY A 1 333 ? -1.890 7.992 -4.578 1.00 98.38 333 GLY A O 1
ATOM 2510 N N . LYS A 1 334 ? -3.407 6.700 -5.616 1.00 98.56 334 LYS A N 1
ATOM 2511 C CA . LYS A 1 334 ? -3.275 7.340 -6.937 1.00 98.56 334 LYS A CA 1
ATOM 2512 C C . LYS A 1 334 ? -3.315 8.874 -6.876 1.00 98.56 334 LYS A C 1
ATOM 2514 O O . LYS A 1 334 ? -2.544 9.507 -7.598 1.00 98.56 334 LYS A O 1
ATOM 2519 N N . SER A 1 335 ? -4.203 9.436 -6.056 1.00 98.12 335 SER A N 1
ATOM 2520 C CA . SER A 1 335 ? -4.448 10.881 -5.956 1.00 98.12 335 SER A CA 1
ATOM 2521 C C . SER A 1 335 ? -3.598 11.598 -4.903 1.00 98.12 335 SER A C 1
ATOM 2523 O O . SER A 1 335 ? -3.745 12.812 -4.765 1.00 98.12 335 SER A O 1
ATOM 2525 N N . THR A 1 336 ? -2.722 10.896 -4.168 1.00 97.69 336 THR A N 1
ATOM 2526 C CA . THR A 1 336 ? -1.905 11.529 -3.118 1.00 97.69 336 THR A CA 1
ATOM 2527 C C . THR A 1 336 ? -0.990 12.544 -3.771 1.00 97.69 336 THR A C 1
ATOM 2529 O O . THR A 1 336 ? -0.312 12.189 -4.722 1.00 97.69 336 THR A O 1
ATOM 2532 N N . THR A 1 337 ? -0.957 13.776 -3.268 1.00 96.00 337 THR A N 1
ATOM 2533 C CA . THR A 1 337 ? -0.098 14.857 -3.760 1.00 96.00 337 THR A CA 1
ATOM 2534 C C . THR A 1 337 ? 0.982 15.180 -2.736 1.00 96.00 337 THR A C 1
ATOM 2536 O O . THR A 1 337 ? 2.142 14.837 -2.958 1.00 96.00 337 THR A O 1
ATOM 2539 N N . THR A 1 338 ? 0.621 15.793 -1.606 1.00 96.19 338 THR A N 1
ATOM 2540 C CA . THR A 1 338 ? 1.566 16.257 -0.574 1.00 96.19 338 THR A CA 1
ATOM 2541 C C . THR A 1 338 ? 1.593 15.391 0.686 1.00 96.19 338 THR A C 1
ATOM 2543 O O . THR A 1 338 ? 2.502 15.556 1.496 1.00 96.19 338 THR A O 1
ATOM 2546 N N . GLY A 1 339 ? 0.659 14.447 0.846 1.00 96.81 339 GLY A N 1
ATOM 2547 C CA . GLY A 1 339 ? 0.590 13.567 2.018 1.00 96.81 339 GLY A CA 1
ATOM 2548 C C . GLY A 1 339 ? 1.818 12.665 2.176 1.00 96.81 339 GLY A C 1
ATOM 2549 O O . GLY A 1 339 ? 2.247 12.037 1.209 1.00 96.81 339 GLY A O 1
ATOM 2550 N N . GLN A 1 340 ? 2.395 12.595 3.375 1.00 97.81 340 GLN A N 1
ATOM 2551 C CA . GLN A 1 340 ? 3.645 11.876 3.671 1.00 97.81 340 GLN A CA 1
ATOM 2552 C C . GLN A 1 340 ? 3.422 10.692 4.615 1.00 97.81 340 GLN A C 1
ATOM 2554 O O . GLN A 1 340 ? 2.405 10.616 5.304 1.00 97.81 340 GLN A O 1
ATOM 2559 N N . ASN A 1 341 ? 4.402 9.786 4.687 1.00 98.19 341 ASN A N 1
ATOM 2560 C CA . ASN A 1 341 ? 4.428 8.670 5.645 1.00 98.19 341 ASN A CA 1
ATOM 2561 C C . ASN A 1 341 ? 3.213 7.728 5.556 1.00 98.19 341 ASN A C 1
ATOM 2563 O O . ASN A 1 341 ? 2.812 7.126 6.552 1.00 98.19 341 ASN A O 1
ATOM 2567 N N . ASN A 1 342 ? 2.601 7.602 4.377 1.00 98.69 342 ASN A N 1
ATOM 2568 C CA . ASN A 1 342 ? 1.451 6.725 4.194 1.00 98.69 342 ASN A CA 1
ATOM 2569 C C . ASN A 1 342 ? 1.878 5.308 3.790 1.00 98.69 342 ASN A C 1
ATOM 2571 O O . ASN A 1 342 ? 2.796 5.128 2.990 1.00 98.69 342 ASN A O 1
ATOM 2575 N N . THR A 1 343 ? 1.164 4.297 4.286 1.00 98.88 343 THR A N 1
ATOM 2576 C CA . THR A 1 343 ? 1.306 2.892 3.876 1.00 98.88 343 THR A CA 1
ATOM 2577 C C . THR A 1 343 ? -0.006 2.394 3.289 1.00 98.88 343 THR A C 1
ATOM 2579 O O . THR A 1 343 ? -0.934 2.090 4.032 1.00 98.88 343 THR A O 1
ATOM 2582 N N . PHE A 1 344 ? -0.092 2.290 1.963 1.00 98.81 344 PHE A N 1
ATOM 2583 C CA . PHE A 1 344 ? -1.288 1.859 1.240 1.00 98.81 344 PHE A CA 1
ATOM 2584 C C . PHE A 1 344 ? -1.048 0.538 0.517 1.00 98.81 344 PHE A C 1
ATOM 2586 O O . PHE A 1 344 ? -0.271 0.472 -0.428 1.00 98.81 344 PHE A O 1
ATOM 2593 N N . VAL A 1 345 ? -1.729 -0.528 0.925 1.00 98.88 345 VAL A N 1
ATOM 2594 C CA . VAL A 1 345 ? -1.533 -1.870 0.362 1.00 98.88 345 VAL A CA 1
ATOM 2595 C C . VAL A 1 345 ? -2.878 -2.451 -0.051 1.00 98.88 345 VAL A C 1
ATOM 2597 O O . VAL A 1 345 ? -3.730 -2.705 0.790 1.00 98.88 345 VAL A O 1
ATOM 2600 N N . GLY A 1 346 ? -3.078 -2.686 -1.344 1.00 98.62 346 GLY A N 1
ATOM 2601 C CA . GLY A 1 346 ? -4.307 -3.231 -1.916 1.00 98.62 346 GLY A CA 1
ATOM 2602 C C . GLY A 1 346 ? -4.794 -2.458 -3.142 1.00 98.62 346 GLY A C 1
ATOM 2603 O O . GLY A 1 346 ? -4.396 -1.324 -3.403 1.00 98.62 346 GLY A O 1
ATOM 2604 N N . VAL A 1 347 ? -5.689 -3.079 -3.914 1.00 98.75 347 VAL A N 1
ATOM 2605 C CA . VAL A 1 347 ? -6.335 -2.432 -5.067 1.00 98.75 347 VAL A CA 1
ATOM 2606 C C . VAL A 1 347 ? -7.129 -1.219 -4.585 1.00 98.75 347 VAL A C 1
ATOM 2608 O O . VAL A 1 347 ? -8.036 -1.365 -3.769 1.00 98.75 347 VAL A O 1
ATOM 2611 N N . LYS A 1 348 ? -6.795 -0.030 -5.100 1.00 98.62 348 LYS A N 1
ATOM 2612 C CA . LYS A 1 348 ? -7.415 1.258 -4.751 1.00 98.62 348 LYS A CA 1
ATOM 2613 C C . LYS A 1 348 ? -7.369 1.619 -3.255 1.00 98.62 348 LYS A C 1
ATOM 2615 O O . LYS A 1 348 ? -8.188 2.420 -2.807 1.00 98.62 348 LYS A O 1
ATOM 2620 N N . ALA A 1 349 ? -6.433 1.058 -2.486 1.00 98.81 349 ALA A N 1
ATOM 2621 C CA . ALA A 1 349 ? -6.221 1.465 -1.097 1.00 98.81 349 ALA A CA 1
ATOM 2622 C C . ALA A 1 349 ? -5.838 2.955 -1.043 1.00 98.81 349 ALA A C 1
ATOM 2624 O O . ALA A 1 349 ? -4.908 3.375 -1.735 1.00 98.81 349 ALA A O 1
ATOM 2625 N N . GLY A 1 350 ? -6.584 3.760 -0.281 1.00 98.44 350 GLY A N 1
ATOM 2626 C CA . GLY A 1 350 ? -6.337 5.199 -0.137 1.00 98.44 350 GLY A CA 1
ATOM 2627 C C . GLY A 1 350 ? -6.407 5.994 -1.447 1.00 98.44 350 GLY A C 1
ATOM 2628 O O . GLY A 1 350 ? -5.767 7.033 -1.559 1.00 98.44 350 GLY A O 1
ATOM 2629 N N . ILE A 1 351 ? -7.128 5.511 -2.470 1.00 98.62 351 ILE A N 1
ATOM 2630 C CA . ILE A 1 351 ? -7.089 6.075 -3.837 1.00 98.62 351 ILE A CA 1
ATOM 2631 C C . ILE A 1 351 ? -7.382 7.584 -3.915 1.00 98.62 351 ILE A C 1
ATOM 2633 O O . ILE A 1 351 ? -6.830 8.257 -4.786 1.00 98.62 351 ILE A O 1
ATOM 2637 N N . ASN A 1 352 ? -8.236 8.101 -3.029 1.00 98.25 352 ASN A N 1
ATOM 2638 C CA . ASN A 1 352 ? -8.677 9.497 -3.017 1.00 98.25 352 ASN A CA 1
ATOM 2639 C C . ASN A 1 352 ? -7.910 10.376 -2.020 1.00 98.25 352 ASN A C 1
ATOM 2641 O O . ASN A 1 352 ? -8.182 11.573 -1.967 1.00 98.25 352 ASN A O 1
ATOM 2645 N N . ASN A 1 353 ? -6.950 9.818 -1.272 1.00 98.19 353 ASN A N 1
ATOM 2646 C CA . ASN A 1 353 ? -6.104 10.608 -0.383 1.00 98.19 353 ASN A CA 1
ATOM 2647 C C . ASN A 1 353 ? -5.336 11.629 -1.223 1.00 98.19 353 ASN A C 1
ATOM 2649 O O . ASN A 1 353 ? -4.765 11.244 -2.234 1.00 98.19 353 ASN A O 1
ATOM 2653 N N . THR A 1 354 ? -5.322 12.898 -0.828 1.00 97.69 354 THR A N 1
ATOM 2654 C CA . THR A 1 354 ? -4.583 13.985 -1.483 1.00 97.69 354 THR A CA 1
ATOM 2655 C C . THR A 1 354 ? -3.481 14.493 -0.555 1.00 97.69 354 THR A C 1
ATOM 2657 O O . THR A 1 354 ? -2.297 14.331 -0.854 1.00 97.69 354 THR A O 1
ATOM 2660 N N . THR A 1 355 ? -3.846 15.037 0.605 1.00 97.88 355 THR A N 1
ATOM 2661 C CA . THR A 1 355 ? -2.916 15.683 1.551 1.00 97.88 355 THR A CA 1
ATOM 2662 C C . THR A 1 355 ? -2.755 14.928 2.871 1.00 97.88 355 THR A C 1
ATOM 2664 O O . THR A 1 355 ? -1.822 15.217 3.623 1.00 97.88 355 THR A O 1
ATOM 2667 N N . GLY A 1 356 ? -3.615 13.942 3.143 1.00 98.06 356 GLY A N 1
ATOM 2668 C CA . GLY A 1 356 ? -3.575 13.148 4.369 1.00 98.06 356 GLY A CA 1
ATOM 2669 C C . GLY A 1 356 ? -2.245 12.416 4.555 1.00 98.06 356 GLY A C 1
ATOM 2670 O O . GLY A 1 356 ? -1.686 11.859 3.601 1.00 98.06 356 GLY A O 1
ATOM 2671 N N . SER A 1 357 ? -1.729 12.437 5.783 1.00 98.44 357 SER A N 1
ATOM 2672 C CA . SER A 1 357 ? -0.417 11.894 6.154 1.00 98.44 357 SER A CA 1
ATOM 2673 C C . SER A 1 357 ? -0.517 10.852 7.268 1.00 98.44 357 SER A C 1
ATOM 2675 O O . SER A 1 357 ? -1.517 10.774 7.977 1.00 98.44 357 SER A O 1
ATOM 2677 N N . ASN A 1 358 ? 0.536 10.053 7.440 1.00 98.44 358 ASN A N 1
ATOM 2678 C CA . ASN A 1 358 ? 0.656 9.044 8.501 1.00 98.44 358 ASN A CA 1
ATOM 2679 C C . ASN A 1 358 ? -0.483 8.001 8.515 1.00 98.44 358 ASN A C 1
ATOM 2681 O O . ASN A 1 358 ? -0.801 7.437 9.562 1.00 98.44 358 ASN A O 1
ATOM 2685 N N . ASN A 1 359 ? -1.124 7.738 7.373 1.00 98.69 359 ASN A N 1
ATOM 2686 C CA . ASN A 1 359 ? -2.208 6.764 7.293 1.00 98.69 359 ASN A CA 1
ATOM 2687 C C . ASN A 1 359 ? -1.677 5.365 6.950 1.00 98.69 359 ASN A C 1
ATOM 2689 O O . ASN A 1 359 ? -0.887 5.190 6.019 1.00 98.69 359 ASN A O 1
ATOM 2693 N N . ILE A 1 360 ? -2.188 4.343 7.633 1.00 98.81 360 ILE A N 1
ATOM 2694 C CA . ILE A 1 360 ? -1.970 2.929 7.309 1.00 98.81 360 ILE A CA 1
ATOM 2695 C C . ILE A 1 360 ? -3.279 2.373 6.751 1.00 98.81 360 ILE A C 1
ATOM 2697 O O . ILE A 1 360 ? -4.252 2.228 7.481 1.00 98.81 360 ILE A O 1
ATOM 2701 N N . ILE A 1 361 ? -3.322 2.049 5.460 1.00 98.81 361 ILE A N 1
ATOM 2702 C CA . ILE A 1 361 ? -4.515 1.538 4.775 1.00 98.81 361 ILE A CA 1
ATOM 2703 C C . ILE A 1 361 ? -4.159 0.234 4.068 1.00 98.81 361 ILE A C 1
ATOM 2705 O O . ILE A 1 361 ? -3.505 0.225 3.027 1.00 98.81 361 ILE A O 1
ATOM 2709 N N . ILE A 1 362 ? -4.598 -0.886 4.631 1.00 98.75 362 ILE A N 1
ATOM 2710 C CA . ILE A 1 362 ? -4.268 -2.232 4.164 1.00 98.75 362 ILE A CA 1
ATOM 2711 C C . ILE A 1 362 ? -5.556 -2.979 3.820 1.00 98.75 362 ILE A C 1
ATOM 2713 O O . ILE A 1 362 ? -6.304 -3.426 4.685 1.00 98.75 362 ILE A O 1
ATOM 2717 N N . GLY A 1 363 ? -5.790 -3.152 2.528 1.00 98.31 363 GLY A N 1
ATOM 2718 C CA . GLY A 1 363 ? -6.823 -3.995 1.950 1.00 98.31 363 GLY A CA 1
ATOM 2719 C C . GLY A 1 363 ? -7.519 -3.349 0.748 1.00 98.31 363 GLY A C 1
ATOM 2720 O O . GLY A 1 363 ? -7.420 -2.137 0.532 1.00 98.31 363 GLY A O 1
ATOM 2721 N N . PRO A 1 364 ? -8.202 -4.152 -0.087 1.00 98.50 364 PRO A N 1
ATOM 2722 C CA . PRO A 1 364 ? -8.829 -3.658 -1.306 1.00 98.50 364 PRO A CA 1
ATOM 2723 C C . PRO A 1 364 ? -9.952 -2.671 -0.985 1.00 98.50 364 PRO A C 1
ATOM 2725 O O . PRO A 1 364 ? -10.784 -2.944 -0.117 1.00 98.50 364 PRO A O 1
ATOM 2728 N N . PHE A 1 365 ? -10.003 -1.567 -1.732 1.00 98.44 365 PHE A N 1
ATOM 2729 C CA . PHE A 1 365 ? -11.025 -0.518 -1.634 1.00 98.44 365 PHE A CA 1
ATOM 2730 C C . PHE A 1 365 ? -11.135 0.148 -0.254 1.00 98.44 365 PHE A C 1
ATOM 2732 O O . PHE A 1 365 ? -12.148 0.773 0.043 1.00 98.44 365 PHE A O 1
ATOM 2739 N N . SER A 1 366 ? -10.112 0.030 0.591 1.00 98.50 366 SER A N 1
ATOM 2740 C CA . SER A 1 366 ? -10.103 0.654 1.914 1.00 98.50 366 SER A CA 1
ATOM 2741 C C . SER A 1 366 ? -9.666 2.116 1.848 1.00 98.50 366 SER A C 1
ATOM 2743 O O . SER A 1 366 ? -8.840 2.495 1.014 1.00 98.50 366 SER A O 1
ATOM 2745 N N . GLY A 1 367 ? -10.235 2.943 2.724 1.00 98.19 367 GLY A N 1
ATOM 2746 C CA . GLY A 1 367 ? -9.930 4.370 2.843 1.00 98.19 367 GLY A CA 1
ATOM 2747 C C . GLY A 1 367 ? -10.232 5.193 1.595 1.00 98.19 367 GLY A C 1
ATOM 2748 O O . GLY A 1 367 ? -9.594 6.212 1.354 1.00 98.19 367 GLY A O 1
ATOM 2749 N N . THR A 1 368 ? -11.198 4.765 0.783 1.00 98.31 368 THR A N 1
ATOM 2750 C CA . THR A 1 368 ? -11.603 5.479 -0.437 1.00 98.31 368 THR A CA 1
ATOM 2751 C C . THR A 1 368 ? -12.323 6.796 -0.144 1.00 98.31 368 THR A C 1
ATOM 2753 O O . THR A 1 368 ? -12.514 7.593 -1.055 1.00 98.31 368 THR A O 1
ATOM 2756 N N . LEU A 1 369 ? -12.750 7.018 1.101 1.00 97.38 369 LEU A N 1
ATOM 2757 C CA . LEU A 1 369 ? -13.383 8.260 1.550 1.00 97.38 369 LEU A CA 1
ATOM 2758 C C . LEU A 1 369 ? -12.392 9.280 2.134 1.00 97.38 369 LEU A C 1
ATOM 2760 O O . LEU A 1 369 ? -12.770 10.432 2.316 1.00 97.38 369 LEU A O 1
ATOM 2764 N N . ILE A 1 370 ? -11.148 8.882 2.423 1.00 97.81 370 ILE A N 1
ATOM 2765 C CA . ILE A 1 370 ? -10.132 9.790 2.970 1.00 97.81 370 ILE A CA 1
ATOM 2766 C C . ILE A 1 370 ? -9.583 10.655 1.833 1.00 97.81 370 ILE A C 1
ATOM 2768 O O . ILE A 1 370 ? -9.060 10.112 0.861 1.00 97.81 370 ILE A O 1
ATOM 2772 N N . THR A 1 371 ? -9.659 11.979 1.979 1.00 97.69 371 THR A N 1
ATOM 2773 C CA . THR A 1 371 ? -8.945 12.949 1.135 1.00 97.69 371 THR A CA 1
ATOM 2774 C C . THR A 1 371 ? -7.827 13.656 1.905 1.00 97.69 371 THR A C 1
ATOM 2776 O O . THR A 1 371 ? -6.707 13.731 1.414 1.00 97.69 371 THR A O 1
ATOM 2779 N N . ASP A 1 372 ? -8.085 14.130 3.123 1.00 97.19 372 ASP A N 1
ATOM 2780 C CA . ASP A 1 372 ? -7.141 14.941 3.920 1.00 97.19 372 ASP A CA 1
ATOM 2781 C C . ASP A 1 372 ? -6.925 14.439 5.363 1.00 97.19 372 ASP A C 1
ATOM 2783 O O . ASP A 1 372 ? -6.015 14.905 6.053 1.00 97.19 372 ASP A O 1
ATOM 2787 N N . GLY A 1 373 ? -7.716 13.457 5.808 1.00 97.50 373 GLY A N 1
ATOM 2788 C CA . GLY A 1 373 ? -7.573 12.828 7.122 1.00 97.50 373 GLY A CA 1
ATOM 2789 C C . GLY A 1 373 ? -6.181 12.222 7.326 1.00 97.50 373 GLY A C 1
ATOM 2790 O O . GLY A 1 373 ? -5.583 11.677 6.397 1.00 97.50 373 GLY A O 1
ATOM 2791 N N . SER A 1 374 ? -5.659 12.320 8.546 1.00 98.19 374 SER A N 1
ATOM 2792 C CA . SER A 1 374 ? -4.298 11.884 8.891 1.00 98.19 374 SER A CA 1
ATOM 2793 C C . SER A 1 374 ? -4.295 10.978 10.118 1.00 98.19 374 SER A C 1
ATOM 2795 O O . SER A 1 374 ? -5.244 10.995 10.890 1.00 98.19 374 SER A O 1
ATOM 2797 N N . ASP A 1 375 ? -3.236 10.197 10.313 1.00 98.50 375 ASP A N 1
ATOM 2798 C CA . ASP A 1 375 ? -3.052 9.348 11.504 1.00 98.50 375 ASP A CA 1
ATOM 2799 C C . ASP A 1 375 ? -4.127 8.248 11.656 1.00 98.50 375 ASP A C 1
ATOM 2801 O O . ASP A 1 375 ? -4.496 7.855 12.765 1.00 98.50 375 ASP A O 1
ATOM 2805 N N . ASN A 1 376 ? -4.664 7.746 10.538 1.00 98.56 376 ASN A N 1
ATOM 2806 C CA . ASN A 1 376 ? -5.707 6.718 10.537 1.00 98.56 376 ASN A CA 1
ATOM 2807 C C . ASN A 1 376 ? -5.156 5.321 10.221 1.00 98.56 376 ASN A C 1
ATOM 2809 O O . ASN A 1 376 ? -4.221 5.162 9.435 1.00 98.56 376 ASN A O 1
ATOM 2813 N N . VAL A 1 377 ? -5.789 4.287 10.783 1.00 98.75 377 VAL A N 1
ATOM 2814 C CA . VAL A 1 377 ? -5.431 2.876 10.565 1.00 98.75 377 VAL A CA 1
ATOM 2815 C C . VAL A 1 377 ? -6.644 2.098 10.065 1.00 98.75 377 VAL A C 1
ATOM 2817 O O . VAL A 1 377 ? -7.582 1.830 10.813 1.00 98.75 377 VAL A O 1
ATOM 2820 N N . LEU A 1 378 ? -6.627 1.694 8.798 1.00 98.56 378 LEU A N 1
ATOM 2821 C CA . LEU A 1 378 ? -7.701 0.953 8.141 1.00 98.56 378 LEU A CA 1
ATOM 2822 C C . LEU A 1 378 ? -7.182 -0.396 7.646 1.00 98.56 378 LEU A C 1
ATOM 2824 O O . LEU A 1 378 ? -6.316 -0.442 6.777 1.00 98.56 378 LEU A O 1
ATOM 2828 N N . ILE A 1 379 ? -7.710 -1.504 8.167 1.00 98.31 379 ILE A N 1
ATOM 2829 C CA . ILE A 1 379 ? -7.244 -2.853 7.810 1.00 98.31 379 ILE A CA 1
ATOM 2830 C C . ILE A 1 379 ? -8.437 -3.756 7.485 1.00 98.31 379 ILE A C 1
ATOM 2832 O O . ILE A 1 379 ? -9.296 -3.965 8.333 1.00 98.31 379 ILE A O 1
ATOM 2836 N N . GLY A 1 380 ? -8.488 -4.327 6.280 1.00 97.25 380 GLY A N 1
ATOM 2837 C CA . GLY A 1 380 ? -9.560 -5.220 5.820 1.00 97.25 380 GLY A CA 1
ATOM 2838 C C . GLY A 1 380 ? -10.069 -4.880 4.419 1.00 97.25 380 GLY A C 1
ATOM 2839 O O . GLY A 1 380 ? -9.585 -3.948 3.786 1.00 97.25 380 GLY A O 1
ATOM 2840 N N . TYR A 1 381 ? -11.049 -5.635 3.913 1.00 97.25 381 TYR A N 1
ATOM 2841 C CA . TYR A 1 381 ? -11.751 -5.287 2.671 1.00 97.25 381 TYR A CA 1
ATOM 2842 C C . TYR A 1 381 ? -12.748 -4.158 2.928 1.00 97.25 381 TYR A C 1
ATOM 2844 O O . TYR A 1 381 ? -13.591 -4.293 3.819 1.00 97.25 381 TYR A O 1
ATOM 2852 N N . ASN A 1 382 ? -12.683 -3.087 2.132 1.00 97.19 382 ASN A N 1
ATOM 2853 C CA . ASN A 1 382 ? -13.597 -1.949 2.225 1.00 97.19 382 ASN A CA 1
ATOM 2854 C C . ASN A 1 382 ? -13.696 -1.380 3.659 1.00 97.19 382 ASN A C 1
ATOM 2856 O O . ASN A 1 382 ? -14.783 -1.070 4.146 1.00 97.19 382 ASN A O 1
ATOM 2860 N N . SER A 1 383 ? -12.564 -1.294 4.365 1.00 97.81 383 SER A N 1
ATOM 2861 C CA . SER A 1 383 ? -12.490 -0.610 5.659 1.00 97.81 383 SER A CA 1
ATOM 2862 C C . SER A 1 383 ? -12.412 0.900 5.427 1.00 97.81 383 SER A C 1
ATOM 2864 O O . SER A 1 383 ? -11.592 1.363 4.636 1.00 97.81 383 SER A O 1
ATOM 2866 N N . GLN A 1 384 ? -13.279 1.670 6.079 1.00 97.88 384 GLN A N 1
ATOM 2867 C CA . GLN A 1 384 ? -13.491 3.091 5.808 1.00 97.88 384 GLN A CA 1
ATOM 2868 C C . GLN A 1 384 ? -13.308 3.958 7.055 1.00 97.88 384 GLN A C 1
ATOM 2870 O O . GLN A 1 384 ? -13.597 3.547 8.179 1.00 97.88 384 GLN A O 1
ATOM 2875 N N . SER A 1 385 ? -12.903 5.197 6.809 1.00 97.88 385 SER A N 1
ATOM 2876 C CA . SER A 1 385 ? -12.991 6.326 7.730 1.00 97.88 385 SER A CA 1
ATOM 2877 C C . SER A 1 385 ? -13.791 7.421 7.042 1.00 97.88 385 SER A C 1
ATOM 2879 O O . SER A 1 385 ? -13.637 7.586 5.829 1.00 97.88 385 SER A O 1
ATOM 2881 N N . GLU A 1 386 ? -14.590 8.193 7.783 1.00 97.50 386 GLU A N 1
ATOM 2882 C CA . GLU A 1 386 ? -15.053 9.476 7.244 1.00 97.50 386 GLU A CA 1
ATOM 2883 C C . GLU A 1 386 ? -13.861 10.357 6.864 1.00 97.50 386 GLU A C 1
ATOM 2885 O O . GLU A 1 386 ? -12.742 10.194 7.369 1.00 97.50 386 GLU A O 1
ATOM 2890 N N . ASN A 1 387 ? -14.119 11.299 5.962 1.00 97.00 387 ASN A N 1
ATOM 2891 C CA . ASN A 1 387 ? -13.125 12.277 5.569 1.00 97.00 387 ASN A CA 1
ATOM 2892 C C . ASN A 1 387 ? -12.764 13.227 6.727 1.00 97.00 387 ASN A C 1
ATOM 2894 O O . ASN A 1 387 ? -13.607 13.514 7.577 1.00 97.00 387 ASN A O 1
ATOM 2898 N N . GLY A 1 388 ? -11.527 13.729 6.744 1.00 96.56 388 GLY A N 1
ATOM 2899 C CA . GLY A 1 388 ? -11.043 14.683 7.749 1.00 96.56 388 GLY A CA 1
ATOM 2900 C C . GLY A 1 388 ? -10.871 14.128 9.168 1.00 96.56 388 GLY A C 1
ATOM 2901 O O . GLY A 1 388 ? -10.671 14.903 10.100 1.00 96.56 388 GLY A O 1
ATOM 2902 N N . LEU A 1 389 ? -10.973 12.809 9.372 1.00 98.06 389 LEU A N 1
ATOM 2903 C CA . LEU A 1 389 ? -10.761 12.213 10.691 1.00 98.06 389 LEU A CA 1
ATOM 2904 C C . LEU A 1 389 ? -9.276 12.034 11.022 1.00 98.06 389 LEU A C 1
ATOM 2906 O O . LEU A 1 389 ? -8.428 11.899 10.133 1.00 98.06 389 LEU A O 1
ATOM 2910 N N . HIS A 1 390 ? -9.008 11.995 12.330 1.00 97.56 390 HIS A N 1
ATOM 2911 C CA . HIS A 1 390 ? -7.688 11.767 12.907 1.00 97.56 390 HIS A CA 1
ATOM 2912 C C . HIS A 1 390 ? -7.726 10.707 14.001 1.00 97.56 390 HIS A C 1
ATOM 2914 O O . HIS A 1 390 ? -8.705 10.612 14.750 1.00 97.56 390 HIS A O 1
ATOM 2920 N N . ASN A 1 391 ? -6.648 9.932 14.133 1.00 97.94 391 ASN A N 1
ATOM 2921 C CA . ASN A 1 391 ? -6.555 8.840 15.107 1.00 97.94 391 ASN A CA 1
ATOM 2922 C C . ASN A 1 391 ? -7.736 7.857 14.995 1.00 97.94 391 ASN A C 1
ATOM 2924 O O . ASN A 1 391 ? -8.229 7.337 16.001 1.00 97.94 391 ASN A O 1
ATOM 2928 N N . ALA A 1 392 ? -8.255 7.655 13.783 1.00 98.19 392 ALA A N 1
ATOM 2929 C CA . ALA A 1 392 ? -9.405 6.806 13.537 1.00 98.19 392 ALA A CA 1
ATOM 2930 C C . ALA A 1 392 ? -8.928 5.422 13.085 1.00 98.19 392 ALA A C 1
ATOM 2932 O O . ALA A 1 392 ? -8.179 5.278 12.117 1.00 98.19 392 ALA A O 1
ATOM 2933 N N . THR A 1 393 ? -9.352 4.381 13.799 1.00 98.56 393 THR A N 1
ATOM 2934 C CA . THR A 1 393 ? -8.969 2.996 13.515 1.00 98.56 393 THR A CA 1
ATOM 2935 C C . THR A 1 393 ? -10.194 2.180 13.117 1.00 98.56 393 THR A C 1
ATOM 2937 O O . THR A 1 393 ? -11.164 2.104 13.867 1.00 98.56 393 THR A O 1
ATOM 2940 N N . ALA A 1 394 ? -10.154 1.522 11.960 1.00 98.00 394 ALA A N 1
ATOM 2941 C CA . ALA A 1 394 ? -11.188 0.588 11.528 1.00 98.00 394 ALA A CA 1
ATOM 2942 C C . ALA A 1 394 ? -10.558 -0.723 11.041 1.00 98.00 394 ALA A C 1
ATOM 2944 O O . ALA A 1 394 ? -9.826 -0.756 10.048 1.00 98.00 394 ALA A O 1
ATOM 2945 N N . ILE A 1 395 ? -10.850 -1.818 11.740 1.00 97.62 395 ILE A N 1
ATOM 2946 C CA . ILE A 1 395 ? -10.282 -3.138 11.453 1.00 97.62 395 ILE A CA 1
ATOM 2947 C C . ILE A 1 395 ? -11.411 -4.127 11.169 1.00 97.62 395 ILE A C 1
ATOM 2949 O O . ILE A 1 395 ? -12.318 -4.314 11.977 1.00 97.62 395 ILE A O 1
ATOM 2953 N N . GLY A 1 396 ? -11.334 -4.806 10.031 1.00 96.06 396 GLY A N 1
ATOM 2954 C CA . GLY A 1 396 ? -12.284 -5.817 9.594 1.00 96.06 396 GLY A CA 1
ATOM 2955 C C . GLY A 1 396 ? -12.906 -5.503 8.238 1.00 96.06 396 GLY A C 1
ATOM 2956 O O . GLY A 1 396 ? -12.751 -4.434 7.657 1.00 96.06 396 GLY A O 1
ATOM 2957 N N . THR A 1 397 ? -13.630 -6.483 7.708 1.00 95.56 397 THR A N 1
ATOM 2958 C CA . THR A 1 397 ? -14.360 -6.307 6.450 1.00 95.56 397 THR A CA 1
ATOM 2959 C C . THR A 1 397 ? -15.545 -5.366 6.660 1.00 95.56 397 THR A C 1
ATOM 2961 O O . THR A 1 397 ? -16.333 -5.574 7.587 1.00 95.56 397 THR A O 1
ATOM 2964 N N . ASN A 1 398 ? -15.679 -4.357 5.795 1.00 95.06 398 ASN A N 1
ATOM 2965 C CA . ASN A 1 398 ? -16.721 -3.327 5.851 1.00 95.06 398 ASN A CA 1
ATOM 2966 C C . ASN A 1 398 ? -16.783 -2.568 7.195 1.00 95.06 398 ASN A C 1
ATOM 2968 O O . ASN A 1 398 ? -17.854 -2.115 7.601 1.00 95.06 398 ASN A O 1
ATOM 2972 N N . SER A 1 399 ? -15.670 -2.456 7.931 1.00 96.56 399 SER A N 1
ATOM 2973 C CA . SER A 1 399 ? -15.615 -1.587 9.114 1.00 96.56 399 SER A CA 1
ATOM 2974 C C . SER A 1 399 ? -15.656 -0.118 8.703 1.00 96.56 399 SER A C 1
ATOM 2976 O O . SER A 1 399 ? -15.070 0.253 7.692 1.00 96.56 399 SER A O 1
ATOM 2978 N N . ARG A 1 400 ? -16.321 0.727 9.496 1.00 96.44 400 ARG A N 1
ATOM 2979 C CA . ARG A 1 400 ? -16.420 2.169 9.244 1.00 96.44 400 ARG A CA 1
ATOM 2980 C C . ARG A 1 400 ? -16.274 2.941 10.545 1.00 96.44 400 ARG A C 1
ATOM 2982 O O . ARG A 1 400 ? -17.102 2.773 11.438 1.00 96.44 400 ARG A O 1
ATOM 2989 N N . VAL A 1 401 ? -15.244 3.775 10.644 1.00 97.50 401 VAL A N 1
ATOM 2990 C CA . VAL A 1 401 ? -15.058 4.709 11.760 1.00 97.50 401 VAL A CA 1
ATOM 2991 C C . VAL A 1 401 ? -15.581 6.089 11.377 1.00 97.50 401 VAL A C 1
ATOM 2993 O O . VAL A 1 401 ? -15.280 6.592 10.297 1.00 97.50 401 VAL A O 1
ATOM 2996 N N . ALA A 1 402 ? -16.423 6.663 12.240 1.00 97.06 402 ALA A N 1
ATOM 2997 C CA . ALA A 1 402 ? -17.162 7.887 11.935 1.00 97.06 402 ALA A CA 1
ATOM 2998 C C . ALA A 1 402 ? -16.784 9.105 12.786 1.00 97.06 402 ALA A C 1
ATOM 3000 O O . ALA A 1 402 ? -17.329 10.186 12.585 1.00 97.06 402 ALA A O 1
ATOM 3001 N N . ILE A 1 403 ? -15.861 8.930 13.731 1.00 97.94 403 ILE A N 1
ATOM 3002 C CA . ILE A 1 403 ? -15.358 9.985 14.611 1.00 97.94 403 ILE A CA 1
ATOM 3003 C C . ILE A 1 403 ? -13.858 9.794 14.842 1.00 97.94 403 ILE A C 1
ATOM 3005 O O . ILE A 1 403 ? -13.355 8.670 14.783 1.00 97.94 403 ILE A O 1
ATOM 3009 N N . SER A 1 404 ? -13.158 10.887 15.133 1.00 98.31 404 SER A N 1
ATOM 3010 C CA . SER A 1 404 ? -11.749 10.858 15.530 1.00 98.31 404 SER A CA 1
ATOM 3011 C C . SER A 1 404 ? -11.561 10.185 16.892 1.00 98.31 404 SER A C 1
ATOM 3013 O O . SER A 1 404 ? -12.474 10.174 17.720 1.00 98.31 404 SER A O 1
ATOM 3015 N N . ASN A 1 405 ? -10.351 9.684 17.148 1.00 98.00 405 ASN A N 1
ATOM 3016 C CA . ASN A 1 405 ? -9.965 9.040 18.412 1.00 98.00 405 ASN A CA 1
ATOM 3017 C C . ASN A 1 405 ? -10.827 7.813 18.771 1.00 98.00 405 ASN A C 1
ATOM 3019 O O . ASN A 1 405 ? -11.142 7.581 19.939 1.00 98.00 405 ASN A O 1
ATOM 3023 N N . ALA A 1 406 ? -11.229 7.035 17.767 1.00 97.62 406 ALA A N 1
ATOM 3024 C CA . ALA A 1 406 ? -12.066 5.857 17.955 1.00 97.62 406 ALA A CA 1
ATOM 3025 C C . ALA A 1 406 ? -11.511 4.636 17.223 1.00 97.62 406 ALA A C 1
ATOM 3027 O O . ALA A 1 406 ? -10.910 4.744 16.154 1.00 97.62 406 ALA A O 1
ATOM 3028 N N . ILE A 1 407 ? -11.782 3.461 17.794 1.00 97.44 407 ILE A N 1
ATOM 3029 C CA . ILE A 1 407 ? -11.540 2.164 17.168 1.00 97.44 407 ILE A CA 1
ATOM 3030 C C . ILE A 1 407 ? -12.866 1.461 16.883 1.00 97.44 407 ILE A C 1
ATOM 3032 O O . ILE A 1 407 ? -13.713 1.321 17.764 1.00 97.44 407 ILE A O 1
ATOM 3036 N N . ILE A 1 408 ? -13.036 0.994 15.648 1.00 96.19 408 ILE A N 1
ATOM 3037 C CA . ILE A 1 408 ? -14.172 0.184 15.212 1.00 96.19 408 ILE A CA 1
ATOM 3038 C C . ILE A 1 408 ? -13.670 -1.164 14.708 1.00 96.19 408 ILE A C 1
ATOM 3040 O O . ILE A 1 408 ? -12.780 -1.240 13.861 1.00 96.19 408 ILE A O 1
ATOM 3044 N N . LEU A 1 409 ? -14.298 -2.236 15.187 1.00 95.25 409 LEU A N 1
ATOM 3045 C CA . LEU A 1 409 ? -14.089 -3.589 14.684 1.00 95.25 409 LEU A CA 1
ATOM 3046 C C . LEU A 1 409 ? -15.306 -4.017 13.848 1.00 95.25 409 LEU A C 1
ATOM 3048 O O . LEU A 1 409 ? -16.440 -4.020 14.332 1.00 95.25 409 LEU A O 1
ATOM 3052 N N . GLY A 1 410 ? -15.081 -4.327 12.570 1.00 84.50 410 GLY A N 1
ATOM 3053 C CA . GLY A 1 410 ? -16.120 -4.650 11.586 1.00 84.50 410 GLY A CA 1
ATOM 3054 C C . GLY A 1 410 ? -16.736 -6.045 11.737 1.00 84.50 410 GLY A C 1
ATOM 3055 O O . GLY A 1 410 ? -16.344 -6.837 12.588 1.00 84.50 410 GLY A O 1
ATOM 3056 N N . ASN A 1 411 ? -17.722 -6.352 10.884 1.00 83.25 411 ASN A N 1
ATOM 3057 C CA . ASN A 1 411 ? -18.359 -7.671 10.723 1.00 83.25 411 ASN A CA 1
ATOM 3058 C C . ASN A 1 411 ? -18.699 -8.431 12.026 1.00 83.25 411 ASN A C 1
ATOM 3060 O O . ASN A 1 411 ? -18.346 -9.595 12.199 1.00 83.25 411 ASN A O 1
ATOM 3064 N N . LYS A 1 412 ? -19.388 -7.768 12.962 1.00 85.44 412 LYS A N 1
ATOM 3065 C CA . LYS A 1 412 ? -19.792 -8.357 14.251 1.00 85.44 412 LYS A CA 1
ATOM 3066 C C . LYS A 1 412 ? -18.632 -8.969 15.069 1.00 85.44 412 LYS A C 1
ATOM 3068 O O . LYS A 1 412 ? -18.877 -9.882 15.851 1.00 85.44 412 LYS A O 1
ATOM 3073 N N . ALA A 1 413 ? -17.406 -8.462 14.922 1.00 92.31 413 ALA A N 1
ATOM 3074 C CA . ALA A 1 413 ? -16.249 -8.968 15.655 1.00 92.31 413 ALA A CA 1
ATOM 3075 C C . ALA A 1 413 ? -16.482 -9.007 17.180 1.00 92.31 413 ALA A C 1
ATOM 3077 O O . ALA A 1 413 ? -17.136 -8.122 17.749 1.00 92.31 413 ALA A O 1
ATOM 3078 N N . ASN A 1 414 ? -15.918 -10.041 17.806 1.00 94.81 414 ASN A N 1
ATOM 3079 C CA . ASN A 1 414 ? -15.829 -10.222 19.250 1.00 94.81 414 ASN A CA 1
ATOM 3080 C C . ASN A 1 414 ? -14.364 -10.065 19.676 1.00 94.81 414 ASN A C 1
ATOM 3082 O O . ASN A 1 414 ? -13.471 -10.625 19.040 1.00 94.81 414 ASN A O 1
ATOM 3086 N N . VAL A 1 415 ? -14.122 -9.333 20.760 1.00 95.94 415 VAL A N 1
ATOM 3087 C CA . VAL A 1 415 ? -12.796 -9.135 21.353 1.00 95.94 415 VAL A CA 1
ATOM 3088 C C . VAL A 1 415 ? -12.622 -10.110 22.509 1.00 95.94 415 VAL A C 1
ATOM 3090 O O . VAL A 1 415 ? -13.333 -10.021 23.508 1.00 95.94 415 VAL A O 1
ATOM 3093 N N . GLY A 1 416 ? -11.680 -11.040 22.371 1.00 95.50 416 GLY A N 1
ATOM 3094 C CA . GLY A 1 416 ? -11.256 -11.933 23.448 1.00 95.50 416 GLY A CA 1
ATOM 3095 C C . GLY A 1 416 ? -9.977 -11.424 24.105 1.00 95.50 416 GLY A C 1
ATOM 3096 O O . GLY A 1 416 ? -8.984 -11.207 23.415 1.00 95.50 416 GLY A O 1
ATOM 3097 N N . ILE A 1 417 ? -9.983 -11.263 25.428 1.00 96.31 417 ILE A N 1
ATOM 3098 C CA . ILE A 1 417 ? -8.785 -10.983 26.233 1.00 96.31 417 ILE A CA 1
ATOM 3099 C C . ILE A 1 417 ? -8.574 -12.188 27.149 1.00 96.31 417 ILE A C 1
ATOM 3101 O O . ILE A 1 417 ? -9.440 -12.506 27.961 1.00 96.31 417 ILE A O 1
ATOM 3105 N N . GLY A 1 418 ? -7.466 -12.910 26.968 1.00 94.56 418 GLY A N 1
ATOM 3106 C CA . GLY A 1 418 ? -7.204 -14.159 27.696 1.00 94.56 418 GLY A CA 1
ATOM 3107 C C . GLY A 1 418 ? -8.040 -15.365 27.232 1.00 94.56 418 GLY A C 1
ATOM 3108 O O . GLY A 1 418 ? -7.994 -16.415 27.868 1.00 94.56 418 GLY A O 1
ATOM 3109 N N . THR A 1 419 ? -8.792 -15.253 26.127 1.00 94.38 419 THR A N 1
ATOM 3110 C CA . THR A 1 419 ? -9.595 -16.339 25.531 1.00 94.38 419 THR A CA 1
ATOM 3111 C C . THR A 1 419 ? -9.508 -16.340 24.002 1.00 94.38 419 THR A C 1
ATOM 3113 O O . THR A 1 419 ? -9.503 -15.282 23.377 1.00 94.38 419 THR A O 1
ATOM 3116 N N . SER A 1 420 ? -9.472 -17.526 23.388 1.00 95.94 420 SER A N 1
ATOM 3117 C CA . SER A 1 420 ? -9.471 -17.715 21.927 1.00 95.94 420 SER A CA 1
ATOM 3118 C C . SER A 1 420 ? -10.871 -17.895 21.323 1.00 95.94 420 SER A C 1
ATOM 3120 O O . SER A 1 420 ? -11.009 -17.934 20.103 1.00 95.94 420 SER A O 1
ATOM 3122 N N . THR A 1 421 ? -11.915 -18.007 22.152 1.00 95.81 421 THR A N 1
ATOM 3123 C CA . THR A 1 421 ? -13.304 -18.268 21.724 1.00 95.81 421 THR A CA 1
ATOM 3124 C C . THR A 1 421 ? -14.289 -17.288 22.378 1.00 95.81 421 THR A C 1
ATOM 3126 O O . THR A 1 421 ? -15.135 -17.672 23.188 1.00 95.81 421 THR A O 1
ATOM 3129 N N . PRO A 1 422 ? -14.194 -15.979 22.085 1.00 96.50 422 PRO A N 1
ATOM 3130 C CA . PRO A 1 422 ? -15.067 -14.989 22.700 1.00 96.50 422 PRO A CA 1
ATOM 3131 C C . PRO A 1 422 ? -16.525 -15.140 22.222 1.00 96.50 422 PRO A C 1
ATOM 3133 O O . PRO A 1 422 ? -16.826 -15.039 21.033 1.00 96.50 422 PRO A O 1
ATOM 3136 N N . THR A 1 423 ? -17.444 -15.357 23.164 1.00 94.25 423 THR A N 1
ATOM 3137 C CA . THR A 1 423 ? -18.897 -15.505 22.950 1.00 94.25 423 THR A CA 1
ATOM 3138 C C . THR A 1 423 ? -19.675 -14.200 23.138 1.00 94.25 423 THR A C 1
ATOM 3140 O O . THR A 1 423 ? -20.821 -14.101 22.705 1.00 94.25 423 THR A O 1
ATOM 3143 N N . ALA A 1 424 ? -19.048 -13.187 23.736 1.00 93.06 424 ALA A N 1
ATOM 3144 C CA . ALA A 1 424 ? -19.569 -11.834 23.885 1.00 93.06 424 ALA A CA 1
ATOM 3145 C C . ALA A 1 424 ? -18.736 -10.839 23.063 1.00 93.06 424 ALA A C 1
ATOM 3147 O O . ALA A 1 424 ? -17.607 -11.138 22.669 1.00 93.06 424 ALA A O 1
ATOM 3148 N N . ARG A 1 425 ? -19.275 -9.631 22.832 1.00 93.00 425 ARG A N 1
ATOM 3149 C CA . ARG A 1 425 ? -18.569 -8.572 22.082 1.00 93.00 425 ARG A CA 1
ATOM 3150 C C . ARG A 1 425 ? -17.228 -8.203 22.703 1.00 93.00 425 ARG A C 1
ATOM 3152 O O . ARG A 1 425 ? -16.272 -7.970 21.972 1.00 93.00 425 ARG A O 1
ATOM 3159 N N . LEU A 1 426 ? -17.171 -8.193 24.030 1.00 94.44 426 LEU A N 1
ATOM 3160 C CA . LEU A 1 426 ? -15.950 -8.149 24.816 1.00 94.44 426 LEU A CA 1
ATOM 3161 C C . LEU A 1 426 ? -16.026 -9.296 25.826 1.00 94.44 426 LEU A C 1
ATOM 3163 O O . LEU A 1 426 ? -16.928 -9.317 26.658 1.00 94.44 426 LEU A O 1
ATOM 3167 N N . HIS A 1 427 ? -15.110 -10.253 25.726 1.00 95.12 427 HIS A N 1
ATOM 3168 C CA . HIS A 1 427 ? -14.998 -11.385 26.640 1.00 95.12 427 HIS A CA 1
ATOM 3169 C C . HIS A 1 427 ? -13.597 -11.365 27.250 1.00 95.12 427 HIS A C 1
ATOM 3171 O O . HIS A 1 427 ? -12.607 -11.632 26.568 1.00 95.12 427 HIS A O 1
ATOM 3177 N N . VAL A 1 428 ? -13.525 -11.038 28.538 1.00 95.44 428 VAL A N 1
ATOM 3178 C CA . VAL A 1 428 ? -12.289 -11.058 29.325 1.00 95.44 428 VAL A CA 1
ATOM 3179 C C . VAL A 1 428 ? -12.294 -12.307 30.197 1.00 95.44 428 VAL A C 1
ATOM 3181 O O . VAL A 1 428 ? -13.260 -12.543 30.918 1.00 95.44 428 VAL A O 1
ATOM 3184 N N . ARG A 1 429 ? -11.232 -13.112 30.124 1.00 93.38 429 ARG A N 1
ATOM 3185 C CA . ARG A 1 429 ? -11.029 -14.280 30.986 1.00 93.38 429 ARG A CA 1
ATOM 3186 C C . ARG A 1 429 ? -9.756 -14.082 31.804 1.00 93.38 429 ARG A C 1
ATOM 3188 O O . ARG A 1 429 ? -8.667 -14.125 31.237 1.00 93.38 429 ARG A O 1
ATOM 3195 N N . SER A 1 430 ? -9.903 -13.882 33.115 1.00 92.75 430 SER A N 1
ATOM 3196 C CA . SER A 1 430 ? -8.766 -13.868 34.044 1.00 92.75 430 SER A CA 1
ATOM 3197 C C . SER A 1 430 ? -8.164 -15.266 34.200 1.00 92.75 430 SER A C 1
ATOM 3199 O O . SER A 1 430 ? -8.864 -16.274 34.079 1.00 92.75 430 SER A O 1
ATOM 3201 N N . GLU A 1 431 ? -6.865 -15.326 34.485 1.00 91.25 431 GLU A N 1
ATOM 3202 C CA . GLU A 1 431 ? -6.170 -16.567 34.840 1.00 91.25 431 GLU A CA 1
ATOM 3203 C C . GLU A 1 431 ? -6.410 -16.968 36.306 1.00 91.25 431 GLU A C 1
ATOM 3205 O O . GLU A 1 431 ? -6.251 -18.136 36.653 1.00 91.25 431 GLU A O 1
ATOM 3210 N N . GLN A 1 432 ? -6.826 -16.020 37.156 1.00 92.81 432 GLN A N 1
ATOM 3211 C CA . GLN A 1 432 ? -7.116 -16.242 38.574 1.00 92.81 432 GLN A CA 1
ATOM 3212 C C . GLN A 1 432 ? -8.625 -16.299 38.829 1.00 92.81 432 GLN A C 1
ATOM 3214 O O . GLN A 1 432 ? -9.388 -15.433 38.392 1.00 92.81 432 GLN A O 1
ATOM 3219 N N . ALA A 1 433 ? -9.064 -17.325 39.560 1.00 88.88 433 ALA A N 1
ATOM 3220 C CA . ALA A 1 433 ? -10.469 -17.498 39.910 1.00 88.88 433 ALA A CA 1
ATOM 3221 C C . ALA A 1 433 ? -10.958 -16.361 40.825 1.00 88.88 433 ALA A C 1
ATOM 3223 O O . ALA A 1 433 ? -10.310 -16.027 41.812 1.00 88.88 433 ALA A O 1
ATOM 3224 N N . GLY A 1 434 ? -12.126 -15.794 40.511 1.00 87.25 434 GLY A N 1
ATOM 3225 C CA . GLY A 1 434 ? -12.725 -14.687 41.268 1.00 87.25 434 GLY A CA 1
ATOM 3226 C C . GLY A 1 434 ? -12.267 -13.288 40.839 1.00 87.25 434 GLY A C 1
ATOM 3227 O O . GLY A 1 434 ? -12.838 -12.305 41.304 1.00 87.25 434 GLY A O 1
ATOM 3228 N N . GLU A 1 435 ? -11.304 -13.173 39.923 1.00 91.62 435 GLU A N 1
ATOM 3229 C CA . GLU A 1 435 ? -10.873 -11.886 39.374 1.00 91.62 435 GLU A CA 1
ATOM 3230 C C . GLU A 1 435 ? -11.532 -11.607 38.018 1.00 91.62 435 GLU A C 1
ATOM 3232 O O . GLU A 1 435 ? -11.574 -12.467 37.139 1.00 91.62 435 GLU A O 1
ATOM 3237 N N . SER A 1 436 ? -12.014 -10.379 37.806 1.00 90.38 436 SER A N 1
ATOM 3238 C CA . SER A 1 436 ? -12.635 -9.982 36.532 1.00 90.38 436 SER A CA 1
ATOM 3239 C C . SER A 1 436 ? -11.626 -9.827 35.387 1.00 90.38 436 SER A C 1
ATOM 3241 O O . SER A 1 436 ? -12.008 -9.854 34.220 1.00 90.38 436 SER A O 1
ATOM 3243 N N . GLY A 1 437 ? -10.348 -9.587 35.708 1.00 92.19 437 GLY A N 1
ATOM 3244 C CA . GLY A 1 437 ? -9.337 -9.131 34.748 1.00 92.19 437 GLY A CA 1
ATOM 3245 C C . GLY A 1 437 ? -9.537 -7.682 34.272 1.00 92.19 437 GLY A C 1
ATOM 3246 O O . GLY A 1 437 ? -8.780 -7.204 33.431 1.00 92.19 437 GLY A O 1
ATOM 3247 N N . VAL A 1 438 ? -10.536 -6.966 34.804 1.00 93.88 438 VAL A N 1
ATOM 3248 C CA . VAL A 1 438 ? -10.855 -5.571 34.469 1.00 93.88 438 VAL A CA 1
ATOM 3249 C C . VAL A 1 438 ? -10.571 -4.687 35.681 1.00 93.88 438 VAL A C 1
ATOM 3251 O O . VAL A 1 438 ? -11.182 -4.859 36.736 1.00 93.88 438 VAL A O 1
ATOM 3254 N N . ARG A 1 439 ? -9.671 -3.708 35.529 1.00 93.00 439 ARG A N 1
ATOM 3255 C CA . ARG A 1 439 ? -9.294 -2.753 36.582 1.00 93.00 439 ARG A CA 1
ATOM 3256 C C . ARG A 1 439 ? -9.488 -1.314 36.107 1.00 93.00 439 ARG A C 1
ATOM 3258 O O . ARG A 1 439 ? -8.955 -0.927 35.073 1.00 93.00 439 ARG A O 1
ATOM 3265 N N . PHE A 1 440 ? -10.183 -0.509 36.910 1.00 93.19 440 PHE A N 1
ATOM 3266 C CA . PHE A 1 440 ? -10.339 0.934 36.703 1.00 93.19 440 PHE A CA 1
ATOM 3267 C C . PHE A 1 440 ? -9.489 1.698 37.721 1.00 93.19 440 PHE A C 1
ATOM 3269 O O . PHE A 1 440 ? -9.967 2.079 38.780 1.00 93.19 440 PHE A O 1
ATOM 3276 N N . GLU A 1 441 ? -8.206 1.896 37.425 1.00 94.00 441 GLU A N 1
ATOM 3277 C CA . GLU A 1 441 ? -7.233 2.390 38.412 1.00 94.00 441 GLU A CA 1
ATOM 3278 C C . GLU A 1 441 ? -7.560 3.770 39.006 1.00 94.00 441 GLU A C 1
ATOM 3280 O O . GLU A 1 441 ? -7.288 4.009 40.178 1.00 94.00 441 GLU A O 1
ATOM 3285 N N . GLN A 1 442 ? -8.181 4.655 38.224 1.00 94.19 442 GLN A N 1
ATOM 3286 C CA . GLN A 1 442 ? -8.553 6.006 38.663 1.00 94.19 442 GLN A CA 1
ATOM 3287 C C . GLN A 1 442 ? -9.990 6.097 39.211 1.00 94.19 442 GLN A C 1
ATOM 3289 O O . GLN A 1 442 ? -10.390 7.145 39.718 1.00 94.19 442 GLN A O 1
ATOM 3294 N N . LEU A 1 443 ? -10.775 5.015 39.125 1.00 91.50 443 LEU A N 1
ATOM 3295 C CA . LEU A 1 443 ? -12.114 4.942 39.707 1.00 91.50 443 LEU A CA 1
ATOM 3296 C C . LEU A 1 443 ? -12.015 4.234 41.060 1.00 91.50 443 LEU A C 1
ATOM 3298 O O . LEU A 1 443 ? -12.026 3.008 41.147 1.00 91.50 443 LEU A O 1
ATOM 3302 N N . THR A 1 444 ? -11.873 5.023 42.119 1.00 91.06 444 THR A N 1
ATOM 3303 C CA . THR A 1 444 ? -11.655 4.526 43.481 1.00 91.06 444 THR A CA 1
ATOM 3304 C C . THR A 1 444 ? -12.906 4.714 44.334 1.00 91.06 444 THR A C 1
ATOM 3306 O O . THR A 1 444 ? -13.854 5.390 43.940 1.00 91.06 444 THR A O 1
ATOM 3309 N N . SER A 1 445 ? -12.900 4.176 45.554 1.00 86.31 445 SER A N 1
ATOM 3310 C CA . SER A 1 445 ? -13.961 4.437 46.538 1.00 86.31 445 SER A CA 1
ATOM 3311 C C . SER A 1 445 ? -14.078 5.913 46.946 1.00 86.31 445 SER A C 1
ATOM 3313 O O . SER A 1 445 ? -15.077 6.292 47.546 1.00 86.31 445 SER A O 1
ATOM 3315 N N . GLN A 1 446 ? -13.075 6.739 46.628 1.00 89.19 446 GLN A N 1
ATOM 3316 C CA . GLN A 1 446 ? -13.085 8.185 46.860 1.00 89.19 446 GLN A CA 1
ATOM 3317 C C . GLN A 1 446 ? -13.588 8.976 45.644 1.00 89.19 446 GLN A C 1
ATOM 3319 O O . GLN A 1 446 ? -13.694 10.200 45.710 1.00 89.19 446 GLN A O 1
ATOM 3324 N N . SER A 1 447 ? -13.877 8.312 44.519 1.00 88.69 447 SER A N 1
ATOM 3325 C CA . SER A 1 447 ? -14.393 8.987 43.332 1.00 88.69 447 SER A CA 1
ATOM 3326 C C . SER A 1 447 ? -15.787 9.566 43.617 1.00 88.69 447 SER A C 1
ATOM 3328 O O . SER A 1 447 ? -16.665 8.843 44.091 1.00 88.69 447 SER A O 1
ATOM 3330 N N . PRO A 1 448 ? -16.019 10.862 43.341 1.00 85.25 448 PRO A N 1
ATOM 3331 C CA . PRO A 1 448 ? -17.286 11.506 43.652 1.00 85.25 448 PRO A CA 1
ATOM 3332 C C . PRO A 1 448 ? -18.412 10.936 42.787 1.00 85.25 448 PRO A C 1
ATOM 3334 O O . PRO A 1 448 ? -18.274 10.780 41.573 1.00 85.25 448 PRO A O 1
ATOM 3337 N N . VAL A 1 449 ? -19.556 10.670 43.412 1.00 80.12 449 VAL A N 1
ATOM 3338 C CA . VAL A 1 449 ? -20.778 10.289 42.703 1.00 80.12 449 VAL A CA 1
ATOM 3339 C C . VAL A 1 449 ? -21.375 11.547 42.075 1.00 80.12 449 VAL A C 1
ATOM 3341 O O . VAL A 1 449 ? -21.831 12.443 42.779 1.00 80.12 449 VAL A O 1
ATOM 3344 N N . THR A 1 450 ? -21.359 11.631 40.747 1.00 76.00 450 THR A N 1
ATOM 3345 C CA . THR A 1 450 ? -21.854 12.800 39.999 1.00 76.00 450 THR A CA 1
ATOM 3346 C C . THR A 1 450 ? -23.357 12.759 39.724 1.00 76.00 450 THR A C 1
ATOM 3348 O O . THR A 1 450 ? -23.951 13.802 39.466 1.00 76.00 450 THR A O 1
ATOM 3351 N N . GLN A 1 451 ? -23.986 11.582 39.799 1.00 77.44 451 GLN A N 1
ATOM 3352 C CA . GLN A 1 451 ? -25.433 11.387 39.671 1.00 77.44 451 GLN A CA 1
ATOM 3353 C C . GLN A 1 451 ? -25.895 10.243 40.575 1.00 77.44 451 GLN A C 1
ATOM 3355 O O . GLN A 1 451 ? -25.241 9.204 40.659 1.00 77.44 451 GLN A O 1
ATOM 3360 N N . THR A 1 452 ? -27.036 10.416 41.238 1.00 73.19 452 THR A N 1
ATOM 3361 C CA . THR A 1 452 ? -27.664 9.356 42.032 1.00 73.19 452 THR A CA 1
ATOM 3362 C C . THR A 1 452 ? -28.373 8.379 41.091 1.00 73.19 452 THR A C 1
ATOM 3364 O O . THR A 1 452 ? -29.329 8.758 40.419 1.00 73.19 452 THR A O 1
ATOM 3367 N N . ALA A 1 453 ? -27.908 7.130 41.030 1.00 74.19 453 ALA A N 1
ATOM 3368 C CA . ALA A 1 453 ? -28.536 6.055 40.263 1.00 74.19 453 ALA A CA 1
ATOM 3369 C C . ALA A 1 453 ? -28.938 4.909 41.204 1.00 74.19 453 ALA A C 1
ATOM 3371 O O . ALA A 1 453 ? -28.146 4.481 42.040 1.00 74.19 453 ALA A O 1
ATOM 3372 N N . ASP A 1 454 ? -30.160 4.396 41.060 1.00 81.56 454 ASP A N 1
ATOM 3373 C CA . ASP A 1 454 ? -30.647 3.207 41.774 1.00 81.56 454 ASP A CA 1
ATOM 3374 C C . ASP A 1 454 ? -30.305 1.899 41.037 1.00 81.56 454 ASP A C 1
ATOM 3376 O O . ASP A 1 454 ? -30.545 0.809 41.564 1.00 81.56 454 ASP A O 1
ATOM 3380 N N . GLN A 1 455 ? -29.748 2.014 39.825 1.00 84.19 455 GLN A N 1
ATOM 3381 C CA . GLN A 1 455 ? -29.320 0.922 38.955 1.00 84.19 455 GLN A CA 1
ATOM 3382 C C . GLN A 1 455 ? -27.795 0.794 38.930 1.00 84.19 455 GLN A C 1
ATOM 3384 O O . GLN A 1 455 ? -27.084 1.788 38.813 1.00 84.19 455 GLN A O 1
ATOM 3389 N N . PHE A 1 456 ? -27.296 -0.441 38.972 1.00 85.75 456 PHE A N 1
ATOM 3390 C CA . PHE A 1 456 ? -25.866 -0.760 38.911 1.00 85.75 456 PHE A CA 1
ATOM 3391 C C . PHE A 1 456 ? -25.607 -1.997 38.042 1.00 85.75 456 PHE A C 1
ATOM 3393 O O . PHE A 1 456 ? -26.525 -2.761 37.742 1.00 85.75 456 PHE A O 1
ATOM 3400 N N . LEU A 1 457 ? -24.360 -2.191 37.609 1.00 90.19 457 LEU A N 1
ATOM 3401 C CA . LEU A 1 457 ? -23.941 -3.386 36.872 1.00 90.19 457 LEU A CA 1
ATOM 3402 C C . LEU A 1 457 ? -23.449 -4.462 37.850 1.00 90.19 457 LEU A C 1
ATOM 3404 O O . LEU A 1 457 ? -22.700 -4.162 38.775 1.00 90.19 457 LEU A O 1
ATOM 3408 N N . THR A 1 458 ? -23.868 -5.707 37.639 1.00 89.06 458 THR A N 1
ATOM 3409 C CA . THR A 1 458 ? -23.409 -6.905 38.365 1.00 89.06 458 THR A CA 1
ATOM 3410 C C . THR A 1 458 ? -23.242 -8.067 37.381 1.00 89.06 458 THR A C 1
ATOM 3412 O O . THR A 1 458 ? -23.418 -7.869 36.181 1.00 89.06 458 THR A O 1
ATOM 3415 N N . VAL A 1 459 ? -22.910 -9.266 37.857 1.00 90.50 459 VAL A N 1
ATOM 3416 C CA . VAL A 1 459 ? -22.811 -10.481 37.037 1.00 90.50 459 VAL A CA 1
ATOM 3417 C C . VAL A 1 459 ? -23.848 -11.536 37.431 1.00 90.50 459 VAL A C 1
ATOM 3419 O O . VAL A 1 459 ? -24.270 -11.588 38.586 1.00 90.50 459 VAL A O 1
ATOM 3422 N N . ASN A 1 460 ? -24.276 -12.364 36.474 1.00 89.19 460 ASN A N 1
ATOM 3423 C CA . ASN A 1 460 ? -25.112 -13.552 36.722 1.00 89.19 460 ASN A CA 1
ATOM 3424 C C . ASN A 1 460 ? -24.254 -14.810 37.004 1.00 89.19 460 ASN A C 1
ATOM 3426 O O . ASN A 1 460 ? -23.026 -14.744 37.040 1.00 89.19 460 ASN A O 1
ATOM 3430 N N . GLU A 1 461 ? -24.884 -15.981 37.138 1.00 89.38 461 GLU A N 1
ATOM 3431 C CA . GLU A 1 461 ? -24.220 -17.278 37.359 1.00 89.38 461 GLU A CA 1
ATOM 3432 C C . GLU A 1 461 ? -23.283 -17.731 36.222 1.00 89.38 461 GLU A C 1
ATOM 3434 O O . GLU A 1 461 ? -22.480 -18.643 36.413 1.00 89.38 461 GLU A O 1
ATOM 3439 N N . LYS A 1 462 ? -23.363 -17.094 35.046 1.00 89.62 462 LYS A N 1
ATOM 3440 C CA . LYS A 1 462 ? -22.484 -17.328 33.888 1.00 89.62 462 LYS A CA 1
ATOM 3441 C C . LYS A 1 462 ? -21.353 -16.301 33.777 1.00 89.62 462 LYS A C 1
ATOM 3443 O O . LYS A 1 462 ? -20.491 -16.456 32.917 1.00 89.62 462 LYS A O 1
ATOM 3448 N N . GLY A 1 463 ? -21.351 -15.268 34.623 1.00 89.06 463 GLY A N 1
ATOM 3449 C CA . GLY A 1 463 ? -20.406 -14.152 34.557 1.00 89.06 463 GLY A CA 1
ATOM 3450 C C . GLY A 1 463 ? -20.800 -13.034 33.582 1.00 89.06 463 GLY A C 1
ATOM 3451 O O . GLY A 1 463 ? -20.007 -12.118 33.372 1.00 89.06 463 GLY A O 1
ATOM 3452 N N . ASP A 1 464 ? -22.003 -13.069 32.994 1.00 91.75 464 ASP A N 1
ATOM 3453 C CA . ASP A 1 464 ? -22.466 -12.011 32.088 1.00 91.75 464 ASP A CA 1
ATOM 3454 C C . ASP A 1 464 ? -22.782 -10.735 32.869 1.00 91.75 464 ASP A C 1
ATOM 3456 O O . ASP A 1 464 ? -23.458 -10.789 33.897 1.00 91.75 464 ASP A O 1
ATOM 3460 N N . VAL A 1 465 ? -22.377 -9.577 32.341 1.00 93.69 465 VAL A N 1
ATOM 3461 C CA . VAL A 1 465 ? -22.728 -8.276 32.922 1.00 93.69 465 VAL A CA 1
ATOM 3462 C C . VAL A 1 465 ? -24.222 -8.004 32.732 1.00 93.69 465 VAL A C 1
ATOM 3464 O O . VAL A 1 465 ? -24.713 -7.899 31.607 1.00 93.69 465 VAL A O 1
ATOM 3467 N N . ILE A 1 466 ? -24.942 -7.838 33.838 1.00 92.12 466 ILE A N 1
ATOM 3468 C CA . ILE A 1 466 ? -26.375 -7.548 33.887 1.00 92.12 466 ILE A CA 1
ATOM 3469 C C . ILE A 1 466 ? -26.649 -6.271 34.682 1.00 92.12 466 ILE A C 1
ATOM 3471 O O . ILE A 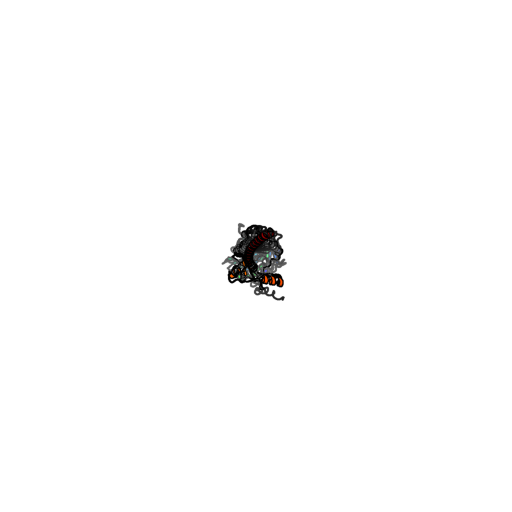1 466 ? -25.884 -5.871 35.559 1.00 92.12 466 ILE A O 1
ATOM 3475 N N . LYS A 1 467 ? -27.781 -5.629 34.393 1.00 92.88 467 LYS A N 1
ATOM 3476 C CA . LYS A 1 467 ? -28.257 -4.469 35.147 1.00 92.88 467 LYS A CA 1
ATOM 3477 C C . LYS A 1 467 ? -29.098 -4.920 36.339 1.00 92.88 467 LYS A C 1
ATOM 3479 O O . LYS A 1 467 ? -30.089 -5.624 36.162 1.00 92.88 467 LYS A O 1
ATOM 3484 N N . ALA A 1 468 ? -28.745 -4.454 37.527 1.00 86.25 468 ALA A N 1
ATOM 3485 C CA . ALA A 1 468 ? -29.495 -4.631 38.761 1.00 86.25 468 ALA A CA 1
ATOM 3486 C C . ALA A 1 468 ? -30.024 -3.284 39.273 1.00 86.25 468 ALA A C 1
ATOM 3488 O O . ALA A 1 468 ? -29.638 -2.225 38.780 1.00 86.25 468 ALA A O 1
ATOM 3489 N N . ARG A 1 469 ? -30.931 -3.332 40.251 1.00 82.31 469 ARG A N 1
ATOM 3490 C CA . ARG A 1 469 ? -31.394 -2.171 41.020 1.00 82.31 469 ARG A CA 1
ATOM 3491 C C . ARG A 1 469 ? -31.544 -2.536 42.489 1.00 82.31 469 ARG A C 1
ATOM 3493 O O . ARG A 1 469 ? -31.768 -3.710 42.788 1.00 82.31 469 ARG A O 1
ATOM 3500 N N . TYR A 1 470 ? -31.492 -1.552 43.382 1.00 71.81 470 TYR A N 1
ATOM 3501 C CA . TYR A 1 470 ? -31.794 -1.757 44.801 1.00 71.81 470 TYR A CA 1
ATOM 3502 C C . TYR A 1 470 ? -33.276 -2.116 44.983 1.00 71.81 470 TYR A C 1
ATOM 3504 O O . TYR A 1 470 ? -34.141 -1.252 45.096 1.00 71.81 470 TYR A O 1
ATOM 3512 N N . GLN A 1 471 ? -33.589 -3.410 44.979 1.00 67.19 471 GLN A N 1
ATOM 3513 C CA . GLN A 1 471 ? -34.901 -3.921 45.355 1.00 67.19 471 GLN A CA 1
ATOM 3514 C C . GLN A 1 471 ? -34.769 -4.918 46.485 1.00 67.19 471 GLN A C 1
ATOM 3516 O O . GLN A 1 471 ? -34.046 -5.905 46.377 1.00 67.19 471 GLN A O 1
ATOM 3521 N N . LEU A 1 472 ? -35.535 -4.667 47.540 1.00 65.62 472 LEU A N 1
ATOM 3522 C CA . LEU A 1 472 ? -35.722 -5.609 48.622 1.00 65.62 472 LEU A CA 1
ATOM 3523 C C . LEU A 1 472 ? -36.601 -6.744 48.093 1.00 65.62 472 LEU A C 1
ATOM 3525 O O . LEU A 1 472 ? -37.772 -6.539 47.774 1.00 65.62 472 LEU A O 1
ATOM 3529 N N . ARG A 1 473 ? -36.003 -7.918 47.904 1.00 69.75 473 ARG A N 1
ATOM 3530 C CA . ARG A 1 473 ? -36.704 -9.133 47.493 1.00 69.75 473 ARG A CA 1
ATOM 3531 C C . ARG A 1 473 ? -36.510 -10.177 48.572 1.00 69.75 473 ARG A C 1
ATOM 3533 O O . ARG A 1 473 ? -35.378 -10.518 48.891 1.00 69.75 473 ARG A O 1
ATOM 3540 N N . ILE A 1 474 ? -37.619 -10.672 49.099 1.00 70.25 474 ILE A N 1
ATOM 3541 C CA . ILE A 1 474 ? -37.629 -11.855 49.953 1.00 70.25 474 ILE A CA 1
ATOM 3542 C C . ILE A 1 474 ? -37.701 -13.113 49.091 1.00 70.25 474 ILE A C 1
ATOM 3544 O O . ILE A 1 474 ? -38.328 -13.112 48.030 1.00 70.25 474 ILE A O 1
ATOM 3548 N N . SER A 1 475 ? -37.040 -14.175 49.544 1.00 72.12 475 SER A N 1
ATOM 3549 C CA . SER A 1 475 ? -36.995 -15.459 48.839 1.00 72.12 475 SER A CA 1
ATOM 3550 C C . SER A 1 475 ? -38.320 -16.217 48.938 1.00 72.12 475 SER A C 1
ATOM 3552 O O . SER A 1 475 ? -38.675 -16.968 48.032 1.00 72.12 475 SER A O 1
ATOM 3554 N N . SER A 1 476 ? -39.069 -16.009 50.021 1.00 74.12 476 SER A N 1
ATOM 3555 C CA . SER A 1 476 ? -40.372 -16.620 50.261 1.00 74.12 476 SER A CA 1
ATOM 3556 C C . SER A 1 476 ? -41.247 -15.722 51.136 1.00 74.12 476 SER A C 1
ATOM 3558 O O . SER A 1 476 ? -40.735 -14.908 51.900 1.00 74.12 476 SER A O 1
ATOM 3560 N N . ALA A 1 477 ? -42.571 -15.893 51.075 1.00 71.69 477 ALA A N 1
ATOM 3561 C CA . ALA A 1 477 ? -43.493 -15.174 51.960 1.00 71.69 477 ALA A CA 1
ATOM 3562 C C . ALA A 1 477 ? -43.262 -15.494 53.452 1.00 71.69 477 ALA A C 1
ATOM 3564 O O . ALA A 1 477 ? -43.519 -14.651 54.302 1.00 71.69 477 ALA A O 1
ATOM 3565 N N . SER A 1 478 ? -42.726 -16.677 53.779 1.00 72.56 478 SER A N 1
ATOM 3566 C CA . SER A 1 478 ? -42.350 -17.047 55.153 1.00 72.56 478 SER A CA 1
ATOM 3567 C C . SER A 1 478 ? -41.150 -16.272 55.702 1.00 72.56 478 SER A C 1
ATOM 3569 O O . SER A 1 478 ? -40.954 -16.248 56.916 1.00 72.56 478 SER A O 1
ATOM 3571 N N . ASP A 1 479 ? -40.368 -15.628 54.832 1.00 71.75 479 ASP A N 1
ATOM 3572 C CA . ASP A 1 479 ? -39.270 -14.738 55.221 1.00 71.75 479 ASP A CA 1
ATOM 3573 C C . ASP A 1 479 ? -39.756 -13.305 55.491 1.00 71.75 47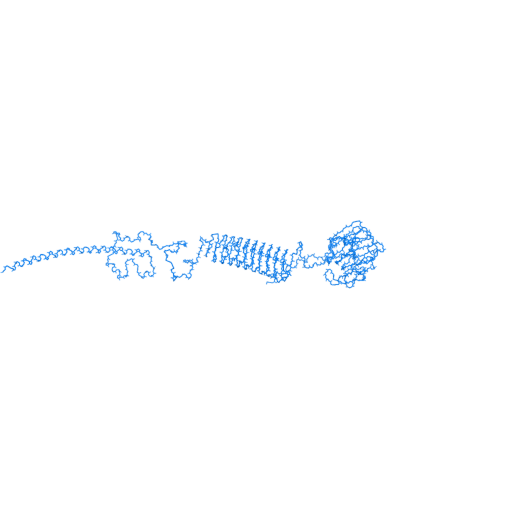9 ASP A C 1
ATOM 3575 O O . ASP A 1 479 ? -38.942 -12.405 55.686 1.00 71.75 479 ASP A O 1
ATOM 3579 N N . TRP A 1 480 ? -41.069 -13.065 55.467 1.00 83.50 480 TRP A N 1
ATOM 3580 C CA . TRP A 1 480 ? -41.683 -11.804 55.871 1.00 83.50 480 TRP A CA 1
ATOM 3581 C C . TRP A 1 480 ? -42.189 -11.883 57.318 1.00 83.50 480 TRP A C 1
ATOM 3583 O O . TRP A 1 480 ? -42.442 -12.968 57.847 1.00 83.50 480 TRP A O 1
ATOM 3593 N N . SER A 1 481 ? -42.297 -10.741 57.994 1.00 80.38 481 SER A N 1
ATOM 3594 C CA . SER A 1 481 ? -42.550 -10.683 59.440 1.00 80.38 481 SER A CA 1
ATOM 3595 C C . SER A 1 481 ? -43.962 -11.073 59.870 1.00 80.38 481 SER A C 1
ATOM 3597 O O . SER A 1 481 ? -44.099 -11.457 61.026 1.00 80.38 481 SER A O 1
ATOM 3599 N N . ASP A 1 482 ? -44.949 -11.118 58.962 1.00 80.94 482 ASP A N 1
ATOM 3600 C CA . ASP A 1 482 ? -46.377 -11.384 59.244 1.00 80.94 482 ASP A CA 1
ATOM 3601 C C . ASP A 1 482 ? -46.655 -12.572 60.192 1.00 80.94 482 ASP A C 1
ATOM 3603 O O . ASP A 1 482 ? -47.700 -12.637 60.845 1.00 80.94 482 ASP A O 1
ATOM 3607 N N . LYS A 1 483 ? -45.714 -13.518 60.311 1.00 84.81 483 LYS A N 1
ATOM 3608 C CA . LYS A 1 483 ? -45.716 -14.590 61.319 1.00 84.81 483 LYS A CA 1
ATOM 3609 C C . LYS A 1 483 ? -45.913 -14.0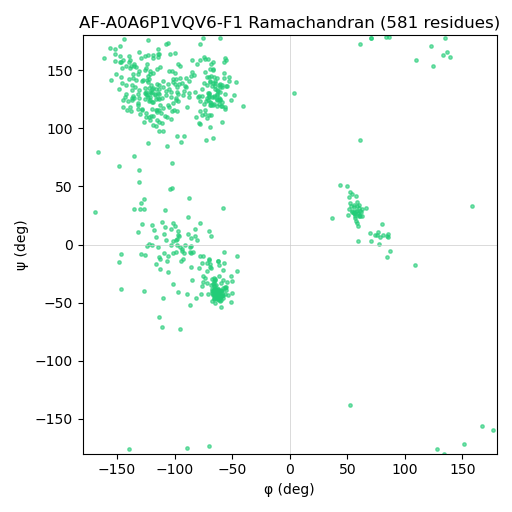93 62.762 1.00 84.81 483 LYS A C 1
ATOM 3611 O O . LYS A 1 483 ? -46.418 -14.873 63.565 1.00 84.81 483 LYS A O 1
ATOM 3616 N N . VAL A 1 484 ? -45.535 -12.857 63.113 1.00 86.31 484 VAL A N 1
ATOM 3617 C CA . VAL A 1 484 ? -45.676 -12.310 64.481 1.00 86.31 484 VAL A CA 1
ATOM 3618 C C . VAL A 1 484 ? -47.143 -12.175 64.881 1.00 86.31 484 VAL A C 1
ATOM 3620 O O . VAL A 1 484 ? -47.491 -12.353 66.046 1.00 86.31 484 VAL A O 1
ATOM 3623 N N . PHE A 1 485 ? -48.025 -11.930 63.914 1.00 88.75 485 PHE A N 1
ATOM 3624 C CA . PHE A 1 485 ? -49.463 -11.820 64.147 1.00 88.75 485 PHE A CA 1
ATOM 3625 C C . PHE A 1 485 ? -50.199 -13.164 64.102 1.00 88.75 485 PHE A C 1
ATOM 3627 O O . PHE A 1 485 ? -51.411 -13.210 64.329 1.00 88.75 485 PHE A O 1
ATOM 3634 N N . ALA A 1 486 ? -49.505 -14.271 63.820 1.00 87.50 486 ALA A N 1
ATOM 3635 C CA . ALA A 1 486 ? -50.124 -15.588 63.836 1.00 87.50 486 ALA A CA 1
ATOM 3636 C C . ALA A 1 486 ? -50.583 -15.949 65.265 1.00 87.50 486 ALA A C 1
ATOM 3638 O O . ALA A 1 486 ? -49.832 -15.731 66.216 1.00 87.50 486 ALA A O 1
ATOM 3639 N N . PRO A 1 487 ? -51.751 -16.597 65.451 1.00 84.12 487 PRO A N 1
ATOM 3640 C CA . PRO A 1 487 ? -52.215 -17.024 66.779 1.00 84.12 487 PRO A CA 1
ATOM 3641 C C . PRO A 1 487 ? -51.244 -17.962 67.512 1.00 84.12 487 PRO A C 1
ATOM 3643 O O . PRO A 1 487 ? -51.296 -18.093 68.731 1.00 84.12 487 PRO A O 1
ATOM 3646 N N . THR A 1 488 ? -50.367 -18.637 66.765 1.00 87.94 488 THR A N 1
ATOM 3647 C CA . THR A 1 488 ? -49.332 -19.538 67.283 1.00 87.94 488 THR A CA 1
ATOM 3648 C C . THR A 1 488 ? -48.041 -18.818 67.676 1.00 87.94 488 THR A C 1
ATOM 3650 O O . THR A 1 488 ? -47.137 -19.465 68.206 1.00 87.94 488 THR A O 1
ATOM 3653 N N . TYR A 1 489 ? -47.909 -17.516 67.397 1.00 88.69 489 TYR A N 1
ATOM 3654 C CA . TYR A 1 489 ? -46.712 -16.754 67.726 1.00 88.69 489 TYR A CA 1
ATOM 3655 C C . TYR A 1 489 ? -46.605 -16.529 69.233 1.00 88.69 489 TYR A C 1
ATOM 3657 O O . TYR A 1 489 ? -47.503 -15.989 69.878 1.00 88.69 489 TYR A O 1
ATOM 3665 N N . GLN A 1 490 ? -45.477 -16.941 69.803 1.00 88.50 490 GLN A N 1
ATOM 3666 C CA . GLN A 1 490 ? -45.204 -16.797 71.228 1.00 88.50 490 GLN A CA 1
ATOM 3667 C C . GLN A 1 490 ? -44.468 -15.480 71.471 1.00 88.50 490 GLN A C 1
ATOM 3669 O O . GLN A 1 490 ? -43.238 -15.422 71.391 1.00 88.50 490 GLN A O 1
ATOM 3674 N N . LEU A 1 491 ? -45.221 -14.420 71.777 1.00 92.00 491 LEU A N 1
ATOM 3675 C CA . LEU A 1 491 ? -44.638 -13.133 72.143 1.00 92.00 491 LEU A CA 1
ATOM 3676 C C . LEU A 1 491 ? -43.833 -13.281 73.440 1.00 92.00 491 LEU A C 1
ATOM 3678 O O . LEU A 1 491 ? -44.362 -13.645 74.492 1.00 92.00 491 LEU A O 1
ATOM 3682 N N . ARG A 1 492 ? -42.531 -12.995 73.372 1.00 93.31 492 ARG A N 1
ATOM 3683 C CA . ARG A 1 492 ? -41.643 -13.088 74.536 1.00 93.31 492 ARG A CA 1
ATOM 3684 C C . ARG A 1 492 ? -42.108 -12.107 75.627 1.00 93.31 492 ARG A C 1
ATOM 3686 O O . ARG A 1 492 ? -42.386 -10.963 75.305 1.00 93.31 492 ARG A O 1
ATOM 3693 N N . PRO A 1 493 ? -42.141 -12.455 76.919 1.00 93.19 493 PRO A N 1
ATOM 3694 C CA . PRO A 1 493 ? -42.451 -11.473 77.960 1.00 93.19 493 PRO A CA 1
ATOM 3695 C C . PRO A 1 493 ? -41.408 -10.344 78.026 1.00 93.19 493 PRO A C 1
ATOM 3697 O O . PRO A 1 493 ? -40.207 -10.604 77.895 1.00 93.19 493 PRO A O 1
ATOM 3700 N N . LEU A 1 494 ? -41.837 -9.102 78.295 1.00 92.94 494 LEU A N 1
ATOM 3701 C CA . LEU A 1 494 ? -40.933 -7.939 78.390 1.00 92.94 494 LEU A CA 1
ATOM 3702 C C . LEU A 1 494 ? -39.833 -8.114 79.451 1.00 92.94 494 LEU A C 1
ATOM 3704 O O . LEU A 1 494 ? -38.718 -7.643 79.254 1.00 92.94 494 LEU A O 1
ATOM 3708 N N . SER A 1 495 ? -40.094 -8.851 80.533 1.00 93.12 495 SER A N 1
ATOM 3709 C CA . SER A 1 495 ? -39.088 -9.190 81.552 1.00 93.12 495 SER A CA 1
ATOM 3710 C C . SER A 1 495 ? -37.948 -10.059 81.001 1.00 93.12 495 SER A C 1
ATOM 3712 O O . SER A 1 495 ? -36.774 -9.850 81.317 1.00 93.12 495 SER A O 1
ATOM 3714 N N . SER A 1 496 ? -38.270 -11.018 80.131 1.00 93.88 496 SER A N 1
ATOM 3715 C CA . SER A 1 496 ? -37.277 -11.845 79.442 1.00 93.88 496 SER A CA 1
ATOM 3716 C C . SER A 1 496 ? -36.521 -11.052 78.374 1.00 93.88 496 SER A C 1
ATOM 3718 O O . SER A 1 496 ? -35.336 -11.302 78.155 1.00 93.88 496 SER A O 1
ATOM 3720 N N . VAL A 1 497 ? -37.178 -10.090 77.715 1.00 93.19 497 VAL A N 1
ATOM 3721 C CA . VAL A 1 497 ? -36.520 -9.158 76.783 1.00 93.19 497 VAL A CA 1
ATOM 3722 C C . VAL A 1 497 ? -35.535 -8.250 77.528 1.00 93.19 497 VAL A C 1
ATOM 3724 O O . VAL A 1 497 ? -34.386 -8.155 77.108 1.00 93.19 497 VAL A O 1
ATOM 3727 N N . ASP A 1 498 ? -35.930 -7.660 78.659 1.00 94.00 498 ASP A N 1
ATOM 3728 C CA . ASP A 1 498 ? -35.069 -6.825 79.514 1.00 94.00 498 ASP A CA 1
ATOM 3729 C C . ASP A 1 498 ? -33.823 -7.585 79.992 1.00 94.00 498 ASP A C 1
ATOM 3731 O O . ASP A 1 498 ? -32.698 -7.099 79.861 1.00 94.00 498 ASP A O 1
ATOM 3735 N N . THR A 1 499 ? -34.008 -8.826 80.452 1.00 95.69 499 THR A N 1
ATOM 3736 C CA . THR A 1 499 ? -32.896 -9.702 80.854 1.00 95.69 499 THR A CA 1
ATOM 3737 C C . THR A 1 499 ? -31.919 -9.927 79.697 1.00 95.69 499 THR A C 1
ATOM 3739 O O . THR A 1 499 ? -30.703 -9.826 79.871 1.00 95.69 499 THR A O 1
ATOM 3742 N N . TYR A 1 500 ? -32.443 -10.180 78.495 1.00 95.50 500 TYR A N 1
ATOM 3743 C CA . TYR A 1 500 ? -31.625 -10.378 77.302 1.00 95.50 500 TYR A CA 1
ATOM 3744 C C . TYR A 1 500 ? -30.847 -9.111 76.921 1.00 95.50 500 TYR A C 1
ATOM 3746 O O . TYR A 1 500 ? -29.649 -9.189 76.663 1.00 95.50 500 TYR A O 1
ATOM 3754 N N . ILE A 1 501 ? -31.493 -7.941 76.924 1.00 94.75 501 ILE A N 1
ATOM 3755 C CA . ILE A 1 501 ? -30.841 -6.663 76.602 1.00 94.75 501 ILE A CA 1
ATOM 3756 C C . ILE A 1 501 ? -29.718 -6.372 77.601 1.00 94.75 501 ILE A C 1
ATOM 3758 O O . ILE A 1 501 ? -28.620 -6.008 77.189 1.00 94.75 501 ILE A O 1
ATOM 3762 N N . LYS A 1 502 ? -29.946 -6.591 78.900 1.00 94.00 502 LYS A N 1
ATOM 3763 C CA . LYS A 1 502 ? -28.911 -6.407 79.928 1.00 94.00 502 LYS A CA 1
ATOM 3764 C C . LYS A 1 502 ? -27.694 -7.299 79.685 1.00 94.00 502 LYS A C 1
ATOM 3766 O O . LYS A 1 502 ? -26.566 -6.832 79.831 1.00 94.00 502 LYS A O 1
ATOM 3771 N N . GLN A 1 503 ? -27.912 -8.547 79.269 1.00 95.12 503 GLN A N 1
ATOM 3772 C CA . GLN A 1 503 ? -26.838 -9.509 79.022 1.00 95.12 503 GLN A CA 1
ATOM 3773 C C . GLN A 1 503 ? -26.097 -9.280 77.693 1.00 95.12 503 GLN A C 1
ATOM 3775 O O . GLN A 1 503 ? -24.873 -9.382 77.657 1.00 95.12 503 GLN A O 1
ATOM 3780 N N . TYR A 1 504 ? -26.816 -8.987 76.606 1.00 93.50 504 TYR A N 1
ATOM 3781 C CA . TYR A 1 504 ? -26.268 -9.009 75.241 1.00 93.50 504 TYR A C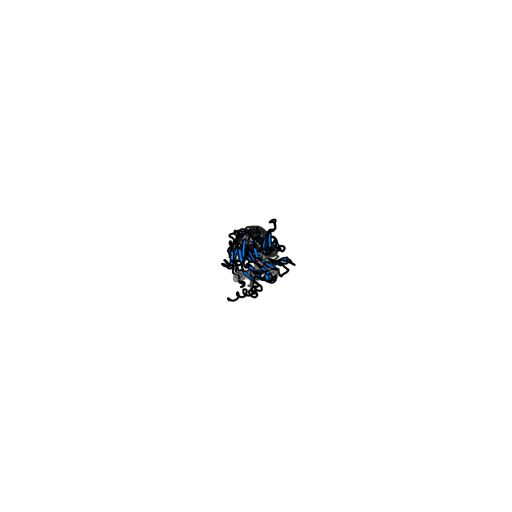A 1
ATOM 3782 C C . TYR A 1 504 ? -26.201 -7.635 74.560 1.00 93.50 504 TYR A C 1
ATOM 3784 O O . TYR A 1 504 ? -25.549 -7.504 73.528 1.00 93.50 504 TYR A O 1
ATOM 3792 N N . GLN A 1 505 ? -26.817 -6.599 75.140 1.00 93.38 505 GLN A N 1
ATOM 3793 C CA . GLN A 1 505 ? -26.800 -5.210 74.653 1.00 93.38 505 GLN A CA 1
ATOM 3794 C C . GLN A 1 505 ? -27.399 -5.021 73.243 1.00 93.38 505 GLN A C 1
ATOM 3796 O O . GLN A 1 505 ? -27.081 -4.064 72.541 1.00 93.38 505 GLN A O 1
ATOM 3801 N N . HIS A 1 506 ? -28.282 -5.927 72.819 1.00 91.56 506 HIS A N 1
ATOM 3802 C CA . HIS A 1 506 ? -29.077 -5.815 71.595 1.00 91.56 506 HIS A CA 1
ATOM 3803 C C . HIS A 1 506 ? -30.409 -6.567 71.743 1.00 91.56 506 HIS A C 1
ATOM 3805 O O . HIS A 1 506 ? -30.605 -7.329 72.693 1.00 91.56 506 HIS A O 1
ATOM 3811 N N . LEU A 1 507 ? -31.339 -6.357 70.805 1.00 93.88 507 LEU A N 1
ATOM 3812 C CA . LEU A 1 507 ? -32.629 -7.050 70.805 1.00 93.88 507 LEU A CA 1
ATOM 3813 C C . LEU A 1 507 ? -32.485 -8.526 70.389 1.00 93.88 507 LEU A C 1
ATOM 3815 O O . LEU A 1 507 ? -31.644 -8.849 69.544 1.00 93.88 507 LEU A O 1
ATOM 3819 N N . PRO A 1 508 ? -33.331 -9.431 70.917 1.00 91.06 508 PRO A N 1
ATOM 3820 C CA . PRO A 1 508 ? -33.388 -10.812 70.453 1.00 91.06 508 PRO A CA 1
ATOM 3821 C C . PRO A 1 508 ? -33.672 -10.909 68.949 1.00 91.06 508 PRO A C 1
ATOM 3823 O O . PRO A 1 508 ? -34.635 -10.320 68.454 1.00 91.06 508 PRO A O 1
ATOM 3826 N N . GLY A 1 509 ? -32.858 -11.688 68.235 1.00 87.94 509 GLY A N 1
ATOM 3827 C CA . GLY A 1 509 ? -32.974 -11.879 66.784 1.00 87.94 509 GLY A CA 1
ATOM 3828 C C . GLY A 1 509 ? -32.286 -10.799 65.941 1.00 87.94 509 GLY A C 1
ATOM 3829 O O . GLY A 1 509 ? -32.105 -11.008 64.746 1.00 87.94 509 GLY A O 1
ATOM 3830 N N . ILE A 1 510 ? -31.838 -9.695 66.550 1.00 91.81 510 ILE A N 1
ATOM 3831 C CA . ILE A 1 510 ? -30.971 -8.702 65.903 1.00 91.81 510 ILE A CA 1
ATOM 3832 C C . ILE A 1 510 ? -29.512 -9.064 66.211 1.00 91.81 510 ILE A C 1
ATOM 3834 O O . ILE A 1 510 ? -29.198 -9.286 67.380 1.00 91.81 510 ILE A O 1
ATOM 3838 N N . PRO A 1 511 ? -28.613 -9.160 65.218 1.00 90.31 511 PRO A N 1
ATOM 3839 C CA . PRO A 1 511 ? -27.211 -9.485 65.468 1.00 90.31 511 PRO A CA 1
ATOM 3840 C C . PRO A 1 511 ? -26.494 -8.369 66.238 1.00 90.31 511 PRO A C 1
ATOM 3842 O O . PRO A 1 511 ? -26.823 -7.188 66.124 1.00 90.31 511 PRO A O 1
ATOM 3845 N N . SER A 1 512 ? -25.477 -8.746 67.014 1.00 92.12 512 SER A N 1
ATOM 3846 C CA . SER A 1 512 ? -24.677 -7.784 67.780 1.00 92.12 512 SER A CA 1
ATOM 3847 C C . SER A 1 512 ? -23.826 -6.888 66.871 1.00 92.12 512 SER A C 1
ATOM 3849 O O . SER A 1 512 ? -23.403 -7.303 65.791 1.00 92.12 512 SER A O 1
ATOM 3851 N N . ALA A 1 513 ? -23.464 -5.691 67.344 1.00 90.00 513 ALA A N 1
ATOM 3852 C CA . ALA A 1 513 ? -22.571 -4.791 66.605 1.00 90.00 513 ALA A CA 1
ATOM 3853 C C . ALA A 1 513 ? -21.223 -5.450 66.241 1.00 90.00 513 ALA A C 1
ATOM 3855 O O . ALA A 1 513 ? -20.710 -5.250 65.142 1.00 90.00 513 ALA A O 1
ATOM 3856 N N . LYS A 1 514 ? -20.674 -6.292 67.132 1.00 90.12 514 LYS A N 1
ATOM 3857 C CA . LYS A 1 514 ? -19.439 -7.056 66.870 1.00 90.12 514 LYS A CA 1
ATOM 3858 C C . LYS A 1 514 ? -19.619 -8.082 65.753 1.00 90.12 514 LYS A C 1
ATOM 3860 O O . LYS A 1 514 ? -18.700 -8.279 64.965 1.00 90.12 514 LYS A O 1
ATOM 3865 N N . GLN A 1 515 ? -20.782 -8.726 65.690 1.00 88.31 515 GLN A N 1
ATOM 3866 C CA . GLN A 1 515 ? -21.093 -9.684 64.636 1.00 88.31 515 GLN A CA 1
ATOM 3867 C C . GLN A 1 515 ? -21.218 -8.977 63.284 1.00 88.31 515 GLN A C 1
ATOM 3869 O O . GLN A 1 515 ? -20.554 -9.372 62.333 1.00 88.31 515 GLN A O 1
ATOM 3874 N N . VAL A 1 516 ? -21.980 -7.880 63.221 1.00 89.50 516 VAL A N 1
ATOM 3875 C CA . VAL A 1 516 ? -22.164 -7.108 61.981 1.00 89.50 516 VAL A CA 1
ATOM 3876 C C . VAL A 1 516 ? -20.838 -6.536 61.469 1.00 89.50 516 VAL A C 1
ATOM 3878 O O . VAL A 1 516 ? -20.576 -6.594 60.273 1.00 89.50 516 VAL A O 1
ATOM 3881 N N . ALA A 1 517 ? -19.964 -6.043 62.353 1.00 82.50 517 ALA A N 1
ATOM 3882 C CA . ALA A 1 517 ? -18.653 -5.522 61.956 1.00 82.50 517 ALA A CA 1
ATOM 3883 C C . ALA A 1 517 ? -17.711 -6.598 61.382 1.00 82.50 517 ALA A C 1
ATOM 3885 O O . ALA A 1 517 ? -16.846 -6.283 60.570 1.00 82.50 517 ALA A O 1
ATOM 3886 N N . LYS A 1 518 ? -17.857 -7.856 61.815 1.00 86.31 518 LYS A N 1
ATOM 3887 C CA . LYS A 1 518 ? -17.004 -8.971 61.386 1.00 86.31 518 LYS A CA 1
ATOM 3888 C C . LYS A 1 518 ? -17.541 -9.679 60.141 1.00 86.31 518 LYS A C 1
ATOM 3890 O O . LYS A 1 518 ? -16.760 -10.055 59.275 1.00 86.31 518 LYS A O 1
ATOM 3895 N N . GLU A 1 519 ? -18.848 -9.910 60.093 1.00 88.31 519 GLU A N 1
ATOM 3896 C CA . GLU A 1 519 ? -19.499 -10.788 59.111 1.00 88.31 519 GLU A CA 1
ATOM 3897 C C . GLU A 1 519 ? -20.277 -10.006 58.042 1.00 88.31 519 GLU A C 1
ATOM 3899 O O . GLU A 1 519 ? -20.632 -10.568 57.008 1.00 88.31 519 GLU A O 1
ATOM 3904 N N . GLY A 1 520 ? -20.534 -8.713 58.265 1.00 81.12 520 GLY A N 1
ATOM 3905 C CA . GLY A 1 520 ? -21.520 -7.958 57.498 1.00 81.12 520 GLY A CA 1
ATOM 3906 C C . GLY A 1 520 ? -22.952 -8.398 57.825 1.00 81.12 520 GLY A C 1
ATOM 3907 O O . GLY A 1 520 ? -23.191 -9.299 58.629 1.00 81.12 520 GLY A O 1
ATOM 3908 N N . ILE A 1 521 ? -23.940 -7.738 57.221 1.00 84.31 521 ILE A N 1
ATOM 3909 C CA . ILE A 1 521 ? -25.342 -8.147 57.323 1.00 84.31 521 ILE A CA 1
ATOM 3910 C C . ILE A 1 521 ? -26.048 -7.932 55.990 1.00 84.31 521 ILE A C 1
ATOM 3912 O O . ILE A 1 521 ? -25.867 -6.908 55.333 1.00 84.31 521 ILE A O 1
ATOM 3916 N N . ASP A 1 522 ? -26.856 -8.909 55.596 1.00 83.69 522 ASP A N 1
ATOM 3917 C CA . ASP A 1 522 ? -27.734 -8.777 54.444 1.00 83.69 522 ASP A CA 1
ATOM 3918 C C . ASP A 1 522 ? -28.834 -7.737 54.741 1.00 83.69 522 ASP A C 1
ATOM 3920 O O . ASP A 1 522 ? -29.526 -7.812 55.760 1.00 83.69 522 ASP A O 1
ATOM 3924 N N . LEU A 1 523 ? -28.979 -6.750 53.853 1.00 81.25 523 LEU A N 1
ATOM 3925 C CA . LEU A 1 523 ? -29.935 -5.645 53.993 1.00 81.25 523 LEU A CA 1
ATOM 3926 C C . LEU A 1 523 ? -31.399 -6.111 53.983 1.00 81.25 523 LEU A C 1
ATOM 3928 O O . LEU A 1 523 ? -32.216 -5.535 54.700 1.00 81.25 523 LEU A O 1
ATOM 3932 N N . VAL A 1 524 ? -31.734 -7.149 53.207 1.00 81.06 524 VAL A N 1
ATOM 3933 C CA . VAL A 1 524 ? -33.073 -7.760 53.209 1.00 81.06 524 VAL A CA 1
ATOM 3934 C C . VAL A 1 524 ? -33.320 -8.378 54.579 1.00 81.06 524 VAL A C 1
ATOM 3936 O O . VAL A 1 524 ? -34.321 -8.065 55.218 1.00 81.06 524 VAL A O 1
ATOM 3939 N N . LYS A 1 525 ? -32.370 -9.181 55.073 1.00 82.19 525 LYS A N 1
ATOM 3940 C CA . LYS A 1 525 ? -32.474 -9.842 56.379 1.00 82.19 525 LYS A CA 1
ATOM 3941 C C . LYS A 1 525 ? -32.611 -8.836 57.521 1.00 82.19 525 LYS A C 1
ATOM 3943 O O . LYS A 1 525 ? -33.461 -9.023 58.386 1.00 82.19 525 LYS A O 1
ATOM 3948 N N . MET A 1 526 ? -31.817 -7.763 57.515 1.00 87.06 526 MET A N 1
ATOM 3949 C CA . MET A 1 526 ? -31.902 -6.718 58.538 1.00 87.06 526 MET A CA 1
ATOM 3950 C C . MET A 1 526 ? -33.268 -6.030 58.527 1.00 87.06 526 MET A C 1
ATOM 3952 O O . MET A 1 526 ? -33.885 -5.890 59.580 1.00 87.06 526 MET A O 1
ATOM 3956 N N . ASN A 1 527 ? -33.769 -5.644 57.352 1.00 86.12 527 ASN A N 1
ATOM 3957 C CA . ASN A 1 527 ? -35.070 -4.986 57.243 1.00 86.12 527 ASN A CA 1
ATOM 3958 C C . ASN A 1 527 ? -36.226 -5.911 57.645 1.00 86.12 527 ASN A C 1
ATOM 3960 O O . ASN A 1 527 ? -37.126 -5.459 58.349 1.00 86.12 527 ASN A O 1
ATOM 3964 N N . THR A 1 528 ? -36.179 -7.199 57.291 1.00 86.19 528 THR A N 1
ATOM 3965 C CA . THR A 1 528 ? -37.144 -8.192 57.786 1.00 86.19 528 THR A CA 1
ATOM 3966 C C . THR A 1 528 ? -37.095 -8.301 59.311 1.00 86.19 528 THR A C 1
ATOM 3968 O O . THR A 1 528 ? -38.134 -8.255 59.965 1.00 86.19 528 THR A O 1
ATOM 3971 N N . SER A 1 529 ? -35.903 -8.433 59.905 1.00 89.81 529 SER A N 1
ATOM 3972 C CA . SER A 1 529 ? -35.775 -8.564 61.361 1.00 89.81 529 SER A CA 1
ATOM 3973 C C . SER A 1 529 ? -36.215 -7.299 62.101 1.00 89.81 529 SER A C 1
ATOM 3975 O O . SER A 1 529 ? -36.809 -7.401 63.171 1.00 89.81 529 SER A O 1
ATOM 3977 N N . LEU A 1 530 ? -35.964 -6.113 61.540 1.00 90.31 530 LEU A N 1
ATOM 3978 C CA . LEU A 1 530 ? -36.479 -4.853 62.077 1.00 90.31 530 LEU A CA 1
ATOM 3979 C C . LEU A 1 530 ? -38.008 -4.805 62.030 1.00 90.31 530 LEU A C 1
ATOM 3981 O O . LEU A 1 530 ? -38.619 -4.427 63.028 1.00 90.31 530 LEU A O 1
ATOM 3985 N N . LEU A 1 531 ? -38.623 -5.222 60.919 1.00 92.06 531 LEU A N 1
ATOM 3986 C CA . LEU A 1 531 ? -40.080 -5.268 60.797 1.00 92.06 531 LEU A CA 1
ATOM 3987 C C . LEU A 1 531 ? -40.694 -6.244 61.813 1.00 92.06 531 LEU A C 1
ATOM 3989 O O . LEU A 1 531 ? -41.632 -5.877 62.512 1.00 92.06 531 LEU A O 1
ATOM 3993 N N . GLU A 1 532 ? -40.078 -7.412 62.018 1.00 91.31 532 GLU A N 1
ATOM 3994 C CA . GLU A 1 532 ? -40.465 -8.363 63.073 1.00 91.31 532 GLU A CA 1
ATOM 3995 C C . GLU A 1 532 ? -40.441 -7.716 64.472 1.00 91.31 532 GLU A C 1
ATOM 3997 O O . GLU A 1 532 ? -41.374 -7.894 65.253 1.00 91.31 532 GLU A O 1
ATOM 4002 N N . LYS A 1 533 ? -39.420 -6.906 64.797 1.00 93.81 533 LYS A N 1
ATOM 4003 C CA . LYS A 1 533 ? -39.379 -6.186 66.085 1.00 93.81 533 LYS A CA 1
ATOM 4004 C C . LYS A 1 533 ? -40.457 -5.099 66.191 1.00 93.81 533 LYS A C 1
ATOM 4006 O O . LYS A 1 533 ? -40.969 -4.866 67.285 1.00 93.81 533 LYS A O 1
ATOM 4011 N N . VAL A 1 534 ? -40.799 -4.425 65.091 1.00 92.81 534 VAL A N 1
ATOM 4012 C CA . VAL A 1 534 ? -41.882 -3.423 65.060 1.00 92.81 534 VAL A CA 1
ATOM 4013 C C . VAL A 1 534 ? -43.243 -4.083 65.300 1.00 92.81 534 VAL A C 1
ATOM 4015 O O . VAL A 1 534 ? -44.068 -3.550 66.045 1.00 92.81 534 VAL A O 1
ATOM 4018 N N . GLU A 1 535 ? -43.474 -5.261 64.729 1.00 93.56 535 GLU A N 1
ATOM 4019 C CA . GLU A 1 535 ? -44.701 -6.029 64.954 1.00 93.56 535 GLU A CA 1
ATOM 4020 C C . GLU A 1 535 ? -44.800 -6.545 66.398 1.00 93.56 535 GLU A C 1
ATOM 4022 O O . GLU A 1 535 ? -45.848 -6.402 67.030 1.00 93.56 535 GLU A O 1
ATOM 4027 N N . GLU A 1 536 ? -43.701 -7.044 66.978 1.00 94.38 536 GLU A N 1
ATOM 4028 C CA . GLU A 1 536 ? -43.655 -7.415 68.402 1.00 94.38 536 GLU A CA 1
ATOM 4029 C C . GLU A 1 536 ? -43.948 -6.214 69.309 1.00 94.38 536 GLU A C 1
ATOM 4031 O O . GLU A 1 536 ? -44.739 -6.320 70.248 1.00 94.38 536 GLU A O 1
ATOM 4036 N N . LEU A 1 537 ? -43.352 -5.053 69.009 1.00 93.94 537 LEU A N 1
ATOM 4037 C CA . LEU A 1 537 ? -43.625 -3.806 69.722 1.00 93.94 537 LEU A CA 1
ATOM 4038 C C . LEU A 1 537 ? -45.105 -3.426 69.646 1.00 93.94 537 LEU A C 1
ATOM 4040 O O . LEU A 1 537 ? -45.683 -3.023 70.653 1.00 93.94 537 LEU A O 1
ATOM 4044 N N . THR A 1 538 ? -45.727 -3.616 68.483 1.00 93.62 538 THR A N 1
ATOM 4045 C CA . THR A 1 538 ? -47.158 -3.369 68.281 1.00 93.62 538 THR A CA 1
ATOM 4046 C C . THR A 1 538 ? -48.002 -4.274 69.180 1.00 93.62 538 THR A C 1
ATOM 4048 O O . THR A 1 538 ? -48.923 -3.792 69.842 1.00 93.62 538 THR A O 1
ATOM 4051 N N . LEU A 1 539 ? -47.661 -5.563 69.286 1.00 93.25 539 LEU A N 1
ATOM 4052 C CA . LEU A 1 539 ? -48.339 -6.476 70.209 1.00 93.25 539 LEU A CA 1
ATOM 4053 C C . LEU A 1 539 ? -48.154 -6.069 71.678 1.00 93.25 539 LEU A C 1
ATOM 4055 O O . LEU A 1 539 ? -49.130 -6.089 72.433 1.00 93.25 539 LEU A O 1
ATOM 4059 N N . TYR A 1 540 ? -46.953 -5.638 72.082 1.00 94.19 540 TYR A N 1
ATOM 4060 C CA . TYR A 1 540 ? -46.737 -5.101 73.431 1.00 94.19 540 TYR A CA 1
ATOM 4061 C C . TYR A 1 540 ? -47.566 -3.840 73.690 1.00 94.19 540 TYR A C 1
ATOM 4063 O O . TYR A 1 540 ? -48.134 -3.705 74.770 1.00 94.19 540 TYR A O 1
ATOM 4071 N N . SER A 1 541 ? -47.677 -2.925 72.723 1.00 92.25 541 SER A N 1
ATOM 4072 C CA . SER A 1 541 ? -48.506 -1.721 72.856 1.00 92.25 541 SER A CA 1
ATOM 4073 C C . SER A 1 541 ? -49.991 -2.055 72.993 1.00 92.25 541 SER A C 1
ATOM 4075 O O . SER A 1 541 ? -50.655 -1.485 73.856 1.00 92.25 541 SER A O 1
ATOM 4077 N N . ILE A 1 542 ? -50.499 -3.021 72.218 1.00 92.62 542 ILE A N 1
ATOM 4078 C CA . ILE A 1 542 ? -51.880 -3.512 72.347 1.00 92.62 542 ILE A CA 1
ATOM 4079 C C . ILE A 1 542 ? -52.102 -4.132 73.733 1.00 92.62 542 ILE A C 1
ATOM 4081 O O . ILE A 1 542 ? -53.133 -3.890 74.364 1.00 92.62 542 ILE A O 1
ATOM 4085 N N . GLN A 1 543 ? -51.151 -4.931 74.229 1.00 90.56 543 GLN A N 1
ATOM 4086 C CA . GLN A 1 543 ? -51.234 -5.502 75.574 1.00 90.56 543 GLN A CA 1
ATOM 4087 C C . GLN A 1 543 ? -51.242 -4.402 76.645 1.00 90.56 543 GLN A C 1
ATOM 4089 O O . GLN A 1 543 ? -52.093 -4.421 77.534 1.00 90.56 543 GLN A O 1
ATOM 4094 N N . LEU A 1 544 ? -50.352 -3.417 76.526 1.00 92.50 544 LEU A N 1
ATOM 4095 C CA . LEU A 1 544 ? -50.260 -2.290 77.448 1.00 92.50 544 LEU A CA 1
ATOM 4096 C C . LEU A 1 544 ? -51.546 -1.451 77.455 1.00 92.50 544 LEU A C 1
ATOM 4098 O O . LEU A 1 544 ? -52.016 -1.063 78.521 1.00 92.50 544 LEU A O 1
ATOM 4102 N N . GLU A 1 545 ? -52.151 -1.190 76.293 1.00 93.81 545 GLU A N 1
ATOM 4103 C CA . GLU A 1 545 ? -53.424 -0.470 76.191 1.00 93.81 545 GLU A CA 1
ATOM 4104 C C . GLU A 1 545 ? -54.571 -1.246 76.856 1.00 93.81 545 GLU A C 1
ATOM 4106 O O . GLU A 1 545 ? -55.377 -0.658 77.589 1.00 93.81 545 GLU A O 1
ATOM 4111 N N . LYS A 1 546 ? -54.623 -2.573 76.669 1.00 92.38 546 LYS A N 1
ATOM 4112 C CA . LYS A 1 546 ? -55.595 -3.448 77.346 1.00 92.38 546 LYS A CA 1
ATOM 4113 C C . LYS A 1 546 ? -55.423 -3.413 78.864 1.00 92.38 546 LYS A C 1
ATOM 4115 O O . LYS A 1 546 ? -56.405 -3.214 79.579 1.00 92.38 546 LYS A O 1
ATOM 4120 N N . GLU A 1 547 ? -54.196 -3.553 79.360 1.00 92.25 547 GLU A N 1
ATOM 4121 C CA . GLU A 1 547 ? -53.887 -3.487 80.794 1.00 92.25 547 GLU A CA 1
ATOM 4122 C C . GLU A 1 547 ? -54.199 -2.103 81.380 1.00 92.25 547 GLU A C 1
ATOM 4124 O O . GLU A 1 547 ? -54.794 -2.003 82.455 1.00 92.25 547 GLU A O 1
ATOM 4129 N N . LEU A 1 548 ? -53.881 -1.024 80.661 1.00 91.94 548 LEU A N 1
ATOM 4130 C CA . LEU A 1 548 ? -54.180 0.348 81.069 1.00 91.94 548 LEU A CA 1
ATOM 4131 C C . LEU A 1 548 ? -55.691 0.608 81.119 1.00 91.94 548 LEU A C 1
ATOM 4133 O O . LEU A 1 548 ? -56.175 1.253 82.050 1.00 91.94 548 LEU A O 1
ATOM 4137 N N . THR A 1 549 ? -56.446 0.080 80.156 1.00 92.75 549 THR A N 1
ATOM 4138 C CA . THR A 1 549 ? -57.914 0.165 80.130 1.00 92.75 549 THR A CA 1
ATOM 4139 C C . THR A 1 549 ? -58.529 -0.622 81.283 1.00 92.75 549 THR A C 1
ATOM 4141 O O . THR A 1 549 ? -59.360 -0.080 82.013 1.00 92.75 549 THR A O 1
ATOM 4144 N N . SER A 1 550 ? -58.063 -1.853 81.514 1.00 91.56 550 SER A N 1
ATOM 4145 C CA . SER A 1 550 ? -58.474 -2.679 82.655 1.00 91.56 550 SER A CA 1
ATOM 4146 C C . SER A 1 550 ? -58.168 -1.984 83.985 1.00 91.56 550 SER A C 1
ATOM 4148 O O . SER A 1 550 ? -59.011 -1.928 84.875 1.00 91.56 550 SER A O 1
ATOM 4150 N N . THR A 1 551 ? -56.983 -1.385 84.113 1.00 91.31 551 THR A N 1
ATOM 4151 C CA . THR A 1 551 ? -56.566 -0.651 85.316 1.00 91.31 551 THR A CA 1
ATOM 4152 C C . THR A 1 551 ? -57.413 0.602 85.535 1.00 91.31 551 THR A C 1
ATOM 4154 O O . THR A 1 551 ? -57.786 0.904 86.668 1.00 91.31 551 THR A O 1
ATOM 4157 N N . LYS A 1 552 ? -57.753 1.342 84.469 1.00 90.81 552 LYS A N 1
ATOM 4158 C CA . LYS A 1 552 ? -58.667 2.494 84.545 1.00 90.81 552 LYS A CA 1
ATOM 4159 C C . LYS A 1 552 ? -60.065 2.067 84.991 1.00 90.81 552 LYS A C 1
ATOM 4161 O O . LYS A 1 552 ? -60.631 2.720 85.861 1.00 90.81 552 LYS A O 1
ATOM 4166 N N . GLN A 1 553 ? -60.592 0.971 84.441 1.00 90.25 553 GLN A N 1
ATOM 4167 C CA . GLN A 1 553 ? -61.881 0.412 84.855 1.00 90.25 553 GLN A CA 1
ATOM 4168 C C . GLN A 1 553 ? -61.860 -0.008 86.328 1.00 90.25 553 GLN A C 1
ATOM 4170 O O . GLN A 1 553 ? -62.756 0.380 87.074 1.00 90.25 553 GLN A O 1
ATOM 4175 N N . GLN A 1 554 ? -60.812 -0.712 86.766 1.00 91.31 554 GLN A N 1
ATOM 4176 C CA . GLN A 1 554 ? -60.642 -1.104 88.165 1.00 91.31 554 GLN A CA 1
ATOM 4177 C C . GLN A 1 554 ? -60.587 0.120 89.086 1.00 91.31 554 GLN A C 1
ATOM 4179 O O . GLN A 1 554 ? -61.333 0.199 90.056 1.00 91.31 554 GLN A O 1
ATOM 4184 N N . ARG A 1 555 ? -59.783 1.131 88.736 1.00 91.06 555 ARG A N 1
ATOM 4185 C CA . ARG A 1 555 ? -59.692 2.385 89.496 1.00 91.06 555 ARG A CA 1
ATOM 4186 C C . ARG A 1 555 ? -61.039 3.101 89.581 1.00 91.06 555 ARG A C 1
ATOM 4188 O O . ARG A 1 555 ? -61.359 3.666 90.620 1.00 91.06 555 ARG A O 1
ATOM 4195 N N . GLN A 1 556 ? -61.826 3.090 88.508 1.00 89.75 556 GLN A N 1
ATOM 4196 C CA . GLN A 1 556 ? -63.156 3.692 88.508 1.00 89.75 556 GLN A CA 1
ATOM 4197 C C . GLN A 1 556 ? -64.126 2.933 89.422 1.00 89.75 556 GLN A C 1
ATOM 4199 O O . GLN A 1 556 ? -64.883 3.567 90.155 1.00 89.75 556 GLN A O 1
ATOM 4204 N N . GLN A 1 557 ? -64.067 1.600 89.438 1.00 89.75 557 GLN A N 1
ATOM 4205 C CA . GLN A 1 557 ? -64.828 0.785 90.389 1.00 89.75 557 GLN A CA 1
ATOM 4206 C C . GLN A 1 557 ? -64.394 1.042 91.838 1.00 89.75 557 GLN A C 1
ATOM 4208 O O . GLN A 1 557 ? -65.240 1.153 92.724 1.00 89.75 557 GLN A O 1
ATOM 4213 N N . ASP A 1 558 ? -63.093 1.172 92.092 1.00 89.88 558 ASP A N 1
ATOM 4214 C CA . ASP A 1 558 ? -62.568 1.445 93.431 1.00 89.88 558 ASP A CA 1
ATOM 4215 C C . ASP A 1 558 ? -62.952 2.854 93.914 1.00 89.88 558 ASP A C 1
ATOM 4217 O O . ASP A 1 558 ? -63.348 3.014 95.067 1.00 89.88 558 ASP A O 1
ATOM 4221 N N . LEU A 1 559 ? -62.945 3.859 93.028 1.00 90.50 559 LEU A N 1
ATOM 4222 C CA . LEU A 1 559 ? -63.452 5.208 93.315 1.00 90.50 559 LEU A CA 1
ATOM 4223 C C . LEU A 1 559 ? -64.944 5.198 93.671 1.00 90.50 559 LEU A C 1
ATOM 4225 O O . LEU A 1 559 ? -65.345 5.852 94.630 1.00 90.50 559 LEU A O 1
ATOM 4229 N N . GLN A 1 560 ? -65.761 4.429 92.946 1.00 89.69 560 GLN A N 1
ATOM 4230 C CA . GLN A 1 560 ? -67.183 4.272 93.270 1.00 89.69 560 GLN A CA 1
ATOM 4231 C C . GLN A 1 560 ? -67.389 3.617 94.643 1.00 89.69 560 GLN A C 1
ATOM 4233 O O . GLN A 1 560 ? -68.238 4.058 95.417 1.00 89.69 560 GLN A O 1
ATOM 4238 N N . LYS A 1 561 ? -66.596 2.589 94.981 1.00 89.31 561 LYS A N 1
ATOM 4239 C CA . LYS A 1 561 ? -66.631 1.962 96.314 1.00 89.31 561 LYS A CA 1
ATOM 4240 C C . LYS A 1 561 ? -66.217 2.937 97.414 1.00 89.31 561 LYS A C 1
ATOM 4242 O O . LYS A 1 561 ? -66.841 2.938 98.472 1.00 89.31 561 LYS A O 1
ATOM 4247 N N . LEU A 1 562 ? -65.193 3.756 97.171 1.00 89.56 562 LEU A N 1
ATOM 4248 C CA . LEU A 1 562 ? -64.723 4.758 98.125 1.00 89.56 562 LEU A CA 1
ATOM 4249 C C . LEU A 1 562 ? -65.801 5.817 98.394 1.00 89.56 562 LEU A C 1
ATOM 4251 O O . LEU A 1 562 ? -66.122 6.062 99.550 1.00 89.56 562 LEU A O 1
ATOM 4255 N N . GLN A 1 563 ? -66.438 6.349 97.348 1.00 89.62 563 GLN A N 1
ATOM 4256 C CA . GLN A 1 563 ? -67.552 7.296 97.485 1.00 89.62 563 GLN A CA 1
ATOM 4257 C C . GLN A 1 563 ? -68.732 6.700 98.270 1.00 89.62 563 GLN A C 1
ATOM 4259 O O . GLN A 1 563 ? -69.330 7.375 99.107 1.00 89.62 563 GLN A O 1
ATOM 4264 N N . ALA A 1 564 ? -69.058 5.423 98.045 1.00 86.06 564 ALA A N 1
ATOM 4265 C CA . ALA A 1 564 ? -70.104 4.733 98.800 1.00 86.06 564 ALA A CA 1
ATOM 4266 C C . ALA A 1 564 ? -69.739 4.546 100.287 1.00 86.06 564 ALA A C 1
ATOM 4268 O O . ALA A 1 564 ? -70.617 4.580 101.152 1.00 86.06 564 ALA A O 1
ATOM 4269 N N . LEU A 1 565 ? -68.455 4.346 100.601 1.00 86.81 565 LEU A N 1
ATOM 4270 C CA . LEU A 1 565 ? -67.961 4.289 101.979 1.00 86.81 565 LEU A CA 1
ATOM 4271 C C . LEU A 1 565 ? -67.986 5.667 102.651 1.00 86.81 565 LEU A C 1
ATOM 4273 O O . LEU A 1 565 ? -68.430 5.754 103.791 1.00 86.81 565 LEU A O 1
ATOM 4277 N N . GLU A 1 566 ? -67.586 6.731 101.949 1.00 86.69 566 GLU A N 1
ATOM 4278 C CA . GLU A 1 566 ? -67.666 8.114 102.442 1.00 86.69 566 GLU A CA 1
ATOM 4279 C C . GLU A 1 566 ? -69.115 8.529 102.731 1.00 86.69 566 GLU A C 1
ATOM 4281 O O . GLU A 1 566 ? -69.390 9.107 103.779 1.00 86.69 566 GLU A O 1
ATOM 4286 N N . GLN A 1 567 ? -70.068 8.168 101.862 1.00 83.81 567 GLN A N 1
ATOM 4287 C CA . GLN A 1 567 ? -71.497 8.389 102.121 1.00 83.81 567 GLN A CA 1
ATOM 4288 C C . GLN A 1 567 ? -71.977 7.650 103.374 1.00 83.81 567 GLN A C 1
ATOM 4290 O O . GLN A 1 567 ? -72.647 8.246 104.214 1.00 83.81 567 GLN A O 1
ATOM 4295 N N . LYS A 1 568 ? -71.598 6.377 103.540 1.00 83.00 568 LYS A N 1
ATOM 4296 C CA . LYS A 1 568 ? -71.916 5.616 104.758 1.00 83.00 568 LYS A CA 1
ATOM 4297 C C . LYS A 1 568 ? -71.284 6.225 106.006 1.00 83.00 568 LYS A C 1
ATOM 4299 O O . LYS A 1 568 ? -71.911 6.219 107.061 1.00 83.00 568 LYS A O 1
ATOM 4304 N N . GLN A 1 569 ? -70.058 6.735 105.904 1.00 83.62 569 GLN A N 1
ATOM 4305 C CA . GLN A 1 569 ? -69.396 7.422 107.008 1.00 83.62 569 GLN A CA 1
ATOM 4306 C C . GLN A 1 569 ? -70.135 8.716 107.367 1.00 83.62 569 GLN A C 1
ATOM 4308 O O . GLN A 1 569 ? -70.407 8.936 108.542 1.00 83.62 569 GLN A O 1
ATOM 4313 N N . ALA A 1 570 ? -70.540 9.518 106.379 1.00 80.94 570 ALA A N 1
ATOM 4314 C CA . ALA A 1 570 ? -71.333 10.726 106.600 1.00 80.94 570 ALA A CA 1
ATOM 4315 C C . ALA A 1 570 ? -72.711 10.422 107.224 1.00 80.94 570 ALA A C 1
ATOM 4317 O O . ALA A 1 570 ? -73.158 11.148 108.112 1.00 80.94 570 ALA A O 1
ATOM 4318 N N . GLU A 1 571 ? -73.374 9.331 106.821 1.00 81.31 571 GLU A N 1
ATOM 4319 C CA . GLU A 1 571 ? -74.608 8.855 107.467 1.00 81.31 571 GLU A CA 1
ATOM 4320 C C . GLU A 1 571 ? -74.375 8.453 108.931 1.00 81.31 571 GLU A C 1
ATOM 4322 O O . GLU A 1 571 ? -75.153 8.832 109.809 1.00 81.31 571 GLU A O 1
ATOM 4327 N N . LEU A 1 572 ? -73.293 7.720 109.214 1.00 78.56 572 LEU A N 1
ATOM 4328 C CA . LEU A 1 572 ? -72.886 7.337 110.570 1.00 78.56 572 LEU A CA 1
ATOM 4329 C C . LEU A 1 572 ? -72.542 8.554 111.441 1.00 78.56 572 LEU A C 1
ATOM 4331 O O . LEU A 1 572 ? -72.978 8.619 112.589 1.00 78.56 572 LEU A O 1
ATOM 4335 N N . GLU A 1 573 ? -71.805 9.529 110.909 1.00 78.81 573 GLU A N 1
ATOM 4336 C CA . GLU A 1 573 ? -71.488 10.794 111.585 1.00 78.81 573 GLU A CA 1
ATOM 4337 C C . GLU A 1 573 ? -72.755 11.628 111.837 1.00 78.81 573 GLU A C 1
ATOM 4339 O O . GLU A 1 573 ? -72.918 12.205 112.915 1.00 78.81 573 GLU A O 1
ATOM 4344 N N . GLY A 1 574 ? -73.701 11.634 110.892 1.00 76.69 574 GLY A N 1
ATOM 4345 C CA . GLY A 1 574 ? -75.022 12.240 111.061 1.00 76.69 574 GLY A CA 1
ATOM 4346 C C . GLY A 1 574 ? -75.834 11.587 112.186 1.00 76.69 574 GLY A C 1
ATOM 4347 O O . GLY A 1 574 ? -76.372 12.288 113.046 1.00 76.69 574 GLY A O 1
ATOM 4348 N N . LEU A 1 575 ? -75.872 10.252 112.233 1.00 75.69 575 LEU A N 1
ATOM 4349 C CA . LEU A 1 575 ? -76.507 9.477 113.307 1.00 75.69 575 LEU A CA 1
ATOM 4350 C C . LEU A 1 575 ? -75.833 9.713 114.670 1.00 75.69 575 LEU A C 1
ATOM 4352 O O . LEU A 1 575 ? -76.517 9.841 115.687 1.00 75.69 575 LEU A O 1
ATOM 4356 N N . LEU A 1 576 ? -74.503 9.819 114.702 1.00 69.62 576 LEU A N 1
ATOM 4357 C CA . LEU A 1 576 ? -73.737 10.108 115.914 1.00 69.62 576 LEU A CA 1
ATOM 4358 C C . LEU A 1 576 ? -74.023 11.523 116.444 1.00 69.62 576 LEU A C 1
ATOM 4360 O O . LEU A 1 576 ? -74.247 11.694 117.642 1.00 69.62 576 LEU A O 1
ATOM 4364 N N . ASN A 1 577 ? -74.099 12.525 115.563 1.00 67.06 577 ASN A N 1
ATOM 4365 C CA . ASN A 1 577 ? -74.487 13.890 115.930 1.00 67.06 577 ASN A CA 1
ATOM 4366 C C . ASN A 1 577 ? -75.942 13.973 116.428 1.00 67.06 577 ASN A C 1
ATOM 4368 O O . ASN A 1 577 ? -76.225 14.709 117.375 1.00 67.06 577 ASN A O 1
ATOM 4372 N N . GLN A 1 578 ? -76.864 13.185 115.861 1.00 69.19 578 GLN A N 1
ATOM 4373 C CA . GLN A 1 578 ? -78.236 13.058 116.379 1.00 69.19 578 GLN A CA 1
ATOM 4374 C C . GLN A 1 578 ? -78.296 12.410 117.773 1.00 69.19 578 GLN A C 1
ATOM 4376 O O . GLN A 1 578 ? -79.173 12.753 118.568 1.00 69.19 578 GLN A O 1
ATOM 4381 N N . LEU A 1 579 ? -77.370 11.500 118.091 1.00 63.94 579 LEU A N 1
ATOM 4382 C CA . LEU A 1 579 ? -77.236 10.890 119.418 1.00 63.94 579 LEU A CA 1
ATOM 4383 C C . LEU A 1 579 ? -76.581 11.834 120.444 1.00 63.94 579 LEU A C 1
ATOM 4385 O O . LEU A 1 579 ? -76.977 11.822 121.610 1.00 63.94 579 LEU A O 1
ATOM 4389 N N . LEU A 1 580 ? -75.616 12.663 120.030 1.00 62.22 580 LEU A N 1
ATOM 4390 C CA . LEU A 1 580 ? -74.904 13.612 120.900 1.00 62.22 580 LEU A CA 1
ATOM 4391 C C . LEU A 1 580 ? -75.739 14.853 121.267 1.00 62.22 580 LEU A C 1
ATOM 4393 O O . LEU A 1 580 ? -75.637 15.324 122.395 1.00 62.22 580 LEU A O 1
ATOM 4397 N N . ASN A 1 581 ? -76.622 15.329 120.379 1.00 59.34 581 ASN A N 1
ATOM 4398 C CA . ASN A 1 581 ? -77.511 16.483 120.617 1.00 59.34 581 ASN A CA 1
ATOM 4399 C C . ASN A 1 581 ? -78.799 16.148 121.410 1.00 59.34 581 ASN A C 1
ATOM 4401 O O . ASN A 1 581 ? -79.744 16.935 121.425 1.00 59.34 581 ASN A O 1
ATOM 4405 N N . ARG A 1 582 ? -78.873 14.967 122.042 1.00 57.53 582 ARG A N 1
ATOM 4406 C CA . ARG A 1 582 ? -80.027 14.483 122.832 1.00 57.53 582 ARG A CA 1
ATOM 4407 C C . ARG A 1 582 ? -79.852 14.601 124.359 1.00 57.53 582 ARG A C 1
ATOM 4409 O O . ARG A 1 582 ? -80.573 13.942 125.106 1.00 57.53 582 ARG A O 1
ATOM 4416 N N . LYS A 1 583 ? -78.922 15.431 124.824 1.00 49.09 583 LYS A N 1
ATOM 4417 C CA . LYS A 1 583 ? -78.792 15.872 126.223 1.00 49.09 583 LYS A CA 1
ATOM 4418 C C . LYS A 1 583 ? -78.974 17.377 126.288 1.00 49.09 583 LYS A C 1
ATOM 4420 O O . LYS A 1 583 ? -79.444 17.834 127.350 1.00 49.09 583 LYS A O 1
#

Mean predicted aligned error: 17.68 Å

Solvent-accessible surface area (backbone atoms only — not comparable to full-atom values): 29828 Å² total; per-residue (Å²): 144,89,85,86,87,81,81,82,84,76,85,85,81,86,80,80,73,80,55,62,64,81,64,84,52,49,63,40,25,33,56,30,50,61,97,49,47,52,30,75,52,75,68,77,44,47,36,43,82,39,59,46,62,43,72,29,58,30,66,82,64,47,76,38,32,7,34,32,24,66,34,71,56,6,30,32,41,20,84,71,48,65,52,82,38,44,43,60,31,25,23,45,34,34,33,37,26,22,69,70,80,86,62,54,20,17,49,39,16,34,10,37,56,96,69,61,12,25,39,35,33,33,39,40,53,48,102,76,72,75,51,44,28,48,35,44,40,38,68,82,46,84,70,51,63,49,56,68,89,58,84,70,49,78,61,46,75,44,40,44,36,39,26,26,63,47,31,44,37,37,37,28,50,66,39,37,83,74,48,77,48,70,83,46,68,51,62,26,35,54,40,40,37,30,35,23,17,44,66,69,74,90,32,21,17,48,33,36,45,30,52,38,37,33,27,66,34,46,64,49,71,66,53,44,30,39,33,33,71,55,63,52,50,74,71,68,100,80,71,78,57,80,76,68,102,46,68,40,67,43,76,35,50,64,70,21,45,19,28,31,51,53,18,34,58,40,20,78,84,27,82,22,31,50,29,40,25,35,24,44,31,4,2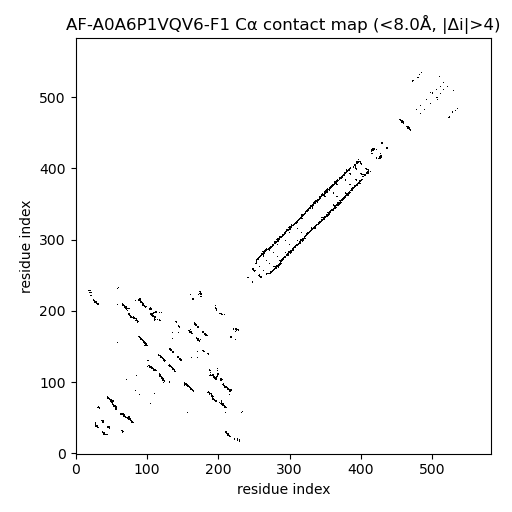9,24,47,22,40,47,27,27,48,27,41,28,31,26,45,32,7,27,22,49,18,30,58,28,25,50,27,42,28,32,24,43,30,4,25,25,43,20,40,36,34,44,30,38,20,36,22,48,28,1,25,22,46,20,30,65,28,27,50,28,38,20,34,21,45,30,1,25,26,47,20,26,53,26,25,49,29,38,22,40,21,40,50,8,26,54,55,23,33,54,27,27,46,26,40,26,33,26,46,42,3,31,38,50,56,67,32,38,49,24,26,7,41,28,50,63,7,64,22,84,52,54,75,37,80,31,67,15,77,86,54,51,43,44,43,82,47,94,75,46,89,39,63,71,28,66,44,45,94,52,90,95,49,66,76,76,82,62,88,86,66,48,97,81,54,81,82,90,68,94,68,68,60,47,81,47,63,53,102,85,65,50,83,41,83,47,58,89,66,88,70,73,95,45,80,83,66,43,43,73,59,65,77,38,93,84,44,80,78,76,55,67,70,61,50,51,53,44,32,74,76,66,75,41,59,90,89,53,80,44,73,70,51,40,76,74,73,53,76,60,68,53,59,50,52,31,48,50,49,35,52,52,51,50,50,49,52,51,51,54,51,50,51,50,53,50,50,52,50,50,51,52,51,51,54,51,50,54,52,48,53,54,48,52,51,51,47,52,50,50,52,50,52,49,50,59,60,66,75,72,120